Protein AF-A0A9D6YVW3-F1 (afdb_monomer_lite)

Secondary structure (DSSP, 8-state):
-PPPP------SSSHHHHHHHHHHHHHH-HHHHHHTEEEE--TTS--EEEETT-PPP--------S-TTSSSS----TT----BSEEEPPP---PPTT-EEEEEEE-TTSPPEEEEEE-BTTB-STTSHHHHHHHHHHHTSHHHHHTTEEEEEETTEEEEEESSTT--BEEEEEEEESS--STT--------------------------EEEEETTEE-PEEEE----TT-EEEEEEEEE-TT--EEEEEEEEETTT-SSHHHHHHHHHHHHHHSS-HHHHTEEEEEEEETTEEEEEEEES-TTEEEEE---TTS-EES-SS-EEEEEESTTGGG---SSHHHHHHHHHHHHHHHHHHHHHHHHHHHHHHHHHHHHHHHHHHHHHHHHHHHHHHHHHHHHHHHHHHHHHHHHHHHHHHHHHHHHHHHHHHHHS--

Sequence (436 aa):
GTPYEFTYTATAATAAVNATDLQTQIANDATLKAVGITLSTASPAGMVFTSARGEDLRVSLSGETANRLGMGAYQFGAGSSYEYNTFTTAADATPAAGNTTRFTFGFSGGAGVDINVAWNATNNVNDGTMAAAINAALNANDTARYAGIKATVAAGAITFTADDPSTNFRLQISAAAGTEDFGGLNTGLVAFSAGTIAGADAKNYIAEGSYQLGSGGTAAPLTFSAIYSASDDQALTVQANDASGVAHSLQIGLNSGNARSLDEALNTINTALQQSNDSTLKGITAVKVISGGVEKMTLISTNKDFRLSVGANASGTGFDQSSALVSSTQVGSGSNASISTQQTAQTAVTALANAVTSLGAAQAVVGKGQNQFSFAISLASTQLTNLAASESRIRDADLALEAANLTKAQVLQQAGIAALAQANSAPQAVLSLLRG

Radius of gyration: 40.56 Å; chains: 1; bounding box: 115×64×127 Å

pLDDT: mean 72.79, std 17.68, range [27.38, 96.44]

Structure (mmCIF, N/CA/C/O backbone):
data_AF-A0A9D6YVW3-F1
#
_entry.id   AF-A0A9D6YVW3-F1
#
loop_
_atom_site.group_PDB
_atom_site.id
_atom_site.type_symbol
_atom_site.label_atom_id
_atom_site.label_alt_id
_atom_site.label_comp_id
_atom_site.label_asym_id
_atom_site.label_entity_id
_atom_site.label_seq_id
_atom_site.pdbx_PDB_ins_code
_atom_site.Cartn_x
_atom_site.Cartn_y
_atom_site.Cartn_z
_atom_site.occupancy
_atom_site.B_iso_or_equiv
_atom_site.auth_seq_id
_atom_site.auth_comp_id
_atom_site.auth_asym_id
_atom_site.auth_atom_id
_atom_site.pdbx_PDB_model_num
ATOM 1 N N . GLY A 1 1 ? -7.063 -35.182 23.916 1.00 56.53 1 GLY A N 1
ATOM 2 C CA . GLY A 1 1 ? -7.708 -35.705 25.135 1.00 56.53 1 GLY A CA 1
ATOM 3 C C . GLY A 1 1 ? -8.996 -34.951 25.368 1.00 56.53 1 GLY A C 1
ATOM 4 O O . GLY A 1 1 ? -9.139 -33.860 24.829 1.00 56.53 1 GLY A O 1
ATOM 5 N N . THR A 1 2 ? -9.931 -35.527 26.116 1.00 70.12 2 THR A N 1
ATOM 6 C CA . THR A 1 2 ? -11.098 -34.791 26.624 1.00 70.12 2 THR A CA 1
ATOM 7 C C . THR A 1 2 ? -10.622 -33.607 27.479 1.00 70.12 2 THR A C 1
ATOM 9 O O . THR A 1 2 ? -9.671 -33.797 28.243 1.00 70.12 2 THR A O 1
ATOM 12 N N . PRO A 1 3 ? -11.213 -32.404 27.354 1.00 75.44 3 PRO A N 1
ATOM 13 C CA . PRO A 1 3 ? -10.870 -31.272 28.212 1.00 75.44 3 PRO A CA 1
ATOM 14 C C . PRO A 1 3 ? -11.087 -31.632 29.685 1.00 75.44 3 PRO A C 1
ATOM 16 O O . PRO A 1 3 ? -12.078 -32.282 30.015 1.00 75.44 3 PRO A O 1
ATOM 19 N N . TYR A 1 4 ? -10.165 -31.229 30.556 1.00 83.62 4 TYR A N 1
ATOM 20 C CA . TYR A 1 4 ? -10.389 -31.277 31.998 1.00 83.62 4 TYR A CA 1
ATOM 21 C C . TYR A 1 4 ? -11.113 -29.999 32.416 1.00 83.62 4 TYR A C 1
ATOM 23 O O . TYR A 1 4 ? -10.637 -28.903 32.120 1.00 83.62 4 TYR A O 1
ATOM 31 N N . GLU A 1 5 ? -12.261 -30.138 33.072 1.00 84.56 5 GLU A N 1
ATOM 32 C CA . GLU A 1 5 ? -13.061 -29.008 33.533 1.00 84.56 5 GLU A CA 1
ATOM 33 C C . GLU A 1 5 ? -12.773 -28.738 35.012 1.00 84.56 5 GLU A C 1
ATOM 35 O O . GLU A 1 5 ? -12.950 -29.609 35.863 1.00 84.56 5 GLU A O 1
ATOM 40 N N . PHE A 1 6 ? -12.317 -27.523 35.310 1.00 84.75 6 PHE A N 1
ATOM 41 C CA . PHE A 1 6 ? -12.033 -27.061 36.663 1.00 84.75 6 PHE A CA 1
ATOM 42 C C . PHE A 1 6 ? -13.008 -25.937 37.018 1.00 84.75 6 PHE A C 1
ATOM 44 O O . PHE A 1 6 ? -13.059 -24.916 36.332 1.00 84.75 6 PHE A O 1
ATOM 51 N N . THR A 1 7 ? -13.785 -26.117 38.087 1.00 84.12 7 THR A N 1
ATOM 52 C CA . THR A 1 7 ? -14.759 -25.115 38.544 1.00 84.12 7 THR A CA 1
ATOM 53 C C . THR A 1 7 ? -14.167 -24.281 39.673 1.00 84.12 7 THR A C 1
ATOM 55 O O . THR A 1 7 ? -13.851 -24.810 40.735 1.00 84.12 7 THR A O 1
ATOM 58 N N . TYR A 1 8 ? -14.078 -22.967 39.466 1.00 84.12 8 TYR A N 1
ATOM 59 C CA . TYR A 1 8 ? -13.674 -22.002 40.487 1.00 84.12 8 TYR A CA 1
ATOM 60 C C . TYR A 1 8 ? -14.861 -21.134 40.904 1.00 84.12 8 TYR A C 1
ATOM 62 O O . TYR A 1 8 ? -15.540 -20.560 40.055 1.00 84.12 8 TYR A O 1
ATOM 70 N N . THR A 1 9 ? -15.090 -20.989 42.210 1.00 83.06 9 THR A N 1
ATOM 71 C CA . THR A 1 9 ? -16.049 -20.013 42.747 1.00 83.06 9 THR A CA 1
ATOM 72 C C . THR A 1 9 ? -15.282 -18.906 43.448 1.00 83.06 9 THR A C 1
ATOM 74 O O . THR A 1 9 ? -14.682 -19.137 44.494 1.00 83.06 9 THR A O 1
ATOM 77 N N . ALA A 1 10 ? -15.316 -17.695 42.893 1.00 72.81 10 ALA A N 1
ATOM 78 C CA . ALA A 1 10 ? -14.654 -16.552 43.507 1.00 72.81 10 ALA A CA 1
ATOM 79 C C . ALA A 1 10 ? -15.269 -16.220 44.874 1.00 72.81 10 ALA A C 1
ATOM 81 O O . ALA A 1 10 ? -16.489 -16.075 45.009 1.00 72.81 10 ALA A O 1
ATOM 82 N N . THR A 1 11 ? -14.426 -16.047 45.888 1.00 70.25 11 THR A N 1
ATOM 83 C CA . THR A 1 11 ? -14.860 -15.782 47.270 1.00 70.25 11 THR A CA 1
ATOM 84 C C . THR A 1 11 ? -14.547 -14.356 47.723 1.00 70.25 11 THR A C 1
ATOM 86 O O . THR A 1 11 ? -15.291 -13.803 48.532 1.00 70.25 11 THR A O 1
ATOM 89 N N . ALA A 1 12 ? -13.546 -13.693 47.135 1.00 67.56 12 ALA A N 1
ATOM 90 C CA . ALA A 1 12 ? -13.072 -12.375 47.555 1.00 67.56 12 ALA A CA 1
ATOM 91 C C . ALA A 1 12 ? -13.487 -11.230 46.615 1.00 67.56 12 ALA A C 1
ATOM 93 O O . ALA A 1 12 ? -13.835 -11.433 45.448 1.00 67.56 12 ALA A O 1
ATOM 94 N N . ALA A 1 13 ? -13.476 -10.000 47.134 1.00 54.16 13 ALA A N 1
ATOM 95 C CA . ALA A 1 13 ? -13.843 -8.801 46.377 1.00 54.16 13 ALA A CA 1
ATOM 96 C C . ALA A 1 13 ? -12.753 -8.333 45.392 1.00 54.16 13 ALA A C 1
ATOM 98 O O . ALA A 1 13 ? -13.042 -7.509 44.534 1.00 54.16 13 ALA A O 1
ATOM 99 N N . THR A 1 14 ? -11.516 -8.837 45.502 1.00 54.41 14 THR A N 1
ATOM 100 C CA . THR A 1 14 ? -10.375 -8.367 44.700 1.00 54.41 14 THR A CA 1
ATOM 101 C C . THR A 1 14 ? -9.762 -9.480 43.848 1.00 54.41 14 THR A C 1
ATOM 103 O O . THR A 1 14 ? -9.613 -10.620 44.295 1.00 54.41 14 THR A O 1
ATOM 106 N N . ALA A 1 15 ? -9.342 -9.127 42.628 1.00 61.56 15 ALA A N 1
ATOM 107 C CA . ALA A 1 15 ? -8.734 -10.054 41.670 1.00 61.56 15 ALA A CA 1
ATOM 108 C C . ALA A 1 15 ? -7.432 -10.685 42.176 1.00 61.56 15 ALA A C 1
ATOM 110 O O . ALA A 1 15 ? -7.215 -11.875 41.985 1.00 61.56 15 ALA A O 1
ATOM 111 N N . ALA A 1 16 ? -6.596 -9.928 42.892 1.00 65.06 16 ALA A N 1
ATOM 112 C CA . ALA A 1 16 ? -5.350 -10.446 43.460 1.00 65.06 16 ALA A CA 1
ATOM 113 C C . ALA A 1 16 ? -5.592 -11.558 44.500 1.00 65.06 16 ALA A C 1
ATOM 115 O O . ALA A 1 16 ? -4.868 -12.556 44.535 1.00 65.06 16 ALA A O 1
ATOM 116 N N . VAL A 1 17 ? -6.634 -11.411 45.327 1.00 71.31 17 VAL A N 1
ATOM 117 C CA . VAL A 1 17 ? -6.984 -12.421 46.334 1.00 71.31 17 VAL A CA 1
ATOM 118 C C . VAL A 1 17 ? -7.592 -13.646 45.659 1.00 71.31 17 VAL A C 1
ATOM 120 O O . VAL A 1 17 ? -7.192 -14.762 45.975 1.00 71.31 17 VAL A O 1
ATOM 123 N N . ASN A 1 18 ? -8.476 -13.453 44.676 1.00 75.00 18 ASN A N 1
ATOM 124 C CA . ASN A 1 18 ? -9.044 -14.567 43.916 1.00 75.00 18 ASN A CA 1
ATOM 125 C C . ASN A 1 18 ? -7.992 -15.298 43.059 1.00 75.00 18 ASN A C 1
ATOM 127 O O . ASN A 1 18 ? -8.065 -16.512 42.927 1.00 75.00 18 ASN A O 1
ATOM 131 N N . ALA A 1 19 ? -6.974 -14.611 42.530 1.00 77.00 19 ALA A N 1
ATOM 132 C CA . ALA A 1 19 ? -5.864 -15.240 41.810 1.00 77.00 19 ALA A CA 1
ATOM 133 C C . ALA A 1 19 ? -4.987 -16.092 42.742 1.00 77.00 19 ALA A C 1
ATOM 135 O O . ALA A 1 19 ? -4.595 -17.202 42.386 1.00 77.00 19 ALA A O 1
ATOM 136 N N . THR A 1 20 ? -4.718 -15.601 43.956 1.00 80.06 20 THR A N 1
ATOM 137 C CA . THR A 1 20 ? -3.978 -16.349 44.988 1.00 80.06 20 THR A CA 1
ATOM 138 C C . THR A 1 20 ? -4.769 -17.572 45.473 1.00 80.06 20 THR A C 1
ATOM 140 O O . THR A 1 20 ? -4.215 -18.658 45.663 1.00 80.06 20 THR A O 1
ATOM 143 N N . ASP A 1 21 ? -6.082 -17.419 45.639 1.00 84.94 21 ASP A N 1
ATOM 144 C CA . ASP A 1 21 ? -7.002 -18.507 45.972 1.00 84.94 21 ASP A CA 1
ATOM 145 C C . ASP A 1 21 ? -7.060 -19.548 44.842 1.00 84.94 21 ASP A C 1
ATOM 147 O O . ASP A 1 21 ? -6.819 -20.729 45.074 1.00 84.94 21 ASP A O 1
ATOM 151 N N . LEU A 1 22 ? -7.235 -19.118 43.591 1.00 86.44 22 LEU A N 1
ATOM 152 C CA . LEU A 1 22 ? -7.216 -19.995 42.420 1.00 86.44 22 LEU A CA 1
ATOM 153 C C . LEU A 1 22 ? -5.880 -20.743 42.270 1.00 86.44 22 LEU A C 1
ATOM 155 O O . LEU A 1 22 ? -5.876 -21.939 41.986 1.00 86.44 22 LEU A O 1
ATOM 159 N N . GLN A 1 23 ? -4.748 -20.083 42.528 1.00 88.12 23 GLN A N 1
ATOM 160 C CA . GLN A 1 23 ? -3.433 -20.730 42.581 1.00 88.12 23 GLN A CA 1
ATOM 161 C C . GLN A 1 23 ? -3.391 -21.842 43.632 1.00 88.12 23 GLN A C 1
ATOM 163 O O . GLN A 1 23 ? -2.894 -22.937 43.360 1.00 88.12 23 GLN A O 1
ATOM 168 N N . THR A 1 24 ? -3.944 -21.578 44.813 1.00 88.56 24 THR A N 1
ATOM 169 C CA . THR A 1 24 ? -4.030 -22.558 45.898 1.00 88.56 24 THR A CA 1
ATOM 170 C C . THR A 1 24 ? -4.929 -23.733 45.508 1.00 88.56 24 THR A C 1
ATOM 172 O O . THR A 1 24 ? -4.570 -24.887 45.740 1.00 88.56 24 THR A O 1
ATOM 175 N N . GLN A 1 25 ? -6.072 -23.473 44.871 1.00 89.69 25 GLN A N 1
ATOM 176 C CA . GLN A 1 25 ? -7.001 -24.524 44.458 1.00 89.69 25 GLN A CA 1
ATOM 177 C C . GLN A 1 25 ? -6.437 -25.393 43.323 1.00 89.69 25 GLN A C 1
ATOM 179 O O . GLN A 1 25 ? -6.549 -26.613 43.395 1.00 89.69 25 GLN A O 1
ATOM 184 N N . ILE A 1 26 ? -5.742 -24.807 42.341 1.00 89.50 26 ILE A N 1
ATOM 185 C CA . ILE A 1 26 ? -5.049 -25.561 41.281 1.00 89.50 26 ILE A CA 1
ATOM 186 C C . ILE A 1 26 ? -3.926 -26.427 41.861 1.00 89.50 26 ILE A C 1
ATOM 188 O O . ILE A 1 26 ? -3.779 -27.582 41.471 1.00 89.50 26 ILE A O 1
ATOM 192 N N . ALA A 1 27 ? -3.155 -25.910 42.822 1.00 88.00 27 ALA A N 1
ATOM 193 C CA . ALA A 1 27 ? -2.098 -26.682 43.480 1.00 88.00 27 ALA A CA 1
ATOM 194 C C . ALA A 1 27 ? -2.637 -27.883 44.286 1.00 88.00 27 ALA A C 1
ATOM 196 O O . ALA A 1 27 ? -1.920 -28.871 44.487 1.00 88.00 27 ALA A O 1
ATOM 197 N N . ASN A 1 28 ? -3.893 -27.798 44.736 1.00 90.81 28 ASN A N 1
ATOM 198 C CA . ASN A 1 28 ? -4.586 -28.838 45.493 1.00 90.81 28 ASN A CA 1
ATOM 199 C C . ASN A 1 28 ? -5.415 -29.794 44.615 1.00 90.81 28 ASN A C 1
ATOM 201 O O . ASN A 1 28 ? -5.844 -30.838 45.110 1.00 90.81 28 ASN A O 1
ATOM 205 N N . ASP A 1 29 ? -5.620 -29.489 43.332 1.00 92.69 29 ASP A N 1
ATOM 206 C CA . ASP A 1 29 ? -6.336 -30.363 42.402 1.00 92.69 29 ASP A CA 1
ATOM 207 C C . ASP A 1 29 ? -5.487 -31.598 42.058 1.00 92.69 29 ASP A C 1
ATOM 209 O O . ASP A 1 29 ? -4.388 -31.506 41.504 1.00 92.69 29 ASP A O 1
ATOM 213 N N . ALA A 1 30 ? -5.994 -32.785 42.402 1.00 88.81 30 ALA A N 1
ATOM 214 C CA . ALA A 1 30 ? -5.258 -34.038 42.247 1.00 88.81 30 ALA A CA 1
ATOM 215 C C . ALA A 1 30 ? -4.946 -34.373 40.778 1.00 88.81 30 ALA A C 1
ATOM 217 O O . ALA A 1 30 ? -3.887 -34.937 40.491 1.00 88.81 30 ALA A O 1
ATOM 218 N N . THR A 1 31 ? -5.838 -34.015 39.852 1.00 87.44 31 THR A N 1
ATOM 219 C CA . THR A 1 31 ? -5.697 -34.315 38.423 1.00 87.44 31 THR A CA 1
ATOM 220 C C . THR A 1 31 ? -4.661 -33.396 37.787 1.00 87.44 31 THR A C 1
ATOM 222 O O . THR A 1 31 ? -3.732 -33.869 37.131 1.00 87.44 31 THR A O 1
ATOM 225 N N . LEU A 1 32 ? -4.759 -32.089 38.034 1.00 87.69 32 LEU A N 1
ATOM 226 C CA . LEU A 1 32 ? -3.813 -31.092 37.531 1.00 87.69 32 LEU A CA 1
ATOM 227 C C . LEU A 1 32 ? -2.416 -31.308 38.116 1.00 87.69 32 LEU A C 1
ATOM 229 O O . LEU A 1 32 ? -1.429 -31.271 37.379 1.00 87.69 32 LEU A O 1
ATOM 233 N N . LYS A 1 33 ? -2.322 -31.654 39.405 1.00 86.56 33 LYS A N 1
ATOM 234 C CA . LYS A 1 33 ? -1.056 -32.007 40.057 1.00 86.56 33 LYS A CA 1
ATOM 235 C C . LYS A 1 33 ? -0.420 -33.268 39.469 1.00 86.56 33 LYS A C 1
ATOM 237 O O . LYS A 1 33 ? 0.795 -33.298 39.288 1.00 86.56 33 LYS A O 1
ATOM 242 N N . ALA A 1 34 ? -1.212 -34.290 39.134 1.00 84.31 34 ALA A N 1
ATOM 243 C CA . ALA A 1 34 ? -0.706 -35.515 38.508 1.00 84.31 34 ALA A CA 1
ATOM 244 C C . ALA A 1 34 ? -0.150 -35.272 37.092 1.00 84.31 34 ALA A C 1
ATOM 246 O O . ALA A 1 34 ? 0.804 -35.935 36.673 1.00 84.31 34 ALA A O 1
ATOM 247 N N . VAL A 1 35 ? -0.724 -34.313 36.359 1.00 84.56 35 VAL A N 1
ATOM 248 C CA . VAL A 1 35 ? -0.252 -33.895 35.026 1.00 84.56 35 VAL A CA 1
ATOM 249 C C . VAL A 1 35 ? 0.885 -32.863 35.120 1.00 84.56 35 VAL A C 1
ATOM 251 O O . VAL A 1 35 ? 1.658 -32.710 34.178 1.00 84.56 35 VAL A O 1
ATOM 254 N N . GLY A 1 36 ? 1.071 -32.240 36.285 1.00 84.81 36 GLY A N 1
ATOM 255 C CA . GLY A 1 36 ? 2.136 -31.273 36.544 1.00 84.81 36 GLY A CA 1
ATOM 256 C C . GLY A 1 36 ? 1.783 -29.849 36.118 1.00 84.81 36 GLY A C 1
ATOM 257 O O . GLY A 1 36 ? 2.686 -29.086 35.785 1.00 84.81 36 GLY A O 1
ATOM 258 N N . ILE A 1 37 ? 0.496 -29.494 36.105 1.00 87.25 37 ILE A N 1
ATOM 259 C CA . ILE A 1 37 ? 0.031 -28.133 35.819 1.00 87.25 37 ILE A CA 1
ATOM 260 C C . ILE A 1 37 ? 0.104 -27.288 37.092 1.00 87.25 37 ILE A C 1
ATOM 262 O O . ILE A 1 37 ? -0.431 -27.671 38.131 1.00 87.25 37 ILE A O 1
ATOM 266 N N . THR A 1 38 ? 0.754 -26.128 37.013 1.00 84.81 38 THR A N 1
ATOM 267 C CA . THR A 1 38 ? 0.836 -25.148 38.105 1.00 84.81 38 THR A CA 1
ATOM 268 C C . THR A 1 38 ? 0.388 -23.770 37.635 1.00 84.81 38 THR A C 1
ATOM 270 O O . THR A 1 38 ? 0.469 -23.463 36.449 1.00 84.81 38 THR A O 1
ATOM 273 N N . LEU A 1 39 ? -0.090 -22.941 38.565 1.00 83.56 39 LEU A N 1
ATOM 274 C CA . LEU A 1 39 ? -0.407 -21.533 38.335 1.00 83.56 39 LEU A CA 1
ATOM 275 C C . LEU A 1 39 ? 0.561 -20.662 39.148 1.00 83.56 39 LEU A C 1
ATOM 277 O O . LEU A 1 39 ? 0.765 -20.900 40.339 1.00 83.56 39 LEU A O 1
ATOM 281 N N . SER A 1 40 ? 1.145 -19.649 38.514 1.00 79.69 40 SER A N 1
ATOM 282 C CA . SER A 1 40 ? 1.916 -18.585 39.160 1.00 79.69 40 SER A CA 1
ATOM 283 C C . SER A 1 40 ? 1.184 -17.252 39.025 1.00 79.69 40 SER A C 1
ATOM 285 O O . SER A 1 40 ? 0.601 -16.971 37.981 1.00 79.69 40 SER A O 1
ATOM 287 N N . THR A 1 41 ? 1.226 -16.439 40.079 1.00 68.44 41 THR A N 1
ATOM 288 C CA . THR A 1 41 ? 0.574 -15.118 40.172 1.00 68.44 41 THR A CA 1
ATOM 289 C C . THR A 1 41 ? 1.586 -13.984 40.393 1.00 68.44 41 THR A C 1
ATOM 291 O O . THR A 1 41 ? 1.234 -12.884 40.822 1.00 68.44 41 THR A O 1
ATOM 294 N N . ALA A 1 42 ? 2.875 -14.246 40.148 1.00 55.91 42 ALA A N 1
ATOM 295 C CA . ALA A 1 42 ? 3.950 -13.306 40.447 1.00 55.91 42 ALA A CA 1
ATOM 296 C C . ALA A 1 42 ? 3.998 -12.124 39.454 1.00 55.91 42 ALA A C 1
ATOM 298 O O . ALA A 1 42 ? 4.112 -12.298 38.240 1.00 55.91 42 ALA A O 1
ATOM 299 N N . SER A 1 43 ? 3.982 -10.903 39.999 1.00 43.09 43 SER A N 1
ATOM 300 C CA . SER A 1 43 ? 4.253 -9.655 39.269 1.00 43.09 43 SER A CA 1
ATOM 301 C C . SER A 1 43 ? 5.619 -9.717 38.560 1.00 43.09 43 SER A C 1
ATOM 303 O O . SER A 1 43 ? 6.572 -10.220 39.162 1.00 43.09 43 SER A O 1
ATOM 305 N N . PRO A 1 44 ? 5.769 -9.222 37.313 1.00 40.12 44 PRO A N 1
ATOM 306 C CA . PRO A 1 44 ? 4.848 -8.361 36.558 1.00 40.12 44 PRO A CA 1
ATOM 307 C C . PRO A 1 44 ? 3.879 -9.108 35.625 1.00 40.12 44 PRO A C 1
ATOM 309 O O . PRO A 1 44 ? 3.124 -8.471 34.895 1.00 40.12 44 PRO A O 1
ATOM 312 N N . ALA A 1 45 ? 3.895 -10.441 35.612 1.00 46.34 45 ALA A N 1
ATOM 313 C CA . ALA A 1 45 ? 3.288 -11.237 34.551 1.00 46.34 45 ALA A CA 1
ATOM 314 C C . ALA A 1 45 ? 2.059 -12.015 35.040 1.00 46.34 45 ALA A C 1
ATOM 316 O O . ALA A 1 45 ? 2.117 -13.230 35.121 1.00 46.34 45 ALA A O 1
ATOM 317 N N . GLY A 1 46 ? 0.957 -11.321 35.347 1.00 60.34 46 GLY A N 1
ATOM 318 C CA . GLY A 1 46 ? -0.399 -11.891 35.445 1.00 60.34 46 GLY A CA 1
ATOM 319 C C . GLY A 1 46 ? -0.540 -13.302 36.050 1.00 60.34 46 GLY A C 1
ATOM 320 O O . GLY A 1 46 ? 0.138 -13.678 37.002 1.00 60.34 46 GLY A O 1
ATOM 321 N N . MET A 1 47 ? -1.488 -14.074 35.518 1.00 71.06 47 MET A N 1
ATOM 322 C CA . MET A 1 47 ? -1.692 -15.488 35.838 1.00 71.06 47 MET A CA 1
ATOM 323 C C . MET A 1 47 ? -0.996 -16.352 34.781 1.00 71.06 47 MET A C 1
ATOM 325 O O . MET A 1 47 ? -1.395 -16.331 33.618 1.00 71.06 47 MET A O 1
ATOM 329 N N . VAL A 1 48 ? 0.021 -17.125 35.169 1.00 77.25 48 VAL A N 1
ATOM 330 C CA . VAL A 1 48 ? 0.798 -17.984 34.256 1.00 77.25 48 VAL A CA 1
ATOM 331 C C . VAL A 1 48 ? 0.586 -19.446 34.601 1.00 77.25 48 VAL A C 1
ATOM 333 O O . VAL A 1 48 ? 0.943 -19.886 35.694 1.00 77.25 48 VAL A O 1
ATOM 336 N N . PHE A 1 49 ? 0.044 -20.203 33.651 1.00 81.69 49 PHE A N 1
ATOM 337 C CA . PHE A 1 49 ? -0.069 -21.649 33.767 1.00 81.69 49 PHE A CA 1
ATOM 338 C C . PHE A 1 49 ? 1.162 -22.326 33.167 1.00 81.69 49 PHE A C 1
ATOM 340 O O . PHE A 1 49 ? 1.520 -22.058 32.021 1.00 81.69 49 PHE A O 1
ATOM 347 N N . THR A 1 50 ? 1.776 -23.237 33.915 1.00 80.19 50 THR A N 1
ATOM 348 C CA . THR A 1 50 ? 2.980 -23.956 33.488 1.00 80.19 50 THR A CA 1
ATOM 349 C C . THR A 1 50 ? 2.734 -25.455 33.540 1.00 80.19 50 THR A C 1
ATOM 351 O O . THR A 1 50 ? 2.228 -25.963 34.538 1.00 80.19 50 THR A O 1
ATOM 354 N N . SER A 1 51 ? 3.132 -26.175 32.489 1.00 82.94 51 SER A N 1
ATOM 355 C CA . SER A 1 51 ? 3.225 -27.637 32.506 1.00 82.94 51 SER A CA 1
ATOM 356 C C . SER A 1 51 ? 4.646 -28.060 32.867 1.00 82.94 51 SER A C 1
ATOM 358 O O . SER A 1 51 ? 5.599 -27.713 32.171 1.00 82.94 51 SER A O 1
ATOM 360 N N . ALA A 1 52 ? 4.804 -28.869 33.914 1.00 80.12 52 ALA A N 1
ATOM 361 C CA . ALA A 1 52 ? 6.088 -29.471 34.279 1.00 80.12 52 ALA A CA 1
ATOM 362 C C . ALA A 1 52 ? 6.642 -30.412 33.190 1.00 80.12 52 ALA A C 1
ATOM 364 O O . ALA A 1 52 ? 7.822 -30.753 33.211 1.00 80.12 52 ALA A O 1
ATOM 365 N N . ARG A 1 53 ? 5.793 -30.834 32.243 1.00 79.81 53 ARG A N 1
ATOM 366 C CA . ARG A 1 53 ? 6.151 -31.701 31.112 1.00 79.81 53 ARG A CA 1
ATOM 367 C C . ARG A 1 53 ? 6.501 -30.922 29.840 1.00 79.81 53 ARG A C 1
ATOM 369 O O . ARG A 1 53 ? 6.874 -31.543 28.852 1.00 79.81 53 ARG A O 1
ATOM 376 N N . GLY A 1 54 ? 6.396 -29.588 29.861 1.00 72.50 54 GLY A N 1
ATOM 377 C CA . GLY A 1 54 ? 6.676 -28.732 28.700 1.00 72.50 54 GLY A CA 1
ATOM 378 C C . GLY A 1 54 ? 5.635 -28.834 27.580 1.00 72.50 54 GLY A C 1
ATOM 379 O O . GLY A 1 54 ? 5.936 -28.515 26.437 1.00 72.50 54 GLY A O 1
ATOM 380 N N . GLU A 1 55 ? 4.432 -29.314 27.894 1.00 78.69 55 GLU A N 1
ATOM 381 C CA . GLU A 1 55 ? 3.331 -29.454 26.938 1.00 78.69 55 GLU A CA 1
ATOM 382 C C . GLU A 1 55 ? 2.612 -28.115 26.707 1.00 78.69 55 GLU A C 1
ATOM 384 O O . GLU A 1 55 ? 2.467 -27.314 27.635 1.00 78.69 55 GLU A O 1
ATOM 389 N N . ASP A 1 56 ? 2.094 -27.914 25.492 1.00 71.19 56 ASP A N 1
ATOM 390 C CA . ASP A 1 56 ? 1.224 -26.781 25.171 1.00 71.19 56 ASP A CA 1
ATOM 391 C C . ASP A 1 56 ? -0.101 -26.887 25.939 1.00 71.19 56 ASP A C 1
ATOM 393 O O . ASP A 1 56 ? -0.904 -27.801 25.722 1.00 71.19 56 ASP A O 1
ATOM 397 N N . LEU A 1 57 ? -0.355 -25.919 26.819 1.00 70.94 57 LEU A N 1
ATOM 398 C CA . LEU A 1 57 ? -1.593 -25.827 27.584 1.00 70.94 57 LEU A CA 1
ATOM 399 C C . LEU A 1 57 ? -2.562 -24.850 26.912 1.00 70.94 57 LEU A C 1
ATOM 401 O O . LEU A 1 57 ? -2.217 -23.705 26.626 1.00 70.94 57 LEU A O 1
ATOM 405 N N . ARG A 1 58 ? -3.813 -25.274 26.719 1.00 68.31 58 ARG A N 1
ATOM 406 C CA . ARG A 1 58 ? -4.920 -24.373 26.377 1.00 68.31 58 ARG A CA 1
ATOM 407 C C . ARG A 1 58 ? -5.829 -24.226 27.586 1.00 68.31 58 ARG A C 1
ATOM 409 O O . ARG A 1 58 ? -6.401 -25.214 28.038 1.00 68.31 58 ARG A O 1
ATOM 416 N N . VAL A 1 59 ? -5.966 -23.000 28.081 1.00 69.69 59 VAL A N 1
ATOM 417 C CA . VAL A 1 59 ? -6.868 -22.652 29.184 1.00 69.69 59 VAL A CA 1
ATOM 418 C C . VAL A 1 59 ? -7.993 -21.795 28.623 1.00 69.69 59 VAL A C 1
ATOM 420 O O . VAL A 1 59 ? -7.743 -20.746 28.036 1.00 69.69 59 VAL A O 1
ATOM 423 N N . SER A 1 60 ? -9.230 -22.252 28.789 1.00 62.25 60 SER A N 1
ATOM 424 C CA . SER A 1 60 ? -10.437 -21.506 28.433 1.00 62.25 60 SER A CA 1
ATOM 425 C C . SER A 1 60 ? -11.257 -21.258 29.689 1.00 62.25 60 SER A C 1
ATOM 427 O O . SER A 1 60 ? -11.533 -22.200 30.430 1.00 62.25 60 SER A O 1
ATOM 429 N N . LEU A 1 61 ? -11.666 -20.011 29.911 1.00 62.62 61 LEU A N 1
ATOM 430 C CA . LEU A 1 61 ? -12.581 -19.644 30.989 1.00 62.62 61 LEU A CA 1
ATOM 431 C C . LEU A 1 61 ? -13.982 -19.423 30.419 1.00 62.62 61 LEU A C 1
ATOM 433 O O . LEU A 1 61 ? -14.138 -18.882 29.326 1.00 62.62 61 LEU A O 1
ATOM 437 N N . SER A 1 62 ? -15.002 -19.834 31.167 1.00 58.78 62 SER A N 1
ATOM 438 C CA . SER A 1 62 ? -16.406 -19.574 30.846 1.00 58.78 62 SER A CA 1
ATOM 439 C C . SER A 1 62 ? -17.181 -19.276 32.131 1.00 58.78 62 SER A C 1
ATOM 441 O O . SER A 1 62 ? -16.799 -19.755 33.197 1.00 58.78 62 SER A O 1
ATOM 443 N N . GLY A 1 63 ? -18.235 -18.456 32.049 1.00 54.66 63 GLY A N 1
ATOM 444 C CA . GLY A 1 63 ? -19.088 -18.125 33.203 1.00 54.66 63 GLY A CA 1
ATOM 445 C C . GLY A 1 63 ? -18.581 -16.997 34.113 1.00 54.66 63 GLY A C 1
ATOM 446 O O . GLY A 1 63 ? -19.115 -16.801 35.201 1.00 54.66 63 GLY A O 1
ATOM 447 N N . GLU A 1 64 ? -17.573 -16.239 33.683 1.00 51.62 64 GLU A N 1
ATOM 448 C CA . GLU A 1 64 ? -17.053 -15.066 34.392 1.00 51.62 64 GLU A CA 1
ATOM 449 C C . GLU A 1 64 ? -17.931 -13.844 34.057 1.00 51.62 64 GLU A C 1
ATOM 451 O O . GLU A 1 64 ? -17.838 -13.290 32.966 1.00 51.62 64 GLU A O 1
ATOM 456 N N . THR A 1 65 ? -18.868 -13.482 34.943 1.00 49.25 65 THR A N 1
ATOM 457 C CA . THR A 1 65 ? -19.799 -12.354 34.716 1.00 49.25 65 THR A CA 1
ATOM 458 C C . THR A 1 65 ? -19.492 -11.119 35.564 1.00 49.25 65 THR A C 1
ATOM 460 O O . THR A 1 65 ? -20.202 -10.124 35.458 1.00 49.25 65 THR A O 1
ATOM 463 N N . ALA A 1 66 ? -18.515 -11.195 36.471 1.00 50.06 66 ALA A N 1
ATOM 464 C CA . ALA A 1 66 ? -18.310 -10.209 37.540 1.00 50.06 66 ALA A CA 1
ATOM 465 C C . ALA A 1 66 ? -16.841 -9.783 37.723 1.00 50.06 66 ALA A C 1
ATOM 467 O O . ALA A 1 66 ? -16.506 -9.179 38.742 1.00 50.06 66 ALA A O 1
ATOM 468 N N . ASN A 1 67 ? -15.964 -10.122 36.781 1.00 52.81 67 ASN A N 1
ATOM 469 C CA . ASN A 1 67 ? -14.529 -9.840 36.784 1.00 52.81 67 ASN A CA 1
ATOM 470 C C . ASN A 1 67 ? -13.746 -10.159 38.061 1.00 52.81 67 ASN A C 1
ATOM 472 O O . ASN A 1 67 ? -12.753 -9.509 38.406 1.00 52.81 67 ASN A O 1
ATOM 476 N N . ARG A 1 68 ? -14.174 -11.150 38.824 1.00 62.12 68 ARG A N 1
ATOM 477 C CA . ARG A 1 68 ? -13.567 -11.463 40.110 1.00 62.12 68 ARG A CA 1
ATOM 478 C C . ARG A 1 68 ? -12.164 -12.037 39.953 1.00 62.12 68 ARG A C 1
ATOM 480 O O . ARG A 1 68 ? -11.390 -11.927 40.895 1.00 62.12 68 ARG A O 1
ATOM 487 N N . LEU A 1 69 ? -11.805 -12.576 38.787 1.00 61.50 69 LEU A N 1
ATOM 488 C CA . LEU A 1 69 ? -10.437 -13.013 38.471 1.00 61.50 69 LEU A CA 1
ATOM 489 C C . LEU A 1 69 ? -9.583 -11.935 37.786 1.00 61.50 69 LEU A C 1
ATOM 491 O O . LEU A 1 69 ? -8.408 -12.171 37.522 1.00 61.50 69 LEU A O 1
ATOM 495 N N . GLY A 1 70 ? -10.138 -10.749 37.510 1.00 55.94 70 GLY A N 1
ATOM 496 C CA . GLY A 1 70 ? -9.407 -9.680 36.822 1.00 55.94 70 GLY A CA 1
ATOM 497 C C . GLY A 1 70 ? -9.125 -9.975 35.346 1.00 55.94 70 GLY A C 1
ATOM 498 O O . GLY A 1 70 ? -8.269 -9.325 34.753 1.00 55.94 70 GLY A O 1
ATOM 499 N N . MET A 1 71 ? -9.827 -10.951 34.764 1.00 52.88 71 MET A N 1
ATOM 500 C CA . MET A 1 71 ? -9.679 -11.394 33.373 1.00 52.88 71 MET A CA 1
ATOM 501 C C . MET A 1 71 ? -10.759 -10.819 32.424 1.00 52.88 71 MET A C 1
ATOM 503 O O . MET A 1 71 ? -10.777 -11.170 31.249 1.00 52.88 71 MET A O 1
ATOM 507 N N . GLY A 1 72 ? -11.616 -9.908 32.911 1.00 41.88 72 GLY A N 1
ATOM 508 C CA . GLY A 1 72 ? -12.619 -9.135 32.158 1.00 41.88 72 GLY A CA 1
ATOM 509 C C . GLY A 1 72 ? -13.495 -8.167 32.991 1.00 41.88 72 GLY A C 1
ATOM 510 O O . GLY A 1 72 ? -14.508 -8.595 33.507 1.00 41.88 72 GLY A O 1
ATOM 511 N N . ALA A 1 73 ? -13.131 -6.868 33.056 1.00 36.69 73 ALA A N 1
ATOM 512 C CA . ALA A 1 73 ? -13.890 -5.650 33.470 1.00 36.69 73 ALA A CA 1
ATOM 513 C C . ALA A 1 73 ? -14.397 -5.402 34.932 1.00 36.69 73 ALA A C 1
ATOM 515 O O . ALA A 1 73 ? -15.504 -5.788 35.283 1.00 36.69 73 ALA A O 1
ATOM 516 N N . TYR A 1 74 ? -13.621 -4.638 35.739 1.00 32.59 74 TYR A N 1
ATOM 517 C CA . TYR A 1 74 ? -14.018 -3.572 36.711 1.00 32.59 74 TYR A CA 1
ATOM 518 C C . TYR A 1 74 ? -13.040 -3.421 37.897 1.00 32.59 74 TYR A C 1
ATOM 520 O O . TYR A 1 74 ? -12.900 -4.354 38.681 1.00 32.59 74 TYR A O 1
ATOM 528 N N . GLN A 1 75 ? -12.435 -2.229 38.062 1.00 34.66 75 GLN A N 1
ATOM 529 C CA . GLN A 1 75 ? -12.292 -1.513 39.350 1.00 34.66 75 GLN A CA 1
ATOM 530 C C . GLN A 1 75 ? -11.703 -0.094 39.148 1.00 34.66 75 GLN A C 1
ATOM 532 O O . GLN A 1 75 ? -10.727 0.088 38.421 1.00 34.66 75 GLN A O 1
ATOM 537 N N . PHE A 1 76 ? -12.264 0.902 39.848 1.00 34.03 76 PHE A N 1
ATOM 538 C CA . PHE A 1 76 ? -11.690 2.243 40.038 1.00 34.03 76 PHE A CA 1
ATOM 539 C C . PHE A 1 76 ? -10.616 2.241 41.139 1.00 34.03 76 PHE A C 1
ATOM 541 O O . PHE A 1 76 ? -10.865 1.779 42.253 1.00 34.03 76 PHE A O 1
ATOM 548 N N . GLY A 1 77 ? -9.446 2.815 40.857 1.00 36.44 77 GLY A N 1
ATOM 549 C CA . GLY A 1 77 ? -8.398 3.040 41.851 1.00 36.44 77 GLY A CA 1
ATOM 550 C C . GLY A 1 77 ? -7.133 3.627 41.232 1.00 36.44 77 GLY A C 1
ATOM 551 O O . GLY A 1 77 ? -6.768 3.295 40.104 1.00 36.44 77 GLY A O 1
ATOM 552 N N . ALA A 1 78 ? -6.470 4.524 41.962 1.00 34.59 78 ALA A N 1
ATOM 553 C CA . ALA A 1 78 ? -5.194 5.093 41.552 1.00 34.59 78 ALA A CA 1
ATOM 554 C C . ALA A 1 78 ? -4.172 3.972 41.287 1.00 34.59 78 ALA A C 1
ATOM 556 O O . ALA A 1 78 ? -3.897 3.159 42.167 1.00 34.59 78 ALA A O 1
ATOM 557 N N . GLY A 1 79 ? -3.608 3.943 40.077 1.00 37.78 79 GLY A N 1
ATOM 558 C CA . GLY A 1 79 ? -2.502 3.045 39.731 1.00 37.78 79 GLY A CA 1
ATOM 559 C C . GLY A 1 79 ? -2.869 1.744 39.010 1.00 37.78 79 GLY A C 1
ATOM 560 O O . GLY A 1 79 ? -2.029 0.851 38.950 1.00 37.78 79 GLY A O 1
ATOM 561 N N . SER A 1 80 ? -4.066 1.603 38.431 1.00 37.34 80 SER A N 1
ATOM 562 C CA . SER A 1 80 ? -4.401 0.420 37.618 1.00 37.34 80 SER A CA 1
ATOM 563 C C . SER A 1 80 ? -5.131 0.797 36.325 1.00 37.34 80 SER A C 1
ATOM 565 O O . SER A 1 80 ? -6.182 1.429 36.353 1.00 37.34 80 SER A O 1
ATOM 567 N N . SER A 1 81 ? -4.552 0.432 35.177 1.00 43.72 81 SER A N 1
ATOM 568 C CA . SER A 1 81 ? -5.148 0.618 33.848 1.00 43.72 81 SER A CA 1
ATOM 569 C C . SER A 1 81 ? -5.940 -0.630 33.464 1.00 43.72 81 SER A C 1
ATOM 571 O O . SER A 1 81 ? -5.327 -1.669 33.247 1.00 43.72 81 SER A O 1
ATOM 573 N N . TYR A 1 82 ? -7.267 -0.529 33.363 1.00 43.97 82 TYR A N 1
ATOM 574 C CA . TYR A 1 82 ? -8.127 -1.641 32.937 1.00 43.97 82 TYR A CA 1
ATOM 575 C C . TYR A 1 82 ? -8.898 -1.298 31.673 1.00 43.97 82 TYR A C 1
ATOM 577 O O . TYR A 1 82 ? -9.451 -0.212 31.546 1.00 43.97 82 TYR A O 1
ATOM 585 N N . GLU A 1 83 ? -8.933 -2.247 30.757 1.00 43.41 83 GLU A N 1
ATOM 586 C CA . GLU A 1 83 ? -9.538 -2.145 29.440 1.00 43.41 83 GLU A CA 1
ATOM 587 C C . GLU A 1 83 ? -11.012 -2.602 29.481 1.00 43.41 83 GLU A C 1
ATOM 589 O O . GLU A 1 83 ? -11.320 -3.663 30.024 1.00 43.41 83 GLU A O 1
ATOM 594 N N . TYR A 1 84 ? -11.923 -1.781 28.949 1.00 49.41 84 TYR A N 1
ATOM 595 C CA . TYR A 1 84 ? -13.376 -1.995 28.932 1.00 49.41 84 TYR A CA 1
ATOM 596 C C . TYR A 1 84 ? -13.898 -2.001 27.493 1.00 49.41 84 TYR A C 1
ATOM 598 O O . TYR A 1 84 ? -13.519 -1.136 26.717 1.00 49.41 84 TYR A O 1
ATOM 606 N N . ASN A 1 85 ? -14.818 -2.894 27.135 1.00 51.12 85 ASN A N 1
ATOM 607 C CA . ASN A 1 85 ? -15.549 -2.813 25.858 1.00 51.12 85 ASN A CA 1
ATOM 608 C C . ASN A 1 85 ? -16.916 -2.111 26.001 1.00 51.12 85 ASN A C 1
ATOM 610 O O . ASN A 1 85 ? -17.531 -1.704 25.014 1.00 51.12 85 ASN A O 1
ATOM 614 N N . THR A 1 86 ? -17.399 -1.940 27.235 1.00 51.47 86 THR A N 1
ATOM 615 C CA . THR A 1 86 ? -18.595 -1.169 27.589 1.00 51.47 86 THR A CA 1
ATOM 616 C C . THR A 1 86 ? -18.407 -0.509 28.956 1.00 51.47 86 THR A C 1
ATOM 618 O O . THR A 1 86 ? -17.868 -1.118 29.878 1.00 51.47 86 THR A O 1
ATOM 621 N N . PHE A 1 87 ? -18.868 0.733 29.099 1.00 57.91 87 PHE A N 1
ATOM 622 C CA . PHE A 1 87 ? -18.859 1.490 30.349 1.00 57.91 87 PHE A CA 1
ATOM 623 C C . PHE A 1 87 ? -20.185 2.237 30.520 1.00 57.91 87 PHE A C 1
ATOM 625 O O . PHE A 1 87 ? -20.521 3.075 29.689 1.00 57.91 87 PHE A O 1
ATOM 632 N N . THR A 1 88 ? -20.920 1.987 31.604 1.00 57.75 88 THR A N 1
ATOM 633 C CA . THR A 1 88 ? -22.179 2.688 31.915 1.00 57.75 88 THR A CA 1
ATOM 634 C C . THR A 1 88 ? -22.016 3.538 33.165 1.00 57.75 88 THR A C 1
ATOM 636 O O . THR A 1 88 ? -21.528 3.064 34.190 1.00 57.75 88 THR A O 1
ATOM 639 N N . THR A 1 89 ? -22.428 4.800 33.086 1.00 56.78 89 THR A N 1
ATOM 640 C CA . THR A 1 89 ? -22.437 5.716 34.226 1.00 56.78 89 THR A CA 1
ATOM 641 C C . THR A 1 89 ? -23.626 5.442 35.142 1.00 56.78 89 THR A C 1
ATOM 643 O O . THR A 1 89 ? -24.626 4.858 34.728 1.00 56.78 89 THR A O 1
ATOM 646 N N . ALA A 1 90 ? -23.567 5.932 36.381 1.00 53.91 90 ALA A N 1
ATOM 647 C CA . ALA A 1 90 ? -24.780 6.075 37.180 1.00 53.91 90 ALA A CA 1
ATOM 648 C C . ALA A 1 90 ? -25.757 7.054 36.498 1.00 53.91 90 ALA A C 1
ATOM 650 O O . ALA A 1 90 ? -25.335 7.915 35.718 1.00 53.91 90 ALA A O 1
ATOM 651 N N . ALA A 1 91 ? -27.051 6.911 36.792 1.00 53.91 91 ALA A N 1
ATOM 652 C CA . ALA A 1 91 ? -28.046 7.901 36.406 1.00 53.91 91 ALA A CA 1
ATOM 653 C C . ALA A 1 91 ? -27.822 9.170 37.235 1.00 53.91 91 ALA A C 1
ATOM 655 O O . ALA A 1 91 ? -27.846 9.106 38.465 1.00 53.91 91 ALA A O 1
ATOM 656 N N . ASP A 1 92 ? -27.582 10.293 36.565 1.00 54.84 92 ASP A N 1
ATOM 657 C CA . ASP A 1 92 ? -27.339 11.579 37.217 1.00 54.84 92 ASP A CA 1
ATOM 658 C C . ASP A 1 92 ? -28.439 12.575 36.843 1.00 54.84 92 ASP A C 1
ATOM 660 O O . ASP A 1 92 ? -28.840 12.670 35.682 1.00 54.84 92 ASP A O 1
ATOM 664 N N . ALA A 1 93 ? -28.984 13.262 37.846 1.00 45.97 93 ALA A N 1
ATOM 665 C CA . ALA A 1 93 ? -30.287 13.899 37.730 1.00 45.97 93 ALA A CA 1
ATOM 666 C C . ALA A 1 93 ? -30.243 15.319 37.154 1.00 45.97 93 ALA A C 1
ATOM 668 O O . ALA A 1 93 ? -31.221 15.691 36.517 1.00 45.97 93 ALA A O 1
ATOM 669 N N . THR A 1 94 ? -29.171 16.104 37.307 1.00 52.44 94 THR A N 1
ATOM 670 C CA . THR A 1 94 ? -29.104 17.473 36.743 1.00 52.44 94 THR A CA 1
ATOM 671 C C . THR A 1 94 ? -27.734 18.127 36.969 1.00 52.44 94 THR A C 1
ATOM 673 O O . THR A 1 94 ? -27.528 18.685 38.046 1.00 52.44 94 THR A O 1
ATOM 676 N N . PRO A 1 95 ? -26.834 18.182 35.975 1.00 51.91 95 PRO A N 1
ATOM 677 C CA . PRO A 1 95 ? -25.609 18.970 36.114 1.00 51.91 95 PRO A CA 1
ATOM 678 C C . PRO A 1 95 ? -25.875 20.468 35.995 1.00 51.91 95 PRO A C 1
ATOM 680 O O . PRO A 1 95 ? -26.700 20.913 35.189 1.00 51.91 95 PRO A O 1
ATOM 683 N N . ALA A 1 96 ? -25.150 21.269 36.773 1.00 54.72 96 ALA A N 1
ATOM 684 C CA . ALA A 1 96 ? -25.232 22.725 36.709 1.00 54.72 96 ALA A CA 1
ATOM 685 C C . ALA A 1 96 ? -24.843 23.268 35.313 1.00 54.72 96 ALA A C 1
ATOM 687 O O . ALA A 1 96 ? -23.807 22.915 34.743 1.00 54.72 96 ALA A O 1
ATOM 688 N N . ALA A 1 97 ? -25.675 24.156 34.755 1.00 57.38 97 ALA A N 1
ATOM 689 C CA . ALA A 1 97 ? -25.445 24.771 33.448 1.00 57.38 97 ALA A CA 1
ATOM 690 C C . ALA A 1 97 ? -24.147 25.605 33.427 1.00 57.38 97 ALA A C 1
ATOM 692 O O . ALA A 1 97 ? -23.927 26.428 34.313 1.00 57.38 97 ALA A O 1
ATOM 693 N N . GLY A 1 98 ? -23.320 25.431 32.385 1.00 60.94 98 GLY A N 1
ATOM 694 C CA . GLY A 1 98 ? -22.068 26.182 32.189 1.00 60.94 98 GLY A CA 1
ATOM 695 C C . GLY A 1 98 ? -20.780 25.379 32.412 1.00 60.94 98 GLY A C 1
ATOM 696 O O . GLY A 1 98 ? -19.694 25.897 32.158 1.00 60.94 98 GLY A O 1
ATOM 697 N N . ASN A 1 99 ? -20.884 24.116 32.828 1.00 65.06 99 ASN A N 1
ATOM 698 C CA . ASN A 1 99 ? -19.738 23.229 33.027 1.00 65.06 99 ASN A CA 1
ATOM 699 C C . ASN A 1 99 ? -19.312 22.528 31.728 1.00 65.06 99 ASN A C 1
ATOM 701 O O . ASN A 1 99 ? -20.135 22.223 30.869 1.00 65.06 99 ASN A O 1
ATOM 705 N N . THR A 1 100 ? -18.020 22.224 31.583 1.00 68.50 100 THR A N 1
ATOM 706 C CA . THR A 1 100 ? -17.518 21.360 30.498 1.00 68.50 100 THR A CA 1
ATOM 707 C C . THR A 1 100 ? -16.892 20.106 31.085 1.00 68.50 100 THR A C 1
ATOM 709 O O . THR A 1 100 ? -15.980 20.192 31.908 1.00 68.50 100 THR A O 1
ATOM 712 N N . THR A 1 101 ? -17.355 18.941 30.640 1.00 68.56 101 THR A N 1
ATOM 713 C CA . THR A 1 101 ? -16.793 17.642 31.012 1.00 68.56 101 THR A CA 1
ATOM 714 C C . THR A 1 101 ? -15.766 17.221 29.971 1.00 68.56 101 THR A C 1
ATOM 716 O O . THR A 1 101 ? -16.039 17.229 28.771 1.00 68.56 101 THR A O 1
ATOM 719 N N . ARG A 1 102 ? -14.582 16.835 30.433 1.00 69.38 102 ARG A N 1
ATOM 720 C CA . ARG A 1 102 ? -13.543 16.197 29.633 1.00 69.38 102 ARG A CA 1
ATOM 721 C C . ARG A 1 102 ? -13.606 14.692 29.829 1.00 69.38 102 ARG A C 1
ATOM 723 O O . ARG A 1 102 ? -13.452 14.209 30.950 1.00 69.38 102 ARG A O 1
ATOM 730 N N . PHE A 1 103 ? -13.782 13.969 28.734 1.00 75.81 103 PHE A N 1
ATOM 731 C CA . PHE A 1 103 ? -13.655 12.520 28.684 1.00 75.81 103 PHE A CA 1
ATOM 732 C C . PHE A 1 103 ? -12.328 12.186 28.010 1.00 75.81 103 PHE A C 1
ATOM 734 O O . PHE A 1 103 ? -12.091 12.600 26.878 1.00 75.81 103 PHE A O 1
ATOM 741 N N . THR A 1 104 ? -11.470 11.442 28.691 1.00 69.56 104 THR A N 1
ATOM 742 C CA . THR A 1 104 ? -10.206 10.963 28.141 1.00 69.56 104 THR A CA 1
ATOM 743 C C . THR A 1 104 ? -10.293 9.468 27.885 1.00 69.56 104 THR A C 1
ATOM 745 O O . THR A 1 104 ? -10.472 8.684 28.819 1.00 69.56 104 THR A O 1
ATOM 748 N N . PHE A 1 105 ? -10.129 9.065 26.628 1.00 70.50 105 PHE A N 1
ATOM 749 C CA . PHE A 1 105 ? -10.148 7.670 26.205 1.00 70.50 105 PHE A CA 1
ATOM 750 C C . PHE A 1 105 ? -8.732 7.149 25.977 1.00 70.50 105 PHE A C 1
ATOM 752 O O . PHE A 1 105 ? -7.994 7.680 25.155 1.00 70.50 105 PHE A O 1
ATOM 759 N N . GLY A 1 106 ? -8.333 6.106 26.696 1.00 61.72 106 GLY A N 1
ATOM 760 C CA . GLY A 1 106 ? -7.042 5.449 26.503 1.00 61.72 106 GLY A CA 1
ATOM 761 C C . GLY A 1 106 ? -7.201 4.141 25.741 1.00 61.72 106 GLY A C 1
ATOM 762 O O . GLY A 1 106 ? -7.895 3.250 26.218 1.00 61.72 106 GLY A O 1
ATOM 763 N N . PHE A 1 107 ? -6.494 3.983 24.627 1.00 58.56 107 PHE A N 1
ATOM 764 C CA . PHE A 1 107 ? -6.533 2.770 23.804 1.00 58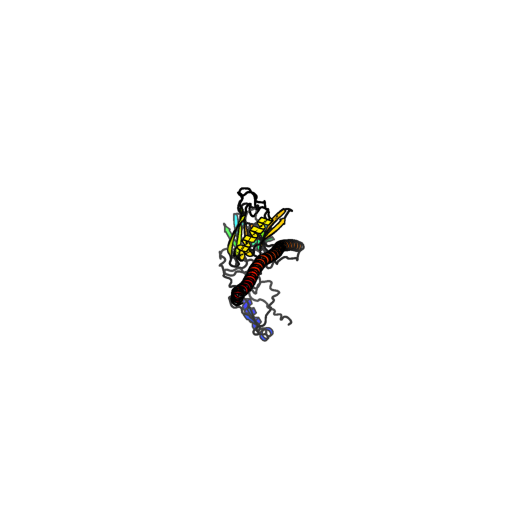.56 107 PHE A CA 1
ATOM 765 C C . PHE A 1 107 ? -5.166 2.088 23.828 1.00 58.56 107 PHE A C 1
ATOM 767 O O . PHE A 1 107 ? -4.156 2.769 23.637 1.00 58.56 107 PHE A O 1
ATOM 774 N N . SER A 1 108 ? -5.125 0.777 24.101 1.00 49.59 108 SER A N 1
ATOM 775 C CA . SER A 1 108 ? -3.960 -0.093 23.848 1.00 49.59 108 SER A CA 1
ATOM 776 C C . SER A 1 108 ? -2.603 0.508 24.265 1.00 49.59 108 SER A C 1
ATOM 778 O O . SER A 1 108 ? -1.670 0.599 23.469 1.00 49.59 108 SER A O 1
ATOM 780 N N . GLY A 1 109 ? -2.508 1.008 25.504 1.00 43.31 109 GLY A N 1
ATOM 781 C CA . GLY A 1 109 ? -1.275 1.590 26.063 1.00 43.31 109 GLY A CA 1
ATOM 782 C C . GLY A 1 109 ? -0.824 2.948 25.491 1.00 43.31 109 GLY A C 1
ATOM 783 O O . GLY A 1 109 ? 0.155 3.503 25.983 1.00 43.31 109 GLY A O 1
ATOM 784 N N . GLY A 1 110 ? -1.529 3.514 24.508 1.00 43.53 110 GLY A N 1
ATOM 785 C CA . GLY A 1 110 ? -1.239 4.824 23.920 1.00 43.53 110 GLY A CA 1
ATOM 786 C C . GLY A 1 110 ? -1.630 6.010 24.810 1.00 43.53 110 GLY A C 1
ATOM 787 O O . GLY A 1 110 ? -2.288 5.851 25.846 1.00 43.53 110 GLY A O 1
ATOM 788 N N . ALA A 1 111 ? -1.227 7.215 24.388 1.00 47.91 111 ALA A N 1
ATOM 789 C CA . ALA A 1 111 ? -1.640 8.462 25.028 1.00 47.91 111 ALA A CA 1
ATOM 790 C C . ALA A 1 111 ? -3.171 8.598 25.004 1.00 47.91 111 ALA A C 1
ATOM 792 O O . ALA A 1 111 ? -3.817 8.268 24.008 1.00 47.91 111 ALA A O 1
ATOM 793 N N . GLY A 1 112 ? -3.739 9.069 26.115 1.00 59.06 112 GLY A N 1
ATOM 794 C CA . GLY A 1 112 ? -5.171 9.322 26.219 1.00 59.06 112 GLY A CA 1
ATOM 795 C C . GLY A 1 112 ? -5.637 10.358 25.195 1.00 59.06 112 GLY A C 1
ATOM 796 O O . GLY A 1 112 ? -4.950 11.341 24.921 1.00 59.06 112 GLY A O 1
ATOM 797 N N . VAL A 1 113 ? -6.813 10.119 24.634 1.00 67.44 113 VAL A N 1
ATOM 798 C CA . VAL A 1 113 ? -7.508 10.986 23.693 1.00 67.44 113 VAL A CA 1
ATOM 799 C C . VAL A 1 113 ? -8.549 11.786 24.454 1.00 67.44 113 VAL A C 1
ATOM 801 O O . VAL A 1 113 ? -9.528 11.219 24.934 1.00 67.44 113 VAL A O 1
ATOM 804 N N . ASP A 1 114 ? -8.355 13.095 24.537 1.00 76.38 114 ASP A N 1
ATOM 805 C CA . ASP A 1 114 ? -9.300 13.993 25.195 1.00 76.38 114 ASP A CA 1
ATOM 806 C C . ASP A 1 114 ? -10.414 14.414 24.226 1.00 76.38 114 ASP A C 1
ATOM 808 O O . ASP A 1 114 ? -10.152 14.911 23.128 1.00 76.38 114 ASP A O 1
ATOM 812 N N . ILE A 1 115 ? -11.663 14.286 24.668 1.00 78.50 115 ILE A N 1
ATOM 813 C CA . ILE A 1 115 ? -12.811 14.991 24.099 1.00 78.50 115 ILE A CA 1
ATOM 814 C C . ILE A 1 115 ? -13.453 15.866 25.175 1.00 78.50 115 ILE A C 1
ATOM 816 O O . ILE A 1 115 ? -13.568 15.474 26.336 1.00 78.50 115 ILE A O 1
ATOM 820 N N . ASN A 1 116 ? -13.900 17.054 24.781 1.00 79.06 116 ASN A N 1
ATOM 821 C CA . ASN A 1 116 ? -14.541 18.009 25.679 1.00 79.06 116 ASN A CA 1
ATOM 822 C C . ASN A 1 116 ? -15.994 18.204 25.255 1.00 79.06 116 ASN A C 1
ATOM 824 O O . ASN A 1 116 ? -16.266 18.501 24.093 1.00 79.06 116 ASN A O 1
ATOM 828 N N . VAL A 1 117 ? -16.920 18.065 26.200 1.00 76.38 117 VAL A N 1
ATOM 829 C CA . VAL A 1 117 ? -18.356 18.220 25.963 1.00 76.38 117 VAL A CA 1
ATOM 830 C C . VAL A 1 117 ? -18.924 19.205 26.977 1.00 76.38 117 VAL A C 1
ATOM 832 O O . VAL A 1 117 ? -18.809 19.015 28.187 1.00 76.38 117 VAL A O 1
ATOM 835 N N . ALA A 1 118 ? -19.520 20.285 26.473 1.00 71.88 118 ALA A N 1
ATOM 836 C CA . ALA A 1 118 ? -20.152 21.305 27.301 1.00 71.88 118 ALA A CA 1
ATOM 837 C C . ALA A 1 118 ? -21.563 20.878 27.730 1.00 71.88 118 ALA A C 1
ATOM 839 O O . ALA A 1 118 ? -22.373 20.471 26.891 1.00 71.88 118 ALA A O 1
ATOM 840 N N . TRP A 1 119 ? -21.866 21.053 29.015 1.00 66.25 119 TRP A N 1
ATOM 841 C CA .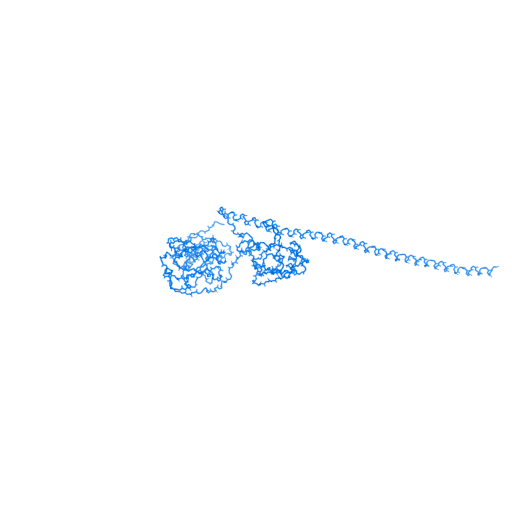 TRP A 1 119 ? -23.204 20.952 29.587 1.00 66.25 119 TRP A CA 1
ATOM 842 C C . TRP A 1 119 ? -23.914 22.300 29.490 1.00 66.25 119 TRP A C 1
ATOM 844 O O . TRP A 1 119 ? -23.484 23.312 30.052 1.00 66.25 119 TRP A O 1
ATOM 854 N N . ASN A 1 120 ? -25.017 22.321 28.750 1.00 66.38 120 ASN A N 1
ATOM 855 C CA . ASN A 1 120 ? -25.831 23.509 28.527 1.00 66.38 120 ASN A CA 1
ATOM 856 C C . ASN A 1 120 ? -27.301 23.105 28.337 1.00 66.38 120 ASN A C 1
ATOM 858 O O . ASN A 1 120 ? -27.619 21.921 28.285 1.00 66.38 120 ASN A O 1
ATOM 862 N N . ALA A 1 121 ? -28.196 24.087 28.202 1.00 61.22 121 ALA A N 1
ATOM 863 C CA . ALA A 1 121 ? -29.630 23.843 28.021 1.00 61.22 121 ALA A CA 1
ATOM 864 C C . ALA A 1 121 ? -29.972 22.968 26.793 1.00 61.22 121 ALA A C 1
ATOM 866 O O . ALA A 1 121 ? -31.048 22.381 26.749 1.00 61.22 121 ALA A O 1
ATOM 867 N N . THR A 1 122 ? -29.065 22.865 25.817 1.00 61.53 122 THR A N 1
ATOM 868 C CA . THR A 1 122 ? -29.206 22.046 24.607 1.00 61.53 122 THR A CA 1
ATOM 869 C C . THR A 1 122 ? -28.650 20.629 24.788 1.00 61.53 122 THR A C 1
ATOM 871 O O . THR A 1 122 ? -29.146 19.713 24.143 1.00 61.53 122 THR A O 1
ATOM 874 N N . ASN A 1 123 ? -27.665 20.419 25.668 1.00 63.78 123 ASN A N 1
ATOM 875 C CA . ASN A 1 123 ? -26.983 19.141 25.901 1.00 63.78 123 ASN A CA 1
ATOM 876 C C . ASN A 1 123 ? -27.379 18.569 27.273 1.00 63.78 123 ASN A C 1
ATOM 878 O O . ASN A 1 123 ? -26.748 18.882 28.282 1.00 63.78 123 ASN A O 1
ATOM 882 N N . ASN A 1 124 ? -28.407 17.717 27.303 1.00 66.12 124 ASN A N 1
ATOM 883 C CA . ASN A 1 124 ? -28.985 17.138 28.516 1.00 66.12 124 ASN A CA 1
ATOM 884 C C . ASN A 1 124 ? -29.164 15.610 28.370 1.00 66.12 124 ASN A C 1
ATOM 886 O O . ASN A 1 124 ? -29.441 15.101 27.281 1.00 66.12 124 ASN A O 1
ATOM 890 N N . VAL A 1 125 ? -28.994 14.870 29.469 1.00 62.69 125 VAL A N 1
ATOM 891 C CA . VAL A 1 125 ? -29.221 13.415 29.553 1.00 62.69 125 VAL A CA 1
ATOM 892 C C . VAL A 1 125 ? -30.704 13.040 29.518 1.00 62.69 125 VAL A C 1
ATOM 894 O O . VAL A 1 125 ? -31.037 11.934 29.104 1.00 62.69 125 VAL A O 1
ATOM 897 N N . ASN A 1 126 ? -31.600 13.964 29.868 1.00 61.50 126 ASN A N 1
ATOM 898 C CA . ASN A 1 126 ? -33.041 13.695 29.879 1.00 61.50 126 ASN A CA 1
ATOM 899 C C . ASN A 1 126 ? -33.660 13.638 28.470 1.00 61.50 126 ASN A C 1
ATOM 901 O O . ASN A 1 126 ? -34.609 12.887 28.261 1.00 61.50 126 ASN A O 1
ATOM 905 N N . ASP A 1 127 ? -33.071 14.341 27.496 1.00 61.91 127 ASP A N 1
ATOM 906 C CA . ASP A 1 127 ? -33.611 14.462 26.130 1.00 61.91 127 ASP A CA 1
ATOM 907 C C . ASP A 1 127 ? -32.748 13.743 25.072 1.00 61.91 127 ASP A C 1
ATOM 909 O O . ASP A 1 127 ? -32.929 13.925 23.869 1.00 61.91 127 ASP A O 1
ATOM 913 N N . GLY A 1 128 ? -31.759 12.947 25.498 1.00 62.97 128 GLY A N 1
ATOM 914 C CA . GLY A 1 128 ? -30.849 12.213 24.604 1.00 62.97 128 GLY A CA 1
ATOM 915 C C . GLY A 1 128 ? -29.850 13.087 23.827 1.00 62.97 128 GLY A C 1
ATOM 916 O O . GLY A 1 128 ? -28.963 12.560 23.151 1.00 62.97 128 GLY A O 1
ATOM 917 N N . THR A 1 129 ? -29.923 14.413 23.952 1.00 73.94 129 THR A N 1
ATOM 918 C CA . THR A 1 129 ? -29.035 15.357 23.258 1.00 73.94 129 THR A CA 1
ATOM 919 C C . THR A 1 129 ? -27.591 15.286 23.754 1.00 73.94 129 THR A C 1
ATOM 921 O O . THR A 1 129 ? -26.664 15.519 22.978 1.00 73.94 129 THR A O 1
ATOM 924 N N . MET A 1 130 ? -27.370 14.860 25.004 1.00 77.19 130 MET A N 1
ATOM 925 C CA . MET A 1 130 ? -26.025 14.585 25.522 1.00 77.19 130 MET A CA 1
ATOM 926 C C . MET A 1 130 ? -25.327 13.446 24.761 1.00 77.19 130 MET A C 1
ATOM 928 O O . MET A 1 130 ? -24.148 13.563 24.429 1.00 77.19 130 MET A O 1
ATOM 932 N N . ALA A 1 131 ? -26.050 12.375 24.407 1.00 81.19 131 ALA A N 1
ATOM 933 C CA . ALA A 1 131 ? -25.490 11.286 23.602 1.00 81.19 131 ALA A CA 1
ATOM 934 C C . ALA A 1 131 ? -25.004 11.808 22.243 1.00 81.19 131 ALA A C 1
ATOM 936 O O . ALA A 1 131 ? -23.917 11.462 21.785 1.00 81.19 131 ALA A O 1
ATOM 937 N N . ALA A 1 132 ? -25.798 12.675 21.607 1.00 83.19 132 ALA A N 1
ATOM 938 C CA . ALA A 1 132 ? -25.456 13.278 20.324 1.00 83.19 132 ALA A CA 1
ATOM 939 C C . ALA A 1 132 ? -24.213 14.178 20.424 1.00 83.19 132 ALA A C 1
ATOM 941 O O . ALA A 1 132 ? -23.322 14.072 19.584 1.00 83.19 132 ALA A O 1
ATOM 942 N N . ALA A 1 133 ? -24.115 15.007 21.467 1.00 83.12 133 ALA A N 1
ATOM 943 C CA . ALA A 1 133 ? -22.957 15.871 21.696 1.00 83.12 133 ALA A CA 1
ATOM 944 C C . ALA A 1 133 ? -21.667 15.067 21.940 1.00 83.12 133 ALA A C 1
ATOM 946 O O . ALA A 1 133 ? -20.627 15.371 21.353 1.00 83.12 133 ALA A O 1
ATOM 947 N N . ILE A 1 134 ? -21.744 14.000 22.744 1.00 84.94 134 ILE A N 1
ATOM 948 C CA . ILE A 1 134 ? -20.619 13.088 22.986 1.00 84.94 134 ILE A CA 1
ATOM 949 C C . ILE A 1 134 ? -20.208 12.381 21.691 1.00 84.94 134 ILE A C 1
ATOM 951 O O . ILE A 1 134 ? -19.033 12.395 21.333 1.00 84.94 134 ILE A O 1
ATOM 955 N N . ASN A 1 135 ? -21.160 11.813 20.946 1.00 87.62 135 ASN A N 1
ATOM 956 C CA . ASN A 1 135 ? -20.871 11.133 19.681 1.00 87.62 135 ASN A CA 1
ATOM 957 C C . ASN A 1 135 ? -20.295 12.082 18.623 1.00 87.62 135 ASN A C 1
ATOM 959 O O . ASN A 1 135 ? -19.429 11.680 17.850 1.00 87.62 135 ASN A O 1
ATOM 963 N N . ALA A 1 136 ? -20.731 13.342 18.578 1.00 85.75 136 ALA A N 1
ATOM 964 C CA . ALA A 1 136 ? -20.143 14.342 17.692 1.00 85.75 136 ALA A CA 1
ATOM 965 C C . ALA A 1 136 ? -18.671 14.615 18.049 1.00 85.75 136 ALA A C 1
ATOM 967 O O . ALA A 1 136 ? -17.823 14.645 17.159 1.00 85.75 136 ALA A O 1
ATOM 968 N N . ALA A 1 137 ? -18.354 14.743 19.342 1.00 84.25 137 ALA A N 1
ATOM 969 C CA . ALA A 1 137 ? -16.987 14.949 19.812 1.00 84.25 137 ALA A CA 1
ATOM 970 C C . ALA A 1 137 ? -16.086 13.716 19.589 1.00 84.25 137 ALA A C 1
ATOM 972 O O . ALA A 1 137 ? -14.937 13.871 19.179 1.00 84.25 137 ALA A O 1
ATOM 973 N N . LEU A 1 138 ? -16.611 12.497 19.779 1.00 83.00 138 LEU A N 1
ATOM 974 C CA . LEU A 1 138 ? -15.915 11.241 19.461 1.00 83.00 138 LEU A CA 1
ATOM 975 C C . LEU A 1 138 ? -15.600 11.134 17.963 1.00 83.00 138 LEU A C 1
ATOM 977 O O . LEU A 1 138 ? -14.476 10.815 17.592 1.00 83.00 138 LEU A O 1
ATOM 981 N N . ASN A 1 139 ? -16.562 11.465 17.097 1.00 80.38 139 ASN A N 1
ATOM 982 C CA . ASN A 1 139 ? -16.378 11.419 15.644 1.00 80.38 139 ASN A CA 1
ATOM 983 C C . ASN A 1 139 ? -15.426 12.498 15.106 1.00 80.38 139 ASN A C 1
ATOM 985 O O . ASN A 1 139 ? -14.856 12.322 14.030 1.00 80.38 139 ASN A O 1
ATOM 989 N N . ALA A 1 140 ? -15.253 13.604 15.831 1.00 78.31 140 ALA A N 1
ATOM 990 C CA . ALA A 1 140 ? -14.286 14.645 15.491 1.00 78.31 140 ALA A CA 1
ATOM 991 C C . ALA A 1 140 ? -12.836 14.248 15.826 1.00 78.31 140 ALA A C 1
ATOM 993 O O . ALA A 1 140 ? -11.906 14.908 15.364 1.00 78.31 140 ALA A O 1
ATOM 994 N N . ASN A 1 141 ? -12.630 13.186 16.613 1.00 71.88 141 ASN A N 1
ATOM 995 C CA . ASN A 1 141 ? -11.311 12.673 16.951 1.00 71.88 141 ASN A CA 1
ATOM 996 C C . ASN A 1 141 ? -11.016 11.366 16.202 1.00 71.88 141 ASN A C 1
ATOM 998 O O . ASN A 1 141 ? -11.697 10.363 16.400 1.00 71.88 141 ASN A O 1
ATOM 1002 N N . ASP A 1 142 ? -9.968 11.359 15.377 1.00 69.75 142 ASP A N 1
ATOM 1003 C CA . ASP A 1 142 ? -9.623 10.207 14.538 1.00 69.75 142 ASP A CA 1
ATOM 1004 C C . ASP A 1 142 ? -9.429 8.916 15.336 1.00 69.75 142 ASP A C 1
ATOM 1006 O O . ASP A 1 142 ? -9.998 7.887 14.981 1.00 69.75 142 ASP A O 1
ATOM 1010 N N . THR A 1 143 ? -8.689 8.968 16.443 1.00 64.94 143 THR A N 1
ATOM 1011 C CA . THR A 1 143 ? -8.398 7.785 17.260 1.00 64.94 143 THR A CA 1
ATOM 1012 C C . THR A 1 143 ? -9.663 7.214 17.899 1.00 64.94 143 THR A C 1
ATOM 1014 O O . THR A 1 143 ? -9.885 6.007 17.842 1.00 64.94 143 THR A O 1
ATOM 1017 N N . ALA A 1 144 ? -10.525 8.065 18.465 1.00 68.56 144 ALA A N 1
ATOM 1018 C CA . ALA A 1 144 ? -11.780 7.617 19.071 1.00 68.56 144 ALA A CA 1
ATOM 1019 C C . ALA A 1 144 ? -12.785 7.105 18.022 1.00 68.56 144 ALA A C 1
ATOM 1021 O O . ALA A 1 144 ? -13.466 6.104 18.256 1.00 68.56 144 ALA A O 1
ATOM 1022 N N . ARG A 1 145 ? -12.832 7.749 16.848 1.00 79.44 145 ARG A N 1
ATOM 1023 C CA . ARG A 1 145 ? -13.650 7.331 15.703 1.00 79.44 145 ARG A CA 1
ATOM 1024 C C . ARG A 1 145 ? -13.209 5.976 15.153 1.00 79.44 145 ARG A C 1
ATOM 1026 O O . ARG A 1 145 ? -14.059 5.133 14.892 1.00 79.44 145 ARG A O 1
ATOM 1033 N N . TYR A 1 146 ? -11.903 5.743 15.004 1.00 61.81 146 TYR A N 1
ATOM 1034 C CA . TYR A 1 146 ? -11.375 4.452 14.549 1.00 61.81 146 TYR A CA 1
ATOM 1035 C C . TYR A 1 146 ? -11.567 3.340 15.579 1.00 61.81 146 TYR A C 1
ATOM 1037 O O . TYR A 1 146 ? -11.822 2.204 15.196 1.00 61.81 146 TYR A O 1
ATOM 1045 N N . ALA A 1 147 ? -11.516 3.664 16.872 1.00 60.62 147 ALA A N 1
ATOM 1046 C CA . ALA A 1 147 ? -11.868 2.728 17.936 1.00 60.62 147 ALA A CA 1
ATOM 1047 C C . ALA A 1 147 ? -13.380 2.419 17.999 1.00 60.62 147 ALA A C 1
ATOM 1049 O O . ALA A 1 147 ? -13.802 1.561 18.772 1.00 60.62 147 ALA A O 1
ATOM 1050 N N . GLY A 1 148 ? -14.211 3.101 17.201 1.00 72.88 148 GLY A N 1
ATOM 1051 C CA . GLY A 1 148 ? -15.645 2.834 17.114 1.00 72.88 148 GLY A CA 1
ATOM 1052 C C . GLY A 1 148 ? -16.392 3.111 18.416 1.00 72.88 148 GLY A C 1
ATOM 1053 O O . GLY A 1 148 ? -17.396 2.458 18.688 1.00 72.88 148 GLY A O 1
ATOM 1054 N N . ILE A 1 149 ? -15.902 4.035 19.247 1.00 79.38 149 ILE A N 1
ATOM 1055 C CA . ILE A 1 149 ? -16.555 4.353 20.517 1.00 79.38 149 ILE A CA 1
ATOM 1056 C C . ILE A 1 149 ? -17.821 5.167 20.254 1.00 79.38 149 ILE A C 1
ATOM 1058 O O . ILE A 1 149 ? -17.800 6.165 19.532 1.00 79.38 149 ILE A O 1
ATOM 1062 N N . LYS A 1 150 ? -18.921 4.757 20.883 1.00 83.62 150 LYS A N 1
ATOM 1063 C CA . LYS A 1 150 ? -20.225 5.421 20.838 1.00 83.62 150 LYS A CA 1
ATOM 1064 C C . LYS A 1 150 ? -20.789 5.587 22.233 1.00 83.62 150 LYS A C 1
ATOM 1066 O O . LYS A 1 150 ? -20.551 4.754 23.097 1.00 83.62 150 LYS A O 1
ATOM 1071 N N . ALA A 1 151 ? -21.581 6.632 22.426 1.00 86.69 151 ALA A N 1
ATOM 1072 C CA . ALA A 1 151 ? -22.360 6.862 23.630 1.00 86.69 151 ALA A CA 1
ATOM 1073 C C . ALA A 1 151 ? -23.860 6.725 23.347 1.00 86.69 151 ALA A C 1
ATOM 1075 O O . ALA A 1 151 ? -24.376 7.249 22.359 1.00 86.69 151 ALA A O 1
ATOM 1076 N N . THR A 1 152 ? -24.577 6.063 24.244 1.00 82.12 152 THR A N 1
ATOM 1077 C CA . THR A 1 152 ? -26.041 6.025 24.288 1.00 82.12 152 THR A CA 1
ATOM 1078 C C . THR A 1 152 ? -26.511 6.541 25.637 1.00 82.12 152 THR A C 1
ATOM 1080 O O . THR A 1 152 ? -25.766 6.495 26.613 1.00 82.12 152 THR A O 1
ATOM 1083 N N . VAL A 1 153 ? -27.731 7.067 25.698 1.00 78.94 153 VAL A N 1
ATOM 1084 C CA . VAL A 1 153 ? -28.323 7.523 26.956 1.00 78.94 153 VAL A CA 1
ATOM 1085 C C . VAL A 1 153 ? -29.650 6.817 27.158 1.00 78.94 153 VAL A C 1
ATOM 1087 O O . VAL A 1 153 ? -30.501 6.833 26.271 1.00 78.94 153 VAL A O 1
ATOM 1090 N N . ALA A 1 154 ? -29.815 6.191 28.321 1.00 73.50 154 ALA A N 1
ATOM 1091 C CA . ALA A 1 154 ? -31.048 5.528 28.717 1.00 73.50 154 ALA A CA 1
ATOM 1092 C C . ALA A 1 154 ? -31.284 5.746 30.215 1.00 73.50 154 ALA A C 1
ATOM 1094 O O . ALA A 1 154 ? -30.373 5.552 31.016 1.00 73.50 154 ALA A O 1
ATOM 1095 N N . ALA A 1 155 ? -32.497 6.160 30.597 1.00 70.12 155 ALA A N 1
ATOM 1096 C CA . ALA A 1 155 ? -32.881 6.393 31.996 1.00 70.12 155 ALA A CA 1
ATOM 1097 C C . ALA A 1 155 ? -31.898 7.293 32.789 1.00 70.12 155 ALA A C 1
ATOM 1099 O O . ALA A 1 155 ? -31.623 7.039 33.958 1.00 70.12 155 ALA A O 1
ATOM 1100 N N . GLY A 1 156 ? -31.344 8.327 32.142 1.00 64.75 156 GLY A N 1
ATOM 1101 C CA . GLY A 1 156 ? -30.390 9.261 32.756 1.00 64.75 156 GLY A CA 1
ATOM 1102 C C . GLY A 1 156 ? -28.950 8.742 32.875 1.00 64.75 156 GLY A C 1
ATOM 1103 O O . GLY A 1 156 ? -28.080 9.488 33.313 1.00 64.75 156 GLY A O 1
ATOM 1104 N N . ALA A 1 157 ? -28.675 7.498 32.469 1.00 66.94 157 ALA A N 1
ATOM 1105 C CA . ALA A 1 157 ? -27.333 6.920 32.428 1.00 66.94 157 ALA A CA 1
ATOM 1106 C C . ALA A 1 157 ? -26.734 7.002 31.017 1.00 66.94 157 ALA A C 1
ATOM 1108 O O . ALA A 1 157 ? -27.419 6.739 30.025 1.00 66.94 157 ALA A O 1
ATOM 1109 N N . ILE A 1 158 ? -25.441 7.319 30.931 1.00 74.75 158 ILE A N 1
ATOM 1110 C CA . ILE A 1 158 ? -24.670 7.319 29.687 1.00 74.75 158 ILE A CA 1
ATOM 1111 C C . ILE A 1 158 ? -23.918 5.996 29.585 1.00 74.75 158 ILE A C 1
ATOM 1113 O O . ILE A 1 158 ? -23.170 5.629 30.488 1.00 74.75 158 ILE A O 1
ATOM 1117 N N . THR A 1 159 ? -24.083 5.287 28.476 1.00 76.06 159 THR A N 1
ATOM 1118 C CA . THR A 1 159 ? -23.355 4.053 28.184 1.00 76.06 159 THR A CA 1
ATOM 1119 C C . THR A 1 159 ? -22.430 4.263 26.999 1.00 76.06 159 THR A C 1
ATOM 1121 O O . THR A 1 159 ? -22.897 4.553 25.902 1.00 76.06 159 THR A O 1
ATOM 1124 N N . PHE A 1 160 ? -21.130 4.096 27.221 1.00 80.50 160 PHE A N 1
ATOM 1125 C CA . PHE A 1 160 ? -20.100 4.054 26.196 1.00 80.50 160 PHE A CA 1
ATOM 1126 C C . PHE A 1 160 ? -19.865 2.612 25.758 1.00 80.50 160 PHE A C 1
ATOM 1128 O O . PHE A 1 160 ? -19.638 1.746 26.598 1.00 80.50 160 PHE A O 1
ATOM 1135 N N . THR A 1 161 ? -19.881 2.357 24.459 1.00 76.12 161 THR A N 1
ATOM 1136 C CA . THR A 1 161 ? -19.643 1.041 23.852 1.00 76.12 161 THR A CA 1
ATOM 1137 C C . THR A 1 161 ? -18.677 1.192 22.697 1.00 76.12 161 THR A C 1
ATOM 1139 O O . THR A 1 161 ? -18.777 2.169 21.955 1.00 76.12 161 THR A O 1
ATOM 1142 N N . ALA A 1 162 ? -17.796 0.219 22.500 1.00 68.75 162 ALA A N 1
ATOM 1143 C CA . ALA A 1 162 ? -17.127 0.069 21.218 1.00 68.75 162 ALA A CA 1
ATOM 1144 C C . ALA A 1 162 ? -18.029 -0.696 20.235 1.00 68.75 162 ALA A C 1
ATOM 1146 O O . ALA A 1 162 ? -18.735 -1.625 20.626 1.00 68.75 162 ALA A O 1
ATOM 1147 N N . ASP A 1 163 ? -18.001 -0.312 18.960 1.00 69.19 163 ASP A N 1
ATOM 1148 C CA . ASP A 1 163 ? -18.697 -1.027 17.882 1.00 69.19 163 ASP A CA 1
ATOM 1149 C C . ASP A 1 163 ? -18.176 -2.456 17.694 1.00 69.19 163 ASP A C 1
ATOM 1151 O O . ASP A 1 163 ? -18.939 -3.361 17.351 1.00 69.19 163 ASP A O 1
ATOM 1155 N N . ASP A 1 164 ? -16.875 -2.651 17.912 1.00 56.12 164 ASP A N 1
ATOM 1156 C CA . ASP A 1 164 ? -16.233 -3.957 17.902 1.00 56.12 164 ASP A CA 1
ATOM 1157 C C . ASP A 1 164 ? -16.091 -4.457 19.352 1.00 56.12 164 ASP A C 1
ATOM 1159 O O . ASP A 1 164 ? -15.403 -3.812 20.148 1.00 56.12 164 ASP A O 1
ATOM 1163 N N . PRO A 1 165 ? -16.690 -5.606 19.718 1.00 53.62 165 PRO A N 1
ATOM 1164 C CA . PRO A 1 165 ? -16.567 -6.186 21.057 1.00 53.62 165 PRO A CA 1
ATOM 1165 C C . PRO A 1 165 ? -15.128 -6.514 21.480 1.00 53.62 165 PRO A C 1
ATOM 1167 O O . PRO A 1 165 ? -14.888 -6.726 22.670 1.00 53.62 165 PRO A O 1
ATOM 1170 N N . SER A 1 166 ? -14.197 -6.599 20.521 1.00 47.81 166 SER A N 1
ATOM 1171 C CA . SER A 1 166 ? -12.762 -6.798 20.751 1.00 47.81 166 SER A CA 1
ATOM 1172 C C . SER A 1 166 ? -11.994 -5.498 21.010 1.00 47.81 166 SER A C 1
ATOM 1174 O O . SER A 1 166 ? -10.856 -5.546 21.479 1.00 47.81 166 SER A O 1
ATOM 1176 N N . THR A 1 167 ? -12.606 -4.339 20.755 1.00 50.44 167 THR A N 1
ATOM 1177 C CA . THR A 1 167 ? -11.999 -3.047 21.065 1.00 50.44 167 THR A CA 1
ATOM 1178 C C . THR A 1 167 ? -12.238 -2.709 22.524 1.00 50.44 167 THR A C 1
ATOM 1180 O O . THR A 1 167 ? -13.345 -2.357 22.937 1.00 50.44 167 THR A O 1
ATOM 1183 N N . ASN A 1 168 ? -11.161 -2.750 23.300 1.00 57.31 168 ASN A N 1
ATOM 1184 C CA . ASN A 1 168 ? -11.184 -2.259 24.661 1.00 57.31 168 ASN A CA 1
ATOM 1185 C C . ASN A 1 168 ? -10.659 -0.823 24.752 1.00 57.31 168 ASN A C 1
ATOM 1187 O O . ASN A 1 168 ? -9.728 -0.417 24.054 1.00 57.31 168 ASN A O 1
ATOM 1191 N N . PHE A 1 169 ? -11.222 -0.059 25.677 1.00 60.47 169 PHE A N 1
ATOM 1192 C CA . PHE A 1 169 ? -10.844 1.308 25.975 1.00 60.47 169 PHE A CA 1
ATOM 1193 C C . PHE A 1 169 ? -10.817 1.552 27.482 1.00 60.47 169 PHE A C 1
ATOM 1195 O O . PHE A 1 169 ? -11.511 0.919 28.271 1.00 60.47 169 PHE A O 1
ATOM 1202 N N . ARG A 1 170 ? -9.997 2.512 27.890 1.00 65.94 170 ARG A N 1
ATOM 1203 C CA . ARG A 1 170 ? -9.991 3.107 29.227 1.00 65.94 170 ARG A CA 1
ATOM 1204 C C . ARG A 1 170 ? -10.754 4.414 29.147 1.00 65.94 170 ARG A C 1
ATOM 1206 O O . ARG A 1 170 ? -10.560 5.144 28.183 1.00 65.94 170 ARG A O 1
ATOM 1213 N N . LEU A 1 171 ? -11.559 4.736 30.150 1.00 66.94 171 LEU A N 1
ATOM 1214 C CA . LEU A 1 171 ? -12.244 6.021 30.229 1.00 66.94 171 LEU A CA 1
ATOM 1215 C C . LEU A 1 171 ? -11.877 6.728 31.530 1.00 66.94 171 LEU A C 1
ATOM 1217 O O . LEU A 1 171 ? -12.025 6.171 32.614 1.00 66.94 171 LEU A O 1
ATOM 1221 N N . GLN A 1 172 ? -11.423 7.968 31.407 1.00 67.56 172 GLN A N 1
ATOM 1222 C CA . GLN A 1 172 ? -11.275 8.906 32.509 1.00 67.56 172 GLN A CA 1
ATOM 1223 C C . GLN A 1 172 ? -12.213 10.089 32.275 1.00 67.56 172 GLN A C 1
ATOM 1225 O O . GLN A 1 172 ? -12.349 10.570 31.156 1.00 67.56 172 GLN A O 1
ATOM 1230 N N . ILE A 1 173 ? -12.865 10.563 33.332 1.00 65.94 173 ILE A N 1
ATOM 1231 C CA . ILE A 1 173 ? -13.788 11.699 33.278 1.00 65.94 173 ILE A CA 1
ATOM 1232 C C . ILE A 1 173 ? -13.256 12.759 34.238 1.00 65.94 173 ILE A C 1
ATOM 1234 O O . ILE A 1 173 ? -12.878 12.441 35.363 1.00 65.94 173 ILE A O 1
ATOM 1238 N N . SER A 1 174 ? -13.167 14.006 33.784 1.00 61.69 174 SER A N 1
ATOM 1239 C CA . SER A 1 174 ? -12.713 15.137 34.599 1.00 61.69 174 SER A CA 1
ATOM 1240 C C . SER A 1 174 ? -13.429 16.426 34.203 1.00 61.69 174 SER A C 1
ATOM 1242 O O . SER A 1 174 ? -13.963 16.529 33.100 1.00 61.69 174 SER A O 1
ATOM 1244 N N . ALA A 1 175 ? -13.433 17.435 35.071 1.00 57.38 175 ALA A N 1
ATOM 1245 C CA . ALA A 1 175 ? -13.865 18.772 34.682 1.00 57.38 175 ALA A CA 1
ATOM 1246 C C . ALA A 1 175 ? -12.813 19.426 33.768 1.00 57.38 175 ALA A C 1
ATOM 1248 O O . ALA A 1 175 ? -11.626 19.458 34.093 1.00 57.38 175 ALA A O 1
ATOM 1249 N N . ALA A 1 176 ? -13.245 19.959 32.624 1.00 52.72 176 ALA A N 1
ATOM 1250 C CA . ALA A 1 176 ? -12.411 20.816 31.780 1.00 52.72 176 ALA A CA 1
ATOM 1251 C C . ALA A 1 176 ? -12.398 22.267 32.305 1.00 52.72 176 ALA A C 1
ATOM 1253 O O . ALA A 1 176 ? -11.381 22.948 32.198 1.00 52.72 176 ALA A O 1
ATOM 1254 N N . ALA A 1 177 ? -13.526 22.723 32.876 1.00 53.03 177 ALA A N 1
ATOM 1255 C CA . ALA A 1 177 ? -13.712 23.992 33.591 1.00 53.03 177 ALA A CA 1
ATOM 1256 C C . ALA A 1 177 ? -15.030 23.959 34.408 1.00 53.03 177 ALA A C 1
ATOM 1258 O O . ALA A 1 177 ? -16.041 23.483 33.883 1.00 53.03 177 ALA A O 1
ATOM 1259 N N . GLY A 1 178 ? -15.031 24.482 35.648 1.00 50.94 178 GLY A N 1
ATOM 1260 C CA . GLY A 1 178 ? -16.211 24.567 36.540 1.00 50.94 178 GLY A CA 1
ATOM 1261 C C . GLY A 1 178 ? -16.229 23.568 37.715 1.00 50.94 178 GLY A C 1
ATOM 1262 O O . GLY A 1 178 ? -15.339 22.727 37.825 1.00 50.94 178 GLY A O 1
ATOM 1263 N N . THR A 1 179 ? -17.209 23.694 38.626 1.00 44.47 179 THR A N 1
ATOM 1264 C CA . THR A 1 179 ? -17.395 22.787 39.781 1.00 44.47 179 THR A CA 1
ATOM 1265 C C . THR A 1 179 ? -18.049 21.485 39.323 1.00 44.47 179 THR A C 1
ATOM 1267 O O . THR A 1 179 ? -19.051 21.521 38.612 1.00 44.47 179 THR A O 1
ATOM 1270 N N . GLU A 1 180 ? -17.448 20.359 39.710 1.00 51.31 180 GLU A N 1
ATOM 1271 C CA . GLU A 1 180 ? -17.795 18.998 39.292 1.00 51.31 180 GLU A CA 1
ATOM 1272 C C . GLU A 1 180 ? -19.263 18.666 39.568 1.00 51.31 180 GLU A C 1
ATOM 1274 O O . GLU A 1 180 ? -19.721 18.785 40.701 1.00 51.31 180 GLU A O 1
ATOM 1279 N N . ASP A 1 181 ? -19.979 18.213 38.542 1.00 47.75 181 ASP A N 1
ATOM 1280 C CA . ASP A 1 181 ? -21.257 17.539 38.742 1.00 47.75 181 ASP A CA 1
ATOM 1281 C C . ASP A 1 181 ? -21.417 16.449 37.682 1.00 47.75 181 ASP A C 1
ATOM 1283 O O . ASP A 1 181 ? -21.997 16.636 36.612 1.00 47.75 181 ASP A O 1
ATOM 1287 N N . PHE A 1 182 ? -20.729 15.338 37.941 1.00 50.41 182 PHE A N 1
ATOM 1288 C CA . PHE A 1 182 ? -21.027 14.053 37.328 1.00 50.41 182 PHE A CA 1
ATOM 1289 C C . PHE A 1 182 ? -21.137 13.035 38.471 1.00 50.41 182 PHE A C 1
ATOM 1291 O O . PHE A 1 182 ? -20.138 12.487 38.943 1.00 50.41 182 PHE A O 1
ATOM 1298 N N . GLY A 1 183 ? -22.353 12.859 38.989 1.00 46.47 183 GLY A N 1
ATOM 1299 C CA . GLY A 1 183 ? -22.726 11.840 39.971 1.00 46.47 183 GLY A CA 1
ATOM 1300 C C . GLY A 1 183 ? -22.042 11.932 41.341 1.00 46.47 183 GLY A C 1
ATOM 1301 O O . GLY A 1 183 ? -21.890 10.905 42.002 1.00 46.47 183 GLY A O 1
ATOM 1302 N N . GLY A 1 184 ? -21.587 13.114 41.774 1.00 41.03 184 GLY A N 1
ATOM 1303 C CA . GLY A 1 184 ? -20.916 13.284 43.073 1.00 41.03 184 GLY A CA 1
ATOM 1304 C C . GLY A 1 184 ? -19.505 12.677 43.175 1.00 41.03 184 GLY A C 1
ATOM 1305 O O . GLY A 1 184 ? -19.014 12.440 44.279 1.00 41.03 184 GLY A O 1
ATOM 1306 N N . LEU A 1 185 ? -18.836 12.419 42.048 1.00 42.34 185 LEU A N 1
ATOM 1307 C CA . LEU A 1 185 ? -17.439 11.975 42.008 1.00 42.34 185 LEU A CA 1
ATOM 1308 C C . LEU A 1 185 ? -16.495 13.170 42.231 1.00 42.34 185 LEU A C 1
ATOM 1310 O O . LEU A 1 185 ? -16.452 14.056 41.387 1.00 42.34 185 LEU A O 1
ATOM 1314 N N . ASN A 1 186 ? -15.751 13.181 43.350 1.00 34.78 186 ASN A N 1
ATOM 1315 C CA . ASN A 1 186 ? -14.829 14.260 43.732 1.00 34.78 186 ASN A CA 1
ATOM 1316 C C . ASN A 1 186 ? -13.356 13.797 43.847 1.00 34.78 186 ASN A C 1
ATOM 1318 O O . ASN A 1 186 ? -13.026 12.909 44.635 1.00 34.78 186 ASN A O 1
ATOM 1322 N N . THR A 1 187 ? -12.487 14.499 43.108 1.00 33.59 187 THR A N 1
ATOM 1323 C CA . THR A 1 187 ? -11.016 14.684 43.206 1.00 33.59 187 THR A CA 1
ATOM 1324 C C . THR A 1 187 ? -10.018 13.553 42.919 1.00 33.59 187 THR A C 1
ATOM 1326 O O . THR A 1 187 ? -9.791 12.647 43.716 1.00 33.59 187 THR A O 1
ATOM 1329 N N . GLY A 1 188 ? -9.222 13.781 41.864 1.00 37.00 188 GLY A N 1
ATOM 1330 C CA . GLY A 1 188 ? -7.824 13.344 41.785 1.00 37.00 188 GLY A CA 1
ATOM 1331 C C . GLY A 1 188 ? -7.309 13.188 40.355 1.00 37.00 188 GLY A C 1
ATOM 1332 O O . GLY A 1 188 ? -7.511 12.147 39.737 1.00 37.00 188 GLY A O 1
ATOM 1333 N N . LEU A 1 189 ? -6.603 14.196 39.827 1.00 36.28 189 LEU A N 1
ATOM 1334 C CA . LEU A 1 189 ? -5.899 14.110 38.542 1.00 36.28 189 LEU A CA 1
ATOM 1335 C C . LEU A 1 189 ? -4.736 13.111 38.654 1.00 36.28 189 LEU A C 1
ATOM 1337 O O . LEU A 1 189 ? -3.603 13.491 38.939 1.00 36.28 189 LEU A O 1
ATOM 1341 N N . VAL A 1 190 ? -4.994 11.830 38.411 1.00 35.69 190 VAL A N 1
ATOM 1342 C CA . VAL A 1 190 ? -3.923 10.905 38.040 1.00 35.69 190 VAL A CA 1
ATOM 1343 C C . VAL A 1 190 ? -3.783 11.044 36.531 1.00 35.69 190 VAL A C 1
ATOM 1345 O O . VAL A 1 190 ? -4.630 10.575 35.774 1.00 35.69 190 VAL A O 1
ATOM 1348 N N . ALA A 1 191 ? -2.762 11.779 36.087 1.00 35.84 191 ALA A N 1
ATOM 1349 C CA . ALA A 1 191 ? -2.323 11.705 34.699 1.00 35.84 191 ALA A CA 1
ATOM 1350 C C . ALA A 1 191 ? -2.094 10.227 34.357 1.00 35.84 191 ALA A C 1
ATOM 1352 O O . ALA A 1 191 ? -1.583 9.490 35.205 1.00 35.84 191 ALA A O 1
ATOM 1353 N N . PHE A 1 192 ? -2.438 9.786 33.143 1.00 36.28 192 PHE A N 1
ATOM 1354 C CA . PHE A 1 192 ? -1.945 8.506 32.644 1.00 36.28 192 PHE A CA 1
ATOM 1355 C C . PHE A 1 192 ? -0.419 8.535 32.771 1.00 36.28 192 PHE A C 1
ATOM 1357 O O . PHE A 1 192 ? 0.265 9.180 31.980 1.00 36.28 192 PHE A O 1
ATOM 1364 N N . SER A 1 193 ? 0.128 7.892 33.804 1.00 34.06 193 SER A N 1
ATOM 1365 C CA . SER A 1 193 ? 1.547 7.584 33.808 1.00 34.06 193 SER A CA 1
ATOM 1366 C C . SER A 1 193 ? 1.727 6.665 32.612 1.00 34.06 193 SER A C 1
ATOM 1368 O O . SER A 1 193 ? 1.011 5.664 32.506 1.00 34.06 193 SER A O 1
ATOM 1370 N N . ALA A 1 194 ? 2.593 7.055 31.676 1.00 30.28 194 ALA A N 1
ATOM 1371 C CA . ALA A 1 194 ? 3.035 6.201 30.588 1.00 30.28 194 ALA A CA 1
ATOM 1372 C C . ALA A 1 194 ? 3.738 4.989 31.213 1.00 30.28 194 ALA A C 1
ATOM 1374 O O . ALA A 1 194 ? 4.955 4.952 31.361 1.00 30.28 194 ALA A O 1
ATOM 1375 N N . GLY A 1 195 ? 2.942 4.032 31.681 1.00 32.47 195 GLY A N 1
ATOM 1376 C CA . GLY A 1 195 ? 3.408 2.745 32.132 1.00 32.47 195 GLY A CA 1
ATOM 1377 C C . GLY A 1 195 ? 3.892 2.037 30.891 1.00 32.47 195 GLY A C 1
ATOM 1378 O O . GLY A 1 195 ? 3.082 1.602 30.076 1.00 32.47 195 GLY A O 1
ATOM 1379 N N . THR A 1 196 ? 5.209 1.991 30.728 1.00 30.34 196 THR A N 1
ATOM 1380 C CA . THR A 1 196 ? 5.885 1.155 29.750 1.00 30.34 196 THR A CA 1
ATOM 1381 C C . THR A 1 196 ? 5.361 -0.264 29.930 1.00 30.34 196 THR A C 1
ATOM 1383 O O . THR A 1 196 ? 5.757 -0.966 30.860 1.00 30.34 196 THR A O 1
ATOM 1386 N N . ILE A 1 197 ? 4.425 -0.678 29.077 1.00 32.69 197 ILE A N 1
ATOM 1387 C CA . ILE A 1 197 ? 4.045 -2.079 28.991 1.00 32.69 197 ILE A CA 1
ATOM 1388 C C . ILE A 1 197 ? 5.262 -2.771 28.389 1.00 32.69 197 ILE A C 1
ATOM 1390 O O . ILE A 1 197 ? 5.609 -2.554 27.228 1.00 32.69 197 ILE A O 1
ATOM 1394 N N . ALA A 1 198 ? 5.965 -3.528 29.234 1.00 31.03 198 ALA A N 1
ATOM 1395 C CA . ALA A 1 198 ? 7.001 -4.445 28.799 1.00 31.03 198 ALA A CA 1
ATOM 1396 C C . ALA A 1 198 ? 6.395 -5.332 27.711 1.00 31.03 198 ALA A C 1
ATOM 1398 O O . ALA A 1 198 ? 5.341 -5.931 27.924 1.00 31.03 198 ALA A O 1
ATOM 1399 N N . GLY A 1 199 ? 7.038 -5.332 26.542 1.00 36.09 199 GLY A N 1
ATOM 1400 C CA . GLY A 1 199 ? 6.563 -6.004 25.343 1.00 36.09 199 GLY A CA 1
ATOM 1401 C C . GLY A 1 199 ? 6.125 -7.434 25.635 1.00 36.09 199 GLY A C 1
ATOM 1402 O O . GLY A 1 199 ? 6.949 -8.315 25.853 1.00 36.09 199 GLY A O 1
ATOM 1403 N N . ALA A 1 200 ? 4.817 -7.643 25.624 1.00 27.38 200 ALA A N 1
ATOM 1404 C CA . ALA A 1 200 ? 4.197 -8.946 25.523 1.00 27.38 200 ALA A CA 1
ATOM 1405 C C . ALA A 1 200 ? 3.235 -8.837 24.348 1.00 27.38 200 ALA A C 1
ATOM 1407 O O . ALA A 1 200 ? 2.124 -8.335 24.488 1.00 27.38 200 ALA A O 1
ATOM 1408 N N . ASP A 1 201 ? 3.774 -9.183 23.179 1.00 29.72 201 ASP A N 1
ATOM 1409 C CA . ASP A 1 201 ? 3.090 -9.471 21.924 1.00 29.72 201 ASP A CA 1
ATOM 1410 C C . ASP A 1 201 ? 1.690 -8.863 21.786 1.00 29.72 201 ASP A C 1
ATOM 1412 O O . ASP A 1 201 ? 0.684 -9.550 21.609 1.00 29.72 201 ASP A O 1
ATOM 1416 N N . ALA A 1 202 ? 1.667 -7.539 21.632 1.00 27.92 202 ALA A N 1
ATOM 1417 C CA . ALA A 1 202 ? 0.942 -7.027 20.491 1.00 27.92 202 ALA A CA 1
ATOM 1418 C C . ALA A 1 202 ? 1.609 -7.638 19.249 1.00 27.92 202 ALA A C 1
ATOM 1420 O O . ALA A 1 202 ? 2.372 -6.987 18.535 1.00 27.92 202 ALA A O 1
ATOM 1421 N N . LYS A 1 203 ? 1.206 -8.864 18.904 1.00 31.59 203 LYS A N 1
ATOM 1422 C CA . LYS A 1 203 ? 0.808 -9.049 17.523 1.00 31.59 203 LYS A CA 1
ATOM 1423 C C . LYS A 1 203 ? -0.349 -8.075 17.327 1.00 31.59 203 LYS A C 1
ATOM 1425 O O . LYS A 1 203 ? -1.516 -8.443 17.349 1.00 31.59 203 LYS A O 1
ATOM 1430 N N . ASN A 1 204 ? 0.013 -6.816 17.065 1.00 31.02 204 ASN A N 1
ATOM 1431 C CA . ASN A 1 204 ? -0.460 -6.197 15.856 1.00 31.02 204 ASN A CA 1
ATOM 1432 C C . ASN A 1 204 ? -0.436 -7.345 14.841 1.00 31.02 204 ASN A C 1
ATOM 1434 O O . ASN A 1 204 ? 0.610 -7.695 14.294 1.00 31.02 204 ASN A O 1
ATOM 1438 N N . TYR A 1 205 ? -1.592 -7.945 14.581 1.00 32.22 205 TYR A N 1
ATOM 1439 C CA . TYR A 1 205 ? -1.916 -8.096 13.186 1.00 32.22 205 TYR A CA 1
ATOM 1440 C C . TYR A 1 205 ? -1.869 -6.663 12.667 1.00 32.22 205 TYR A C 1
ATOM 1442 O O . TYR A 1 205 ? -2.847 -5.924 12.702 1.00 32.22 205 TYR A O 1
ATOM 1450 N N . ILE A 1 206 ? -0.649 -6.245 12.301 1.00 40.47 206 ILE A N 1
ATOM 1451 C CA . ILE A 1 206 ? -0.411 -5.245 11.287 1.00 40.47 206 ILE A CA 1
ATOM 1452 C C . ILE A 1 206 ? -1.421 -5.674 10.246 1.00 40.47 206 ILE A C 1
ATOM 1454 O O . ILE A 1 206 ? -1.346 -6.816 9.789 1.00 40.47 206 ILE A O 1
ATOM 1458 N N . ALA A 1 207 ? -2.465 -4.881 10.025 1.00 41.38 207 ALA A N 1
ATOM 1459 C CA . ALA A 1 207 ? -3.406 -5.217 8.984 1.00 41.38 207 ALA A CA 1
ATOM 1460 C C . ALA A 1 207 ? -2.572 -5.227 7.702 1.00 41.38 207 ALA A C 1
ATOM 1462 O O . ALA A 1 207 ? -2.261 -4.168 7.156 1.00 41.38 207 ALA A O 1
ATOM 1463 N N . GLU A 1 208 ? -2.123 -6.418 7.304 1.00 52.56 208 GLU A N 1
ATOM 1464 C CA . GLU A 1 208 ? -1.610 -6.716 5.986 1.00 52.56 208 GLU A CA 1
ATOM 1465 C C . GLU A 1 208 ? -2.782 -6.418 5.065 1.00 52.56 208 GLU A C 1
ATOM 1467 O O . GLU A 1 208 ? -3.716 -7.198 4.895 1.00 52.56 208 GLU A O 1
ATOM 1472 N N . GLY A 1 209 ? -2.801 -5.184 4.598 1.00 61.38 209 GLY A N 1
ATOM 1473 C CA . GLY A 1 209 ? -3.879 -4.606 3.837 1.00 61.38 209 GLY A CA 1
ATOM 1474 C C . GLY A 1 209 ? -3.277 -3.578 2.910 1.00 61.38 209 GLY A C 1
ATOM 1475 O O . GLY A 1 209 ? -2.278 -2.930 3.224 1.00 61.38 209 GLY A O 1
ATOM 1476 N N . SER A 1 210 ? -3.858 -3.457 1.729 1.00 75.38 210 SER A N 1
ATOM 1477 C CA . SER A 1 210 ? -3.499 -2.377 0.828 1.00 75.38 210 SER A CA 1
ATOM 1478 C C . SER A 1 210 ? -4.113 -1.078 1.345 1.00 75.38 210 SER A C 1
ATOM 1480 O O . SER A 1 210 ? -5.253 -1.047 1.801 1.00 75.38 210 SER A O 1
ATOM 1482 N N . TYR A 1 211 ? -3.359 0.002 1.256 1.00 82.75 211 TYR A N 1
ATOM 1483 C CA . TYR A 1 211 ? -3.773 1.366 1.535 1.00 82.75 211 TYR A CA 1
ATOM 1484 C C . TYR A 1 211 ? -3.752 2.141 0.229 1.00 82.75 211 TYR A C 1
ATOM 1486 O O . TYR A 1 211 ? -2.914 1.879 -0.632 1.00 82.75 211 TYR A O 1
ATOM 1494 N N . GLN A 1 212 ? -4.668 3.089 0.082 1.00 87.19 212 GLN A N 1
ATOM 1495 C CA . GLN A 1 212 ? -4.757 3.973 -1.072 1.00 87.19 212 GLN A CA 1
ATOM 1496 C C . GLN A 1 212 ? -4.863 5.438 -0.651 1.00 87.19 212 GLN A C 1
ATOM 1498 O O . GLN A 1 212 ? -5.096 5.715 0.521 1.00 87.19 212 GLN A O 1
ATOM 1503 N N . LEU A 1 213 ? -4.731 6.388 -1.581 1.00 88.00 213 LEU A N 1
ATOM 1504 C CA . LEU A 1 213 ? -5.003 7.796 -1.264 1.00 88.00 213 LEU A CA 1
ATOM 1505 C C . LEU A 1 213 ? -6.449 7.988 -0.802 1.00 88.00 213 LEU A C 1
ATOM 1507 O O . LEU A 1 213 ? -7.386 7.520 -1.455 1.00 88.00 213 LEU A O 1
ATOM 1511 N N . GLY A 1 214 ? -6.633 8.710 0.300 1.00 78.94 214 GLY A N 1
ATOM 1512 C CA . GLY A 1 214 ? -7.952 8.974 0.848 1.00 78.94 214 GLY A CA 1
ATOM 1513 C C . GLY A 1 214 ? -7.974 9.869 2.078 1.00 78.94 214 GLY A C 1
ATOM 1514 O O . GLY A 1 214 ? -6.956 10.306 2.606 1.00 78.94 214 GLY A O 1
ATOM 1515 N N . SER A 1 215 ? -9.184 10.154 2.541 1.00 65.62 215 SER A N 1
ATOM 1516 C CA . SER A 1 215 ? -9.423 10.894 3.778 1.00 65.62 215 SER A CA 1
ATOM 1517 C C . SER A 1 215 ? -10.635 10.303 4.485 1.00 65.62 215 SER A C 1
ATOM 1519 O O . SER A 1 215 ? -11.648 10.015 3.847 1.00 65.62 215 SER A O 1
ATOM 1521 N N . GLY A 1 216 ? -10.518 10.062 5.794 1.00 55.06 216 GLY A N 1
ATOM 1522 C CA . GLY A 1 216 ? -11.623 9.575 6.625 1.00 55.06 216 GLY A CA 1
ATOM 1523 C C . GLY A 1 216 ? -12.272 8.272 6.137 1.00 55.06 216 GLY A C 1
ATOM 1524 O O . GLY A 1 216 ? -13.492 8.157 6.183 1.00 55.06 216 GLY A O 1
ATOM 1525 N N . GLY A 1 217 ? -11.487 7.319 5.623 1.00 60.69 217 GLY A N 1
ATOM 1526 C CA . GLY A 1 217 ? -11.997 6.023 5.148 1.00 60.69 217 GLY A CA 1
ATOM 1527 C C . GLY A 1 217 ? -12.480 6.006 3.694 1.00 60.69 217 GLY A C 1
ATOM 1528 O O . GLY A 1 217 ? -12.912 4.964 3.209 1.00 60.69 217 GLY A O 1
ATOM 1529 N N . THR A 1 218 ? -12.421 7.138 2.984 1.00 70.12 218 THR A N 1
ATOM 1530 C CA . THR A 1 218 ? -12.910 7.249 1.600 1.00 70.12 218 THR A CA 1
ATOM 1531 C C . THR A 1 218 ? -11.757 7.446 0.623 1.00 70.12 218 THR A C 1
ATOM 1533 O O . THR A 1 218 ? -10.893 8.296 0.843 1.00 70.12 218 THR A O 1
ATOM 1536 N N . ALA A 1 219 ? -11.757 6.681 -0.474 1.00 77.56 219 ALA A N 1
ATOM 1537 C CA . ALA A 1 219 ? -10.790 6.823 -1.560 1.00 77.56 219 ALA A CA 1
ATOM 1538 C C . ALA A 1 219 ? -10.879 8.219 -2.198 1.00 77.56 219 ALA A C 1
ATOM 1540 O O . ALA A 1 219 ? -11.966 8.661 -2.571 1.00 77.56 219 ALA A O 1
ATOM 1541 N N . ALA A 1 220 ? -9.739 8.881 -2.382 1.00 84.44 220 ALA A N 1
ATOM 1542 C CA . ALA A 1 220 ? -9.650 10.214 -2.977 1.00 84.44 220 ALA A CA 1
ATOM 1543 C C . ALA A 1 220 ? -8.692 10.218 -4.184 1.00 84.44 220 ALA A C 1
ATOM 1545 O O . ALA A 1 220 ? -7.602 10.788 -4.105 1.00 84.44 220 ALA A O 1
ATOM 1546 N N . PRO A 1 221 ? -9.053 9.552 -5.301 1.00 88.44 221 PRO A N 1
ATOM 1547 C CA . PRO A 1 221 ? -8.229 9.568 -6.501 1.00 88.44 221 PRO A CA 1
ATOM 1548 C C . PRO A 1 221 ? -8.191 10.970 -7.129 1.00 88.44 221 PRO A C 1
ATOM 1550 O O . PRO A 1 221 ? -9.216 11.649 -7.225 1.00 88.44 221 PRO A O 1
ATOM 1553 N N . LEU A 1 222 ? -7.012 11.374 -7.592 1.00 90.00 222 LEU A N 1
ATOM 1554 C CA . LEU A 1 222 ? -6.712 12.703 -8.116 1.00 90.00 222 LEU A CA 1
ATOM 1555 C C . LEU A 1 222 ? -7.010 12.799 -9.612 1.00 90.00 222 LEU A C 1
ATOM 1557 O O . LEU A 1 222 ? -6.560 11.966 -10.402 1.00 90.00 222 LEU A O 1
ATOM 1561 N N . THR A 1 223 ? -7.744 13.832 -10.011 1.00 90.75 223 THR A N 1
ATOM 1562 C CA . THR A 1 223 ? -7.915 14.207 -11.419 1.00 90.75 223 THR A CA 1
ATOM 1563 C C . THR A 1 223 ? -6.616 14.774 -11.977 1.00 90.75 223 THR A C 1
ATOM 1565 O O . THR A 1 223 ? -5.829 15.381 -11.254 1.00 90.75 223 THR A O 1
ATOM 1568 N N . PHE A 1 224 ? -6.385 14.555 -13.269 1.00 91.81 224 PHE A N 1
ATOM 1569 C CA . PHE A 1 224 ? -5.171 14.975 -13.955 1.00 91.81 224 PHE A CA 1
ATOM 1570 C C . PHE A 1 224 ? -5.508 15.752 -15.222 1.00 91.81 224 PHE A C 1
ATOM 1572 O O . PHE A 1 224 ? -6.340 15.320 -16.019 1.00 91.81 224 PHE A O 1
ATOM 1579 N N . SER A 1 225 ? -4.813 16.864 -15.420 1.00 90.62 225 SER A N 1
ATOM 1580 C CA . SER A 1 225 ? -4.801 17.644 -16.648 1.00 90.62 225 SER A CA 1
ATOM 1581 C C . SER A 1 225 ? -3.399 17.608 -17.249 1.00 90.62 225 SER A C 1
ATOM 1583 O O . SER A 1 225 ? -2.410 17.800 -16.543 1.00 90.62 225 SER A O 1
ATOM 1585 N N . ALA A 1 226 ? -3.298 17.343 -18.549 1.00 89.19 226 ALA A N 1
ATOM 1586 C CA . ALA A 1 226 ? -2.012 17.237 -19.225 1.00 89.19 226 ALA A CA 1
ATOM 1587 C C . ALA A 1 226 ? -1.225 18.555 -19.177 1.00 89.19 226 ALA A C 1
ATOM 1589 O O . ALA A 1 226 ? -1.776 19.639 -19.376 1.00 89.19 226 ALA A O 1
ATOM 1590 N N . ILE A 1 227 ? 0.084 18.445 -18.959 1.00 87.25 227 ILE A N 1
ATOM 1591 C CA . ILE A 1 227 ? 0.997 19.582 -18.946 1.00 87.25 227 ILE A CA 1
ATOM 1592 C C . ILE A 1 227 ? 1.598 19.725 -20.346 1.00 87.25 227 ILE A C 1
ATOM 1594 O O . ILE A 1 227 ? 2.364 18.874 -20.799 1.00 87.25 227 ILE A O 1
ATOM 1598 N N . TYR A 1 228 ? 1.238 20.797 -21.055 1.00 86.19 228 TYR A N 1
ATOM 1599 C CA . TYR A 1 228 ? 1.741 21.063 -22.411 1.00 86.19 228 TYR A CA 1
ATOM 1600 C C . TYR A 1 228 ? 2.730 22.226 -22.482 1.00 86.19 228 TYR A C 1
ATOM 1602 O O . TYR A 1 228 ? 3.544 22.258 -23.406 1.00 86.19 228 TYR A O 1
ATOM 1610 N N . SER A 1 229 ? 2.664 23.170 -21.540 1.00 84.19 229 SER A N 1
ATOM 1611 C CA . SER A 1 229 ? 3.535 24.345 -21.536 1.00 84.19 229 SER A CA 1
ATOM 1612 C C . SER A 1 229 ? 4.877 24.043 -20.877 1.00 84.19 229 SER A C 1
ATOM 1614 O O . SER A 1 229 ? 4.934 23.426 -19.818 1.00 84.19 229 SER A O 1
ATOM 1616 N N . ALA A 1 230 ? 5.965 24.541 -21.463 1.00 78.94 230 ALA A N 1
ATOM 1617 C CA . ALA A 1 230 ? 7.302 24.457 -20.871 1.00 78.94 230 ALA A CA 1
ATOM 1618 C C . ALA A 1 230 ? 7.481 25.343 -19.625 1.00 78.94 230 ALA A C 1
ATOM 1620 O O . ALA A 1 230 ? 8.470 25.196 -18.920 1.00 78.94 230 ALA A O 1
ATOM 1621 N N . SER A 1 231 ? 6.547 26.265 -19.368 1.00 80.12 231 SER A N 1
ATOM 1622 C CA . SER A 1 231 ? 6.506 27.087 -18.151 1.00 80.12 231 SER A CA 1
ATOM 1623 C C . SER A 1 231 ? 5.726 26.444 -17.003 1.00 80.12 231 SER A C 1
ATOM 1625 O O . SER A 1 231 ? 5.694 27.003 -15.909 1.00 80.12 231 SER A O 1
ATOM 1627 N N . ASP A 1 232 ? 5.039 25.334 -17.273 1.00 85.25 232 ASP A N 1
ATOM 1628 C CA . ASP A 1 232 ? 4.169 24.674 -16.312 1.00 85.25 232 ASP A CA 1
ATOM 1629 C C . ASP A 1 232 ? 4.911 23.492 -15.696 1.00 85.25 232 ASP A C 1
ATOM 1631 O O . ASP A 1 232 ? 5.075 22.451 -16.333 1.00 85.25 232 ASP A O 1
ATOM 1635 N N . ASP A 1 233 ? 5.289 23.645 -14.432 1.00 87.25 233 ASP A N 1
ATOM 1636 C CA . ASP A 1 233 ? 5.892 22.588 -13.630 1.00 87.25 233 ASP A CA 1
ATOM 1637 C C . ASP A 1 233 ? 5.037 22.342 -12.383 1.00 87.25 233 ASP A C 1
ATOM 1639 O O . ASP A 1 233 ? 4.471 23.264 -11.792 1.00 87.25 233 ASP A O 1
ATOM 1643 N N . GLN A 1 234 ? 4.939 21.084 -11.966 1.00 90.19 234 GLN A N 1
ATOM 1644 C CA . GLN A 1 234 ? 4.260 20.690 -10.739 1.00 90.19 234 GLN A CA 1
ATOM 1645 C C . GLN A 1 234 ? 5.150 19.760 -9.919 1.00 90.19 234 GLN A C 1
ATOM 1647 O O . GLN A 1 234 ? 5.646 18.753 -10.417 1.00 90.19 234 GLN A O 1
ATOM 1652 N N . ALA A 1 235 ? 5.326 20.073 -8.637 1.00 91.12 235 ALA A N 1
ATOM 1653 C CA . ALA A 1 235 ? 6.026 19.198 -7.708 1.00 91.12 235 ALA A CA 1
ATOM 1654 C C . ALA A 1 235 ? 5.030 18.315 -6.948 1.00 91.12 235 ALA A C 1
ATOM 1656 O O . ALA A 1 235 ? 4.108 18.825 -6.321 1.00 91.12 235 ALA A O 1
ATOM 1657 N N . LEU A 1 236 ? 5.240 17.005 -6.950 1.00 92.31 236 LEU A N 1
ATOM 1658 C CA . LEU A 1 236 ? 4.562 16.058 -6.068 1.00 92.31 236 LEU A CA 1
ATOM 1659 C C . LEU A 1 236 ? 5.533 15.610 -4.985 1.00 92.31 236 LEU A C 1
ATOM 1661 O O . LEU A 1 236 ? 6.641 15.192 -5.297 1.00 92.31 236 LEU A O 1
ATOM 1665 N N . THR A 1 237 ? 5.116 15.639 -3.725 1.00 91.50 237 THR A N 1
ATOM 1666 C CA . THR A 1 237 ? 5.925 15.136 -2.612 1.00 91.50 237 THR A CA 1
ATOM 1667 C C . THR A 1 237 ? 5.243 13.925 -1.998 1.00 91.50 237 THR A C 1
ATOM 1669 O O . THR A 1 237 ? 4.203 14.056 -1.349 1.00 91.50 237 THR A O 1
ATOM 1672 N N . VAL A 1 238 ? 5.834 12.749 -2.194 1.00 92.44 238 VAL A N 1
ATOM 1673 C CA . VAL A 1 238 ? 5.411 11.501 -1.556 1.00 92.44 238 VAL A CA 1
ATOM 1674 C C . VAL A 1 238 ? 6.179 11.355 -0.252 1.00 92.44 238 VAL A C 1
ATOM 1676 O O . VAL A 1 238 ? 7.404 11.428 -0.245 1.00 92.44 238 VAL A O 1
ATOM 1679 N N . GLN A 1 239 ? 5.463 11.155 0.846 1.00 87.38 239 GLN A N 1
ATOM 1680 C CA . GLN A 1 239 ? 6.038 10.923 2.166 1.00 87.38 239 GLN A CA 1
ATOM 1681 C C . GLN A 1 239 ? 5.544 9.594 2.712 1.00 87.38 239 GLN A C 1
ATOM 1683 O O . GLN A 1 239 ? 4.384 9.254 2.506 1.00 87.38 239 GLN A O 1
ATOM 1688 N N . ALA A 1 240 ? 6.384 8.862 3.430 1.00 83.25 240 ALA A N 1
ATOM 1689 C CA . ALA A 1 240 ? 5.972 7.667 4.152 1.00 83.25 240 ALA A CA 1
ATOM 1690 C C . ALA A 1 240 ? 6.858 7.427 5.365 1.00 83.25 240 ALA A C 1
ATOM 1692 O O . ALA A 1 240 ? 8.051 7.712 5.331 1.00 83.25 240 ALA A O 1
ATOM 1693 N N . ASN A 1 241 ? 6.273 6.877 6.424 1.00 78.38 241 ASN A N 1
ATOM 1694 C CA . ASN A 1 241 ? 7.035 6.4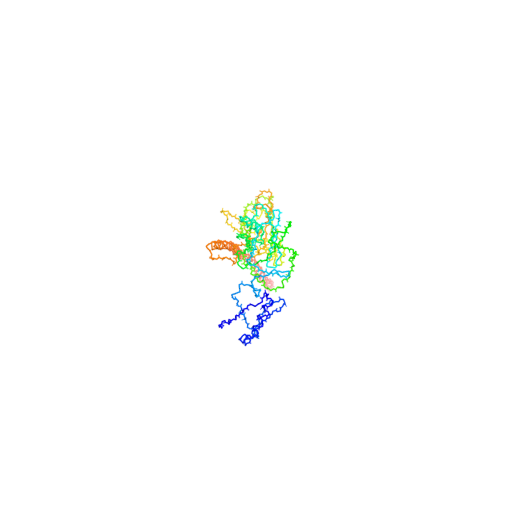79 7.599 1.00 78.38 241 ASN A CA 1
ATOM 1695 C C . ASN A 1 241 ? 7.514 5.034 7.447 1.00 78.38 241 ASN A C 1
ATOM 1697 O O . ASN A 1 241 ? 6.751 4.178 6.997 1.00 78.38 241 ASN A O 1
ATOM 1701 N N . ASP A 1 242 ? 8.758 4.747 7.820 1.00 74.25 242 ASP A N 1
ATOM 1702 C CA . ASP A 1 242 ? 9.235 3.367 7.903 1.00 74.25 242 ASP A CA 1
ATOM 1703 C C . ASP A 1 242 ? 8.670 2.637 9.135 1.00 74.25 242 ASP A C 1
ATOM 1705 O O . ASP A 1 242 ? 7.940 3.203 9.952 1.00 74.25 242 ASP A O 1
ATOM 1709 N N . ALA A 1 243 ? 9.017 1.356 9.288 1.00 66.12 243 ALA A N 1
ATOM 1710 C CA . ALA A 1 243 ? 8.575 0.540 10.422 1.00 66.12 243 ALA A CA 1
ATOM 1711 C C . ALA A 1 243 ? 9.042 1.075 11.793 1.00 66.12 243 ALA A C 1
ATOM 1713 O O . ALA A 1 243 ? 8.464 0.710 12.814 1.00 66.12 243 ALA A O 1
ATOM 1714 N N . SER A 1 244 ? 10.061 1.941 11.819 1.00 65.44 244 SER A N 1
ATOM 1715 C CA . SER A 1 244 ? 10.565 2.603 13.028 1.00 65.44 244 SER A CA 1
ATOM 1716 C C . SER A 1 244 ? 9.907 3.970 13.265 1.00 65.44 244 SER A C 1
ATOM 1718 O O . SER A 1 244 ? 10.219 4.636 14.251 1.00 65.44 244 SER A O 1
ATOM 1720 N N . GLY A 1 245 ? 9.001 4.401 12.379 1.00 63.44 245 GLY A N 1
ATOM 1721 C CA . GLY A 1 245 ? 8.318 5.690 12.443 1.00 63.44 245 GLY A CA 1
ATOM 1722 C C . GLY A 1 245 ? 9.119 6.865 11.874 1.00 63.44 245 GLY A C 1
ATOM 1723 O O . GLY A 1 245 ? 8.677 8.006 12.009 1.00 63.44 245 GLY A O 1
ATOM 1724 N N . VAL A 1 246 ? 10.271 6.623 11.238 1.00 70.38 246 VAL A N 1
ATOM 1725 C CA . VAL A 1 246 ? 11.071 7.686 10.612 1.00 70.38 246 VAL A CA 1
ATOM 1726 C C . VAL A 1 246 ? 10.415 8.094 9.300 1.00 70.38 246 VAL A C 1
ATOM 1728 O O . VAL A 1 246 ? 10.083 7.243 8.478 1.00 70.38 246 VAL A O 1
ATOM 1731 N N . ALA A 1 247 ? 10.225 9.399 9.105 1.00 78.50 247 ALA A N 1
ATOM 1732 C CA . ALA A 1 247 ? 9.630 9.942 7.893 1.00 78.50 247 ALA A CA 1
ATOM 1733 C C . ALA A 1 247 ? 10.649 9.988 6.748 1.00 78.50 247 ALA A C 1
ATOM 1735 O O . ALA A 1 247 ? 11.710 10.603 6.865 1.00 78.50 247 ALA A O 1
ATOM 1736 N N . HIS A 1 248 ? 10.270 9.403 5.620 1.00 85.00 248 HIS A N 1
ATOM 1737 C CA . HIS A 1 248 ? 10.983 9.474 4.354 1.00 85.00 248 HIS A CA 1
ATOM 1738 C C . HIS A 1 248 ? 10.167 10.282 3.353 1.00 85.00 248 HIS A C 1
ATOM 1740 O O . HIS A 1 248 ? 8.935 10.257 3.377 1.00 85.00 248 HIS A O 1
ATOM 1746 N N . SER A 1 249 ? 10.844 11.027 2.484 1.00 91.12 249 SER A N 1
ATOM 1747 C CA . SER A 1 249 ? 10.202 11.960 1.560 1.00 91.12 249 SER A CA 1
ATOM 1748 C C . SER A 1 249 ? 10.911 11.967 0.216 1.00 91.12 249 SER A C 1
ATOM 1750 O O . SER A 1 249 ? 12.139 12.009 0.156 1.00 91.12 249 SER A O 1
ATOM 1752 N N . LEU A 1 250 ? 10.130 11.977 -0.859 1.00 94.44 250 LEU A N 1
ATOM 1753 C CA . LEU A 1 250 ? 10.610 12.136 -2.222 1.00 94.44 250 LEU A CA 1
ATOM 1754 C C . LEU A 1 250 ? 9.774 13.179 -2.949 1.00 94.44 250 LEU A C 1
ATOM 1756 O O . LEU A 1 250 ? 8.552 13.058 -3.049 1.00 94.44 250 LEU A O 1
ATOM 1760 N N . GLN A 1 251 ? 10.459 14.173 -3.504 1.00 94.31 251 GLN A N 1
ATOM 1761 C CA . GLN A 1 251 ? 9.865 15.148 -4.405 1.00 94.31 251 GLN A CA 1
ATOM 1762 C C . GLN A 1 251 ? 10.056 14.707 -5.860 1.00 94.31 251 GLN A C 1
ATOM 1764 O O . GLN A 1 251 ? 11.145 14.309 -6.267 1.00 94.31 251 GLN A O 1
ATOM 1769 N N . ILE A 1 252 ? 8.988 14.793 -6.644 1.00 95.12 252 ILE A N 1
ATOM 1770 C CA . ILE A 1 252 ? 8.891 14.350 -8.032 1.00 95.12 252 ILE A CA 1
ATOM 1771 C C . ILE A 1 252 ? 8.398 15.538 -8.858 1.00 95.12 252 ILE A C 1
ATOM 1773 O O . ILE A 1 252 ? 7.335 16.086 -8.579 1.00 95.12 252 ILE A O 1
ATOM 1777 N N . GLY A 1 253 ? 9.170 15.944 -9.865 1.00 93.50 253 GLY A N 1
ATOM 1778 C CA . GLY A 1 253 ? 8.802 17.031 -10.773 1.00 93.50 253 GLY A CA 1
ATOM 1779 C C . GLY A 1 253 ? 8.067 16.523 -12.012 1.00 93.50 253 GLY A C 1
ATOM 1780 O O . GLY A 1 253 ? 8.576 15.658 -12.729 1.00 93.50 253 GLY A O 1
ATOM 1781 N N . LEU A 1 254 ? 6.895 17.091 -12.280 1.00 93.75 254 LEU A N 1
ATOM 1782 C CA . LEU A 1 254 ? 6.107 16.886 -13.492 1.00 93.75 254 LEU A CA 1
ATOM 1783 C C . LEU A 1 254 ? 6.147 18.148 -14.351 1.00 93.75 254 LEU A C 1
ATOM 1785 O O . LEU A 1 254 ? 5.963 19.244 -13.832 1.00 93.75 254 LEU A O 1
ATOM 1789 N N . ASN A 1 255 ? 6.374 17.990 -15.649 1.00 91.19 255 ASN A N 1
ATOM 1790 C CA . ASN A 1 255 ? 6.472 19.077 -16.616 1.00 91.19 255 ASN A CA 1
ATOM 1791 C C . ASN A 1 255 ? 6.060 18.616 -18.024 1.00 91.19 255 ASN A C 1
ATOM 1793 O O . ASN A 1 255 ? 5.742 17.447 -18.262 1.00 91.19 255 ASN A O 1
ATOM 1797 N N . SER A 1 256 ? 6.103 19.531 -18.992 1.00 89.31 256 SER A N 1
ATOM 1798 C CA . SER A 1 256 ? 5.726 19.248 -20.388 1.00 89.31 256 SER A CA 1
ATOM 1799 C C . SER A 1 256 ? 6.565 18.188 -21.120 1.00 89.31 256 SER A C 1
ATOM 1801 O O . SER A 1 256 ? 6.179 17.767 -22.215 1.00 89.31 256 SER A O 1
ATOM 1803 N N . GLY A 1 257 ? 7.691 17.755 -20.547 1.00 89.12 257 GLY A N 1
ATOM 1804 C CA . GLY A 1 257 ? 8.537 16.689 -21.080 1.00 89.12 257 GLY A CA 1
ATOM 1805 C C . GLY A 1 257 ? 8.247 15.299 -20.512 1.00 89.12 257 GLY A C 1
ATOM 1806 O O . GLY A 1 257 ? 8.801 14.335 -21.029 1.00 89.12 257 GLY A O 1
ATOM 1807 N N . ASN A 1 258 ? 7.441 15.186 -19.449 1.00 91.56 258 ASN A N 1
ATOM 1808 C CA . ASN A 1 258 ? 7.224 13.915 -18.745 1.00 91.56 258 ASN A CA 1
ATOM 1809 C C . ASN A 1 258 ? 5.793 13.717 -18.187 1.00 91.56 258 ASN A C 1
ATOM 1811 O O . ASN A 1 258 ? 5.543 12.756 -17.451 1.00 91.56 258 ASN A O 1
ATOM 1815 N N . ALA A 1 259 ? 4.863 14.623 -18.511 1.00 92.62 259 ALA A N 1
ATOM 1816 C CA . ALA A 1 259 ? 3.486 14.629 -18.017 1.00 92.62 259 ALA A CA 1
ATOM 1817 C C . ALA A 1 259 ? 2.474 15.155 -19.063 1.00 92.62 259 ALA A C 1
ATOM 1819 O O . ALA A 1 259 ? 1.531 15.878 -18.733 1.00 92.62 259 ALA A O 1
ATOM 1820 N N . ARG A 1 260 ? 2.627 14.787 -20.345 1.00 91.00 260 ARG A N 1
ATOM 1821 C CA . ARG A 1 260 ? 1.689 15.174 -21.425 1.00 91.00 260 ARG A CA 1
ATOM 1822 C C . ARG A 1 260 ? 0.441 14.288 -21.482 1.00 91.00 260 ARG A C 1
ATOM 1824 O O . ARG A 1 260 ? -0.484 14.556 -22.248 1.00 91.00 260 ARG A O 1
ATOM 1831 N N . SER A 1 261 ? 0.422 13.216 -20.694 1.00 91.69 261 SER A N 1
ATOM 1832 C CA . SER A 1 261 ? -0.718 12.329 -20.464 1.00 91.69 261 SER A CA 1
ATOM 1833 C C . SER A 1 261 ? -0.651 11.745 -19.051 1.00 91.69 261 SER A C 1
ATOM 1835 O O . SER A 1 261 ? 0.420 11.729 -18.438 1.00 91.69 261 SER A O 1
ATOM 1837 N N . LEU A 1 262 ? -1.777 11.227 -18.547 1.00 91.44 262 LEU A N 1
ATOM 1838 C CA . LEU A 1 262 ? -1.812 10.570 -17.238 1.00 91.44 262 LEU A CA 1
ATOM 1839 C C . LEU A 1 262 ? -0.869 9.360 -17.198 1.00 91.44 262 LEU A C 1
ATOM 1841 O O . LEU A 1 262 ? -0.151 9.170 -16.223 1.00 91.44 262 LEU A O 1
ATOM 1845 N N . ASP A 1 263 ? -0.821 8.564 -18.267 1.00 90.81 263 ASP A N 1
ATOM 1846 C CA . ASP A 1 263 ? 0.037 7.377 -18.328 1.00 90.81 263 ASP A CA 1
ATOM 1847 C C . ASP A 1 263 ? 1.535 7.720 -18.301 1.00 90.81 263 ASP A C 1
ATOM 1849 O O . ASP A 1 263 ? 2.332 6.950 -17.756 1.00 90.81 263 ASP A O 1
ATOM 1853 N N . GLU A 1 264 ? 1.919 8.869 -18.862 1.00 91.56 264 GLU A N 1
ATOM 1854 C CA . GLU A 1 264 ? 3.287 9.388 -18.809 1.00 91.56 264 GLU A CA 1
ATOM 1855 C C . GLU A 1 264 ? 3.630 9.897 -17.404 1.00 91.56 264 GLU A C 1
ATOM 1857 O O . GLU A 1 264 ? 4.642 9.489 -16.837 1.00 91.56 264 GLU A O 1
ATOM 1862 N N . ALA A 1 265 ? 2.735 10.678 -16.790 1.00 93.31 265 ALA A N 1
ATOM 1863 C CA . ALA A 1 265 ? 2.906 11.162 -15.421 1.00 93.31 265 ALA A CA 1
ATOM 1864 C C . ALA A 1 265 ? 3.021 10.000 -14.416 1.00 93.31 265 ALA A C 1
ATOM 1866 O O . ALA A 1 265 ? 3.926 9.982 -13.582 1.00 93.31 265 ALA A O 1
ATOM 1867 N N . LEU A 1 266 ? 2.161 8.981 -14.531 1.00 94.06 266 LEU A N 1
ATOM 1868 C CA . LEU A 1 266 ? 2.224 7.768 -13.707 1.00 94.06 266 LEU A CA 1
ATOM 1869 C C . LEU A 1 266 ? 3.541 7.010 -13.899 1.00 94.06 266 LEU A C 1
ATOM 1871 O O . LEU A 1 266 ? 4.101 6.492 -12.933 1.00 94.06 266 LEU A O 1
ATOM 1875 N N . ASN A 1 267 ? 4.049 6.937 -15.131 1.00 92.88 267 ASN A N 1
ATOM 1876 C CA . ASN A 1 267 ? 5.337 6.309 -15.406 1.00 92.88 267 ASN A CA 1
ATOM 1877 C C . ASN A 1 267 ? 6.490 7.078 -14.744 1.00 92.88 267 ASN A C 1
ATOM 1879 O O . ASN A 1 267 ? 7.351 6.462 -14.117 1.00 92.88 267 ASN A O 1
ATOM 1883 N N . THR A 1 268 ? 6.477 8.408 -14.834 1.00 95.44 268 THR A N 1
ATOM 1884 C CA . THR A 1 268 ? 7.457 9.292 -14.190 1.00 95.44 268 THR A CA 1
ATOM 1885 C C . THR A 1 268 ? 7.449 9.119 -12.670 1.00 95.44 268 THR A C 1
ATOM 1887 O O . THR A 1 268 ? 8.503 8.896 -12.073 1.00 95.44 268 THR A O 1
ATOM 1890 N N . ILE A 1 269 ? 6.266 9.126 -12.046 1.00 95.19 269 ILE A N 1
ATOM 1891 C CA . ILE A 1 269 ? 6.105 8.949 -10.595 1.00 95.19 269 ILE A CA 1
ATOM 1892 C C . ILE A 1 269 ? 6.620 7.582 -10.142 1.00 95.19 269 ILE A C 1
ATOM 1894 O O . ILE A 1 269 ? 7.445 7.504 -9.233 1.00 95.19 269 ILE A O 1
ATOM 1898 N N . ASN A 1 270 ? 6.177 6.504 -10.793 1.00 94.81 270 ASN A N 1
ATOM 1899 C CA . ASN A 1 270 ? 6.608 5.152 -10.439 1.00 94.81 270 ASN A CA 1
ATOM 1900 C C . ASN A 1 270 ? 8.115 4.963 -10.637 1.00 94.81 270 ASN A C 1
ATOM 1902 O O . ASN A 1 270 ? 8.765 4.343 -9.803 1.00 94.81 270 ASN A O 1
ATOM 1906 N N . THR A 1 271 ? 8.691 5.529 -11.699 1.00 94.31 271 THR A N 1
ATOM 1907 C CA . THR A 1 271 ? 10.140 5.466 -11.934 1.00 94.31 271 THR A CA 1
ATOM 1908 C C . THR A 1 271 ? 10.908 6.175 -10.820 1.00 94.31 271 THR A C 1
ATOM 1910 O O . THR A 1 271 ? 11.857 5.605 -10.285 1.00 94.31 271 THR A O 1
ATOM 1913 N N . ALA A 1 272 ? 10.477 7.375 -10.419 1.00 95.56 272 ALA A N 1
ATOM 1914 C CA . ALA A 1 272 ? 11.111 8.119 -9.334 1.00 95.56 272 ALA A CA 1
ATOM 1915 C C . ALA A 1 272 ? 11.035 7.361 -7.996 1.00 95.56 272 ALA A C 1
ATOM 1917 O O . ALA A 1 272 ? 12.046 7.226 -7.308 1.00 95.56 272 ALA A O 1
ATOM 1918 N N . LEU A 1 273 ? 9.868 6.796 -7.660 1.00 94.00 273 LEU A N 1
ATOM 1919 C CA . LEU A 1 273 ? 9.689 5.974 -6.456 1.00 94.00 273 LEU A CA 1
ATOM 1920 C C . LEU A 1 273 ? 10.593 4.737 -6.471 1.00 94.00 273 LEU A C 1
ATOM 1922 O O . LEU A 1 273 ? 11.266 4.460 -5.478 1.00 94.00 273 LEU A O 1
ATOM 1926 N N . GLN A 1 274 ? 10.686 4.037 -7.606 1.00 92.31 274 GLN A N 1
ATOM 1927 C CA . GLN A 1 274 ? 11.540 2.853 -7.730 1.00 92.31 274 GLN A CA 1
ATOM 1928 C C . GLN A 1 274 ? 13.044 3.175 -7.696 1.00 92.31 274 GLN A C 1
ATOM 1930 O O . GLN A 1 274 ? 13.842 2.349 -7.247 1.00 92.31 274 GLN A O 1
ATOM 1935 N N . GLN A 1 275 ? 13.446 4.380 -8.111 1.00 93.56 275 GLN A N 1
ATOM 1936 C CA . GLN A 1 275 ? 14.842 4.836 -8.100 1.00 93.56 275 GLN A CA 1
ATOM 1937 C C . GLN A 1 275 ? 15.270 5.542 -6.802 1.00 93.56 275 GLN A C 1
ATOM 1939 O O . GLN A 1 275 ? 16.459 5.786 -6.617 1.00 93.56 275 GLN A O 1
ATOM 1944 N N . SER A 1 276 ? 14.344 5.818 -5.879 1.00 88.88 276 SER A N 1
ATOM 1945 C CA . SER A 1 276 ? 14.570 6.587 -4.638 1.00 88.88 276 SER A CA 1
ATOM 1946 C C . SER A 1 276 ? 15.599 6.010 -3.649 1.00 88.88 276 SER A C 1
ATOM 1948 O O . SER A 1 276 ? 15.866 6.626 -2.624 1.00 88.88 276 SER A O 1
ATOM 1950 N N . ASN A 1 277 ? 16.184 4.836 -3.922 1.00 88.88 277 ASN A N 1
ATOM 1951 C CA . ASN A 1 277 ? 17.050 4.071 -3.009 1.00 88.88 277 ASN A CA 1
ATOM 1952 C C . ASN A 1 277 ? 16.459 3.793 -1.612 1.00 88.88 277 ASN A C 1
ATOM 1954 O O . ASN A 1 277 ? 17.156 3.256 -0.758 1.00 88.88 277 ASN A O 1
ATOM 1958 N N . ASP A 1 278 ? 15.165 4.038 -1.418 1.00 89.19 278 ASP A N 1
ATOM 1959 C CA . ASP A 1 278 ? 14.465 3.860 -0.154 1.00 89.19 278 ASP A CA 1
ATOM 1960 C C . ASP A 1 278 ? 13.414 2.752 -0.283 1.00 89.19 278 ASP A C 1
ATOM 1962 O O . ASP A 1 278 ? 12.477 2.833 -1.079 1.00 89.19 278 ASP A O 1
ATOM 1966 N N . SER A 1 279 ? 13.575 1.685 0.500 1.00 88.00 279 SER A N 1
ATOM 1967 C CA . SER A 1 279 ? 12.647 0.551 0.524 1.00 88.00 279 SER A CA 1
ATOM 1968 C C . SER A 1 279 ? 11.223 0.939 0.926 1.00 88.00 279 SER A C 1
ATOM 1970 O O . SER A 1 279 ? 10.274 0.316 0.454 1.00 88.00 279 SER A O 1
ATOM 1972 N N . THR A 1 280 ? 11.065 1.962 1.766 1.00 86.19 280 THR A N 1
ATOM 1973 C CA . THR A 1 280 ? 9.769 2.453 2.246 1.00 86.19 280 THR A CA 1
ATOM 1974 C C . THR A 1 280 ? 8.988 3.099 1.107 1.00 86.19 280 THR A C 1
ATOM 1976 O O . THR A 1 280 ? 7.816 2.787 0.896 1.00 86.19 280 THR A O 1
ATOM 1979 N N . LEU A 1 281 ? 9.650 3.952 0.322 1.00 90.19 281 LEU A N 1
ATOM 1980 C CA . LEU A 1 281 ? 9.045 4.648 -0.814 1.00 90.19 281 LEU A CA 1
ATOM 1981 C C . LEU A 1 281 ? 8.851 3.732 -2.031 1.00 90.19 281 LEU A C 1
ATOM 1983 O O . LEU A 1 281 ? 7.850 3.862 -2.735 1.00 90.19 281 LEU A O 1
ATOM 1987 N N . LYS A 1 282 ? 9.737 2.748 -2.244 1.00 90.75 282 LYS A N 1
ATOM 1988 C CA . LYS A 1 282 ? 9.571 1.696 -3.271 1.00 90.75 282 LYS A CA 1
ATOM 1989 C C . LYS A 1 282 ? 8.306 0.854 -3.080 1.00 90.75 282 LYS A C 1
ATOM 1991 O O . LYS A 1 282 ? 7.791 0.295 -4.047 1.00 90.75 282 LYS A O 1
ATOM 1996 N N . GLY A 1 283 ? 7.803 0.767 -1.848 1.00 87.19 283 GLY A N 1
ATOM 1997 C CA . GLY A 1 283 ? 6.549 0.090 -1.516 1.00 87.19 283 GLY A CA 1
ATOM 1998 C C . GLY A 1 283 ? 5.285 0.847 -1.939 1.00 87.19 283 GLY A C 1
ATOM 1999 O O . GLY A 1 283 ? 4.181 0.364 -1.690 1.00 87.19 283 GLY A O 1
ATOM 2000 N N . ILE A 1 284 ? 5.410 2.033 -2.539 1.00 90.88 284 ILE A N 1
ATOM 2001 C CA . ILE A 1 284 ? 4.293 2.857 -3.008 1.00 90.88 284 ILE A CA 1
ATOM 2002 C C . ILE A 1 284 ? 4.248 2.790 -4.533 1.00 90.88 284 ILE A C 1
ATOM 2004 O O . ILE A 1 284 ? 5.261 2.954 -5.207 1.00 90.88 284 ILE A O 1
ATOM 2008 N N . THR A 1 285 ? 3.066 2.550 -5.095 1.00 91.62 285 THR A N 1
ATOM 2009 C CA . THR A 1 285 ? 2.854 2.485 -6.546 1.00 91.62 285 THR A CA 1
ATOM 2010 C C . THR A 1 285 ? 1.704 3.391 -6.960 1.00 91.62 285 THR A C 1
ATOM 2012 O O . THR A 1 285 ? 0.604 3.295 -6.423 1.00 91.62 285 THR A O 1
ATOM 2015 N N . ALA A 1 286 ? 1.939 4.256 -7.942 1.00 93.31 286 ALA A N 1
ATOM 2016 C CA . ALA A 1 286 ? 0.907 5.057 -8.584 1.00 93.31 286 ALA A CA 1
ATOM 2017 C C . ALA A 1 286 ? 0.175 4.226 -9.640 1.00 93.31 286 ALA A C 1
ATOM 2019 O O . ALA A 1 286 ? 0.799 3.625 -10.519 1.00 93.31 286 ALA A O 1
ATOM 2020 N N . VAL A 1 287 ? -1.152 4.210 -9.579 1.00 90.50 287 VAL A N 1
ATOM 2021 C CA . VAL A 1 287 ? -1.998 3.470 -10.515 1.00 90.50 287 VAL A CA 1
ATOM 2022 C C . VAL A 1 287 ? -3.075 4.367 -11.111 1.00 90.50 287 VAL A C 1
ATOM 2024 O O . VAL A 1 287 ? -3.535 5.332 -10.492 1.00 90.50 287 VAL A O 1
ATOM 2027 N N . LYS A 1 288 ? -3.504 4.006 -12.320 1.00 90.62 288 LYS A N 1
ATOM 2028 C CA . LYS A 1 288 ? -4.660 4.602 -12.982 1.00 90.62 288 LYS A CA 1
ATOM 2029 C C . LYS A 1 288 ? -5.935 3.924 -12.495 1.00 90.62 288 LYS A C 1
ATOM 2031 O O . LYS A 1 288 ? -6.022 2.699 -12.501 1.00 90.62 288 LYS A O 1
ATOM 2036 N N . VAL A 1 289 ? -6.927 4.718 -12.115 1.00 88.00 289 VAL A N 1
ATOM 2037 C CA . VAL A 1 289 ? -8.268 4.255 -11.743 1.00 88.00 289 VAL A CA 1
ATOM 2038 C C . VAL A 1 289 ? -9.318 5.050 -12.502 1.00 88.00 289 VAL A C 1
ATOM 2040 O O . VAL A 1 289 ? -9.114 6.221 -12.809 1.00 88.00 289 VAL A O 1
ATOM 2043 N N . ILE A 1 290 ? -10.455 4.425 -12.799 1.00 85.25 290 ILE A N 1
ATOM 2044 C CA . ILE A 1 290 ? -11.593 5.113 -13.410 1.00 85.25 290 ILE A CA 1
ATOM 2045 C C . ILE A 1 290 ? -12.621 5.380 -12.316 1.00 85.25 290 ILE A C 1
ATOM 2047 O O . ILE A 1 290 ? -13.108 4.456 -11.671 1.00 85.25 290 ILE A O 1
ATOM 2051 N N . SER A 1 291 ? -12.947 6.651 -12.097 1.00 83.31 291 SER A N 1
ATOM 2052 C CA . SER A 1 291 ? -13.933 7.073 -11.101 1.00 83.31 291 SER A CA 1
ATOM 2053 C C . SER A 1 291 ? -14.837 8.135 -11.711 1.00 83.31 291 SER A C 1
ATOM 2055 O O . SER A 1 291 ? -14.358 9.155 -12.206 1.00 83.31 291 SER A O 1
ATOM 2057 N N . GLY A 1 292 ? -16.148 7.873 -11.724 1.00 83.38 292 GLY A N 1
ATOM 2058 C CA . GLY A 1 292 ? -17.122 8.747 -12.387 1.00 83.38 292 GLY A CA 1
ATOM 2059 C C . GLY A 1 292 ? -16.928 8.843 -13.907 1.00 83.38 292 GLY A C 1
ATOM 2060 O O . GLY A 1 292 ? -17.227 9.877 -14.488 1.00 83.38 292 GLY A O 1
ATOM 2061 N N . GLY A 1 293 ? -16.380 7.800 -14.543 1.00 85.81 293 GLY A N 1
ATOM 2062 C CA . GLY A 1 293 ? -16.106 7.775 -15.987 1.00 85.81 293 GLY A CA 1
ATOM 2063 C C . GLY A 1 293 ? -14.855 8.546 -16.425 1.00 85.81 293 GLY A C 1
ATOM 2064 O O . GLY A 1 293 ? -14.571 8.600 -17.616 1.00 85.81 293 GLY A O 1
ATOM 2065 N N . VAL A 1 294 ? -14.096 9.110 -15.482 1.00 87.25 294 VAL A N 1
ATOM 2066 C CA . VAL A 1 294 ? -12.862 9.861 -15.750 1.00 87.25 294 VAL A CA 1
ATOM 2067 C C . VAL A 1 294 ? -11.659 9.075 -15.237 1.00 87.25 294 VAL A C 1
ATOM 2069 O O . VAL A 1 294 ? -11.714 8.489 -14.151 1.00 87.25 294 VAL A O 1
ATOM 2072 N N . GLU A 1 295 ? -10.572 9.066 -16.010 1.00 91.50 295 GLU A N 1
ATOM 2073 C CA . GLU A 1 295 ? -9.288 8.520 -15.571 1.00 91.50 295 GLU A CA 1
ATOM 2074 C C . GLU A 1 295 ? -8.657 9.428 -14.505 1.00 91.50 295 GLU A C 1
ATOM 2076 O O . GLU A 1 295 ? -8.525 10.639 -14.679 1.00 91.50 295 GLU A O 1
ATOM 2081 N N . LYS A 1 296 ? -8.269 8.830 -13.382 1.00 91.50 296 LYS A N 1
ATOM 2082 C CA . LYS A 1 296 ? -7.672 9.497 -12.225 1.00 91.50 296 LYS A CA 1
ATOM 2083 C C . LYS A 1 296 ? -6.469 8.699 -11.729 1.00 91.50 296 LYS A C 1
ATOM 2085 O O . LYS A 1 296 ? -6.325 7.515 -12.039 1.00 91.50 296 LYS A O 1
ATOM 2090 N N . MET A 1 297 ? -5.620 9.327 -10.927 1.00 91.81 297 MET A N 1
ATOM 2091 C CA . MET A 1 297 ? -4.527 8.654 -10.227 1.00 91.81 297 MET A CA 1
ATOM 2092 C C . MET A 1 297 ? -4.927 8.300 -8.798 1.00 91.81 297 MET A C 1
ATOM 2094 O O . MET A 1 297 ? -5.536 9.102 -8.099 1.00 91.81 297 MET A O 1
ATOM 2098 N N . THR A 1 298 ? -4.483 7.146 -8.316 1.00 91.31 298 THR A N 1
ATOM 2099 C CA . THR A 1 298 ? -4.315 6.906 -6.878 1.00 91.31 298 THR A CA 1
ATOM 2100 C C . THR A 1 298 ? -2.929 6.320 -6.614 1.00 91.31 298 THR A C 1
ATOM 2102 O O . THR A 1 298 ? -2.293 5.798 -7.528 1.00 91.31 298 THR A O 1
ATOM 2105 N N . LEU A 1 299 ? -2.442 6.418 -5.380 1.00 91.69 299 LEU A N 1
ATOM 2106 C CA . LEU A 1 299 ? -1.277 5.660 -4.920 1.00 91.69 299 LEU A CA 1
ATOM 2107 C C . LEU A 1 299 ? -1.785 4.475 -4.111 1.00 91.69 299 LEU A C 1
ATOM 2109 O O . LEU A 1 299 ? -2.741 4.640 -3.361 1.00 91.69 299 LEU A O 1
ATOM 2113 N N . ILE A 1 300 ? -1.149 3.316 -4.255 1.00 88.31 300 ILE A N 1
ATOM 2114 C CA . ILE A 1 300 ? -1.413 2.105 -3.480 1.00 88.31 300 ILE A CA 1
ATOM 2115 C C . ILE A 1 300 ? -0.123 1.690 -2.772 1.00 88.31 300 ILE A C 1
ATOM 2117 O O . ILE A 1 300 ? 0.953 1.729 -3.369 1.00 88.31 300 ILE A O 1
ATOM 2121 N N . SER A 1 301 ? -0.219 1.278 -1.511 1.00 87.06 301 SER A N 1
ATOM 2122 C CA . SER A 1 301 ? 0.911 0.745 -0.747 1.00 87.06 301 SER A CA 1
ATOM 2123 C C . SER A 1 301 ? 0.456 -0.280 0.287 1.00 87.06 301 SER A C 1
ATOM 2125 O O . SER A 1 301 ? -0.696 -0.275 0.699 1.00 87.06 301 SER A O 1
ATOM 2127 N N . THR A 1 302 ? 1.354 -1.148 0.742 1.00 79.25 302 THR A N 1
ATOM 2128 C CA . THR A 1 302 ? 1.166 -1.917 1.986 1.00 79.25 302 THR A CA 1
ATOM 2129 C C . THR A 1 302 ? 1.524 -1.098 3.231 1.00 79.25 302 THR A C 1
ATOM 2131 O O . THR A 1 302 ? 1.194 -1.493 4.346 1.00 79.25 302 THR A O 1
ATOM 2134 N N . ASN A 1 303 ? 2.176 0.058 3.057 1.00 77.75 303 ASN A N 1
ATOM 2135 C CA . ASN A 1 303 ? 2.462 0.995 4.132 1.00 77.75 303 ASN A CA 1
ATOM 2136 C C . ASN A 1 303 ? 1.199 1.792 4.491 1.00 77.75 303 ASN A C 1
ATOM 2138 O O . ASN A 1 303 ? 0.550 2.372 3.621 1.00 77.75 303 ASN A O 1
ATOM 2142 N N . LYS A 1 304 ? 0.868 1.841 5.782 1.00 74.75 304 LYS A N 1
ATOM 2143 C CA . LYS A 1 304 ? -0.329 2.514 6.292 1.00 74.75 304 LYS A CA 1
ATOM 2144 C C . LYS A 1 304 ? -0.191 4.024 6.460 1.00 74.75 304 LYS A C 1
ATOM 2146 O O . LYS A 1 304 ? -1.218 4.681 6.570 1.00 74.75 304 LYS A O 1
ATOM 2151 N N . ASP A 1 305 ? 1.027 4.570 6.476 1.00 74.62 305 ASP A N 1
ATOM 2152 C CA . ASP A 1 305 ? 1.314 5.966 6.848 1.00 74.62 305 ASP A CA 1
ATOM 2153 C C . ASP A 1 305 ? 1.963 6.764 5.704 1.00 74.62 305 ASP A C 1
ATOM 2155 O O . ASP A 1 305 ? 2.829 7.614 5.938 1.00 74.62 305 ASP A O 1
ATOM 2159 N N . PHE A 1 306 ? 1.570 6.501 4.453 1.00 83.88 306 PHE A N 1
ATOM 2160 C CA . PHE A 1 306 ? 2.019 7.324 3.332 1.00 83.88 306 PHE A CA 1
ATOM 2161 C C . PHE A 1 306 ? 1.100 8.525 3.099 1.00 83.88 306 PHE A C 1
ATOM 2163 O O . PHE A 1 306 ? -0.098 8.502 3.373 1.00 83.88 306 PHE A O 1
ATOM 2170 N N . ARG A 1 307 ? 1.665 9.606 2.574 1.00 85.94 307 ARG A N 1
ATOM 2171 C CA . ARG A 1 307 ? 0.959 10.838 2.237 1.00 85.94 307 ARG A CA 1
ATOM 2172 C C . ARG A 1 307 ? 1.469 11.382 0.914 1.00 85.94 307 ARG A C 1
ATOM 2174 O O . ARG A 1 307 ? 2.633 11.201 0.564 1.00 85.94 307 ARG A O 1
ATOM 2181 N N . LEU A 1 308 ? 0.604 12.084 0.202 1.00 90.00 308 LEU A N 1
ATOM 2182 C CA . LEU A 1 308 ? 0.938 12.812 -1.009 1.00 90.00 308 LEU A CA 1
ATOM 2183 C C . LEU A 1 308 ? 0.595 14.284 -0.813 1.00 90.00 308 LEU A C 1
ATOM 2185 O O . LEU A 1 308 ? -0.539 14.629 -0.491 1.00 90.00 308 LEU A O 1
ATOM 2189 N N . SER A 1 309 ? 1.577 15.147 -1.037 1.00 88.31 309 SER A N 1
ATOM 2190 C CA . SER A 1 309 ? 1.358 16.578 -1.217 1.00 88.31 309 SER A CA 1
ATOM 2191 C C . SER A 1 309 ? 1.485 16.914 -2.696 1.00 88.31 309 SER A C 1
ATOM 2193 O O . SER A 1 309 ? 2.436 16.484 -3.352 1.00 88.31 309 SER A O 1
ATOM 2195 N N . VAL A 1 310 ? 0.526 17.672 -3.216 1.00 88.81 310 VAL A N 1
ATOM 2196 C CA . VAL A 1 310 ? 0.527 18.156 -4.597 1.00 88.81 310 VAL A CA 1
ATOM 2197 C C . VAL A 1 310 ? 0.819 19.653 -4.570 1.00 88.81 310 VAL A C 1
ATOM 2199 O O . VAL A 1 310 ? 0.090 20.445 -3.972 1.00 88.81 310 VAL A O 1
ATOM 2202 N N . GLY A 1 311 ? 1.933 20.035 -5.185 1.00 84.25 311 GLY A N 1
ATOM 2203 C CA . GLY A 1 311 ? 2.354 21.419 -5.325 1.00 84.25 311 GLY A CA 1
ATOM 2204 C C . GLY A 1 311 ? 1.443 22.193 -6.274 1.00 84.25 311 GLY A C 1
ATOM 2205 O O . GLY A 1 311 ? 0.858 21.636 -7.207 1.00 84.25 311 GLY A O 1
ATOM 2206 N N . ALA A 1 312 ? 1.335 23.499 -6.035 1.00 80.50 312 ALA A N 1
ATOM 2207 C CA . ALA A 1 312 ? 0.605 24.390 -6.923 1.00 80.50 312 ALA A CA 1
ATOM 2208 C C . ALA A 1 312 ? 1.283 24.460 -8.301 1.00 80.50 312 ALA A C 1
ATOM 2210 O O . ALA A 1 312 ? 2.509 24.483 -8.398 1.00 80.50 312 ALA A O 1
ATOM 2211 N N . ASN A 1 313 ? 0.469 24.540 -9.350 1.00 77.31 313 ASN A N 1
ATOM 2212 C CA . ASN A 1 313 ? 0.894 24.859 -10.707 1.00 77.31 313 ASN A CA 1
ATOM 2213 C C . ASN A 1 313 ? 0.197 26.165 -11.119 1.00 77.31 313 ASN A C 1
ATOM 2215 O O . ASN A 1 313 ? -1.015 26.303 -10.938 1.00 77.31 313 ASN A O 1
ATOM 2219 N N . ALA A 1 314 ? 0.959 27.127 -11.643 1.00 67.06 314 ALA A N 1
ATOM 2220 C CA . ALA A 1 314 ? 0.477 28.477 -11.949 1.00 67.06 314 ALA A CA 1
ATOM 2221 C C . ALA A 1 314 ? -0.644 28.519 -13.008 1.00 67.06 314 ALA A C 1
ATOM 2223 O O . ALA A 1 314 ? -1.421 29.472 -13.034 1.00 67.06 314 ALA A O 1
ATOM 2224 N N . SER A 1 315 ? -0.747 27.483 -13.841 1.00 73.06 315 SER A N 1
ATOM 2225 C CA . SER A 1 315 ? -1.679 27.395 -14.970 1.00 73.06 315 SER A CA 1
ATOM 2226 C C . SER A 1 315 ? -2.837 26.421 -14.724 1.00 73.06 315 SER A C 1
ATOM 2228 O O . SER A 1 315 ? -3.657 26.206 -15.614 1.00 73.06 315 SER A O 1
ATOM 2230 N N . GLY A 1 316 ? -2.918 25.812 -13.533 1.00 72.44 316 GLY A N 1
ATOM 2231 C CA . GLY A 1 316 ? -3.966 24.840 -13.194 1.00 72.44 316 GLY A CA 1
ATOM 2232 C C . GLY A 1 316 ? -3.880 23.519 -13.973 1.00 72.44 316 GLY A C 1
ATOM 2233 O O . GLY A 1 316 ? -4.860 22.776 -14.028 1.00 72.44 316 GLY A O 1
ATOM 2234 N N . THR A 1 317 ? -2.731 23.229 -14.594 1.00 83.12 317 THR A N 1
ATOM 2235 C CA . THR A 1 317 ? -2.420 21.944 -15.238 1.00 83.12 317 THR A CA 1
ATOM 2236 C C . THR A 1 317 ? -1.776 20.977 -14.231 1.00 83.12 317 THR A C 1
ATOM 2238 O O . THR A 1 317 ? -1.338 21.385 -13.154 1.00 83.12 317 THR A O 1
ATOM 2241 N N . GLY A 1 318 ? -1.739 19.679 -14.545 1.00 87.50 318 GLY A N 1
ATOM 2242 C CA . GLY A 1 318 ? -1.262 18.631 -13.636 1.00 87.50 318 GLY A CA 1
ATOM 2243 C C . GLY A 1 318 ? -2.367 18.027 -12.764 1.00 87.50 318 GLY A C 1
ATOM 2244 O O . GLY A 1 318 ? -3.528 17.954 -13.170 1.00 87.50 318 GLY A O 1
ATOM 2245 N N . PHE A 1 319 ? -2.008 17.534 -11.580 1.00 89.94 319 PHE A N 1
ATOM 2246 C CA . PHE A 1 319 ? -2.955 16.958 -10.628 1.00 89.94 319 PHE A CA 1
ATOM 2247 C C . PHE A 1 319 ? -3.733 18.038 -9.879 1.00 89.94 319 PHE A C 1
ATOM 2249 O O . PHE A 1 319 ? -3.153 18.980 -9.334 1.00 89.94 319 PHE A O 1
ATOM 2256 N N . ASP A 1 320 ? -5.048 17.860 -9.823 1.00 79.06 320 ASP A N 1
ATOM 2257 C CA . ASP A 1 320 ? -5.962 18.731 -9.094 1.00 79.06 320 ASP A CA 1
ATOM 2258 C C . ASP A 1 320 ? -5.971 18.340 -7.612 1.00 79.06 320 ASP A C 1
ATOM 2260 O O . ASP A 1 320 ? -6.550 17.324 -7.231 1.00 79.06 320 ASP A O 1
ATOM 2264 N N . GLN A 1 321 ? -5.233 19.110 -6.810 1.00 63.50 321 GLN A N 1
ATOM 2265 C CA . GLN A 1 321 ? -5.504 19.435 -5.407 1.00 63.50 321 GLN A CA 1
ATOM 2266 C C . GLN A 1 321 ? -4.497 20.503 -4.975 1.00 63.50 321 GLN A C 1
ATOM 2268 O O . GLN A 1 321 ? -3.340 20.221 -4.674 1.00 63.50 321 GLN A O 1
ATOM 2273 N N . SER A 1 322 ? -4.945 21.757 -4.959 1.00 49.56 322 SER A N 1
ATOM 2274 C CA . SER A 1 322 ? -4.165 22.895 -4.471 1.00 49.56 322 SER A CA 1
ATOM 2275 C C . SER A 1 322 ? -3.808 22.701 -2.988 1.00 49.56 322 SER A C 1
ATOM 2277 O O . SER A 1 322 ? -4.666 22.822 -2.117 1.00 49.56 322 SER A O 1
ATOM 2279 N N . SER A 1 323 ? -2.541 22.388 -2.690 1.00 50.06 323 SER A N 1
ATOM 2280 C CA . SER A 1 323 ? -1.925 22.471 -1.353 1.00 50.06 323 SER A CA 1
ATOM 2281 C C . SER A 1 323 ? -2.467 21.542 -0.243 1.00 50.06 323 SER A C 1
ATOM 2283 O O . SER A 1 323 ? -2.056 21.686 0.913 1.00 50.06 323 SER A O 1
ATOM 2285 N N . ALA A 1 324 ? -3.346 20.582 -0.544 1.00 59.56 324 ALA A N 1
ATOM 2286 C CA . ALA A 1 324 ? -3.875 19.647 0.452 1.00 59.56 324 ALA A CA 1
ATOM 2287 C C . ALA A 1 324 ? -2.989 18.394 0.581 1.00 59.56 324 ALA A C 1
ATOM 2289 O O . ALA A 1 324 ? -2.715 17.701 -0.399 1.00 59.56 324 ALA A O 1
ATOM 2290 N N . LEU A 1 325 ? -2.565 18.082 1.809 1.00 72.62 325 LEU A N 1
ATOM 2291 C CA . LEU A 1 325 ? -1.897 16.823 2.137 1.00 72.62 325 LEU A CA 1
ATOM 2292 C C . LEU A 1 325 ? -2.933 15.692 2.123 1.00 72.62 325 LEU A C 1
ATOM 2294 O O . LEU A 1 325 ? -3.786 15.610 3.006 1.00 72.62 325 LEU A O 1
ATOM 2298 N N . VAL A 1 326 ? -2.856 14.812 1.130 1.00 80.44 326 VAL A N 1
ATOM 2299 C CA . VAL A 1 326 ? -3.716 13.629 1.032 1.00 80.44 326 VAL A CA 1
ATOM 2300 C C . VAL A 1 326 ? -3.041 12.487 1.768 1.00 80.44 326 VAL A C 1
ATOM 2302 O O . VAL A 1 326 ? -1.903 12.139 1.459 1.00 80.44 326 VAL A O 1
ATOM 2305 N N . SER A 1 327 ? -3.715 11.916 2.760 1.00 83.88 327 SER A N 1
ATOM 2306 C CA . SER A 1 327 ? -3.167 10.792 3.520 1.00 83.88 327 SER A CA 1
ATOM 2307 C C . SER A 1 327 ? -3.579 9.454 2.909 1.00 83.88 327 SER A C 1
ATOM 2309 O O . SER A 1 327 ? -4.414 9.373 2.008 1.00 83.88 327 SER A O 1
ATOM 2311 N N . SER A 1 328 ? -2.954 8.387 3.374 1.00 80.56 328 SER A N 1
ATOM 2312 C CA . SER A 1 328 ? -3.382 7.022 3.128 1.00 80.56 328 SER A CA 1
ATOM 2313 C C . SER A 1 328 ? -4.698 6.723 3.850 1.00 80.56 328 SER A C 1
ATOM 2315 O O . SER A 1 328 ? -4.981 7.204 4.948 1.00 80.56 328 SER A O 1
ATOM 2317 N N . THR A 1 329 ? -5.510 5.874 3.236 1.00 76.44 329 THR A N 1
ATOM 2318 C CA . THR A 1 329 ? -6.682 5.244 3.831 1.00 76.44 329 THR A CA 1
ATOM 2319 C C . THR A 1 329 ? -6.677 3.763 3.485 1.00 76.44 329 THR A C 1
ATOM 2321 O O . THR A 1 329 ? -6.153 3.369 2.442 1.00 76.44 329 THR A O 1
ATOM 2324 N N . GLN A 1 330 ? -7.226 2.923 4.353 1.00 76.94 330 GLN A N 1
ATOM 2325 C CA . GLN A 1 330 ? -7.264 1.486 4.104 1.00 76.94 330 GLN A CA 1
ATOM 2326 C C . GLN A 1 330 ? -8.175 1.168 2.909 1.00 76.94 330 GLN A C 1
ATOM 2328 O O . GLN A 1 330 ? -9.247 1.753 2.746 1.00 76.94 330 GLN A O 1
ATOM 2333 N N . VAL A 1 331 ? -7.748 0.246 2.046 1.00 70.81 331 VAL A N 1
ATOM 2334 C CA . VAL A 1 331 ? -8.601 -0.307 0.992 1.00 70.81 331 VAL A CA 1
ATOM 2335 C C . VAL A 1 331 ? -9.523 -1.346 1.628 1.00 70.81 331 VAL A C 1
ATOM 2337 O O . VAL A 1 331 ? -9.071 -2.387 2.102 1.00 70.81 331 VAL A O 1
ATOM 2340 N N . GLY A 1 332 ? -10.826 -1.067 1.626 1.00 62.78 332 GLY A N 1
ATOM 2341 C CA . GLY A 1 332 ? -11.814 -1.917 2.293 1.00 62.78 332 GLY A CA 1
ATOM 2342 C C . GLY A 1 332 ? -11.743 -1.822 3.824 1.00 62.78 332 GLY A C 1
ATOM 2343 O O . GLY A 1 332 ? -11.149 -0.899 4.368 1.00 62.78 332 GLY A O 1
ATOM 2344 N N . SER A 1 333 ? -12.376 -2.766 4.525 1.00 53.97 333 SER A N 1
ATOM 2345 C CA . SER A 1 333 ? -12.496 -2.761 5.995 1.00 53.97 333 SER A CA 1
ATOM 2346 C C . SER A 1 333 ? -11.282 -3.342 6.737 1.00 53.97 333 SER A C 1
ATOM 2348 O O . SER A 1 333 ? -11.354 -3.542 7.947 1.00 53.97 333 SER A O 1
ATOM 2350 N N . GLY A 1 334 ? -10.202 -3.702 6.030 1.00 53.12 334 GLY A N 1
ATOM 2351 C CA . GLY A 1 334 ? -9.181 -4.586 6.597 1.00 53.12 334 GLY A CA 1
ATOM 2352 C C . GLY A 1 334 ? -9.775 -5.940 7.011 1.00 53.12 334 GLY A C 1
ATOM 2353 O O . GLY A 1 334 ? -10.928 -6.248 6.712 1.00 53.12 334 GLY A O 1
ATOM 2354 N N . SER A 1 335 ? -8.998 -6.771 7.699 1.00 48.59 335 SER A N 1
ATOM 2355 C CA . SER A 1 335 ? -9.342 -8.156 8.061 1.00 48.59 335 SER A CA 1
ATOM 2356 C C . SER A 1 335 ? -10.609 -8.354 8.930 1.00 48.59 335 SER A C 1
ATOM 2358 O O . SER A 1 335 ? -10.946 -9.498 9.220 1.00 48.59 335 SER A O 1
ATOM 2360 N N . ASN A 1 336 ? -11.346 -7.293 9.299 1.00 48.44 336 ASN A N 1
ATOM 2361 C CA . ASN A 1 336 ? -12.535 -7.323 10.173 1.00 48.44 336 ASN A CA 1
ATOM 2362 C C . ASN A 1 336 ? -13.872 -7.071 9.436 1.00 48.44 336 ASN A C 1
ATOM 2364 O O . ASN A 1 336 ? -14.796 -6.451 9.966 1.00 48.44 336 ASN A O 1
ATOM 2368 N N . ALA A 1 337 ? -14.031 -7.561 8.203 1.00 54.38 337 ALA A N 1
ATOM 2369 C CA . ALA A 1 337 ? -15.317 -7.485 7.506 1.00 54.38 337 ALA A CA 1
ATOM 2370 C C . ALA A 1 337 ? -16.345 -8.475 8.110 1.00 54.38 337 ALA A C 1
ATOM 2372 O O . ALA A 1 337 ? -16.379 -9.653 7.756 1.00 54.38 337 ALA A O 1
ATOM 2373 N N . SER A 1 338 ? -17.195 -8.006 9.031 1.00 54.16 338 SER A N 1
ATOM 2374 C CA . SER A 1 338 ? -18.261 -8.825 9.631 1.00 54.16 338 SER A CA 1
ATOM 2375 C C . SER A 1 338 ? -19.420 -9.082 8.659 1.00 54.16 338 SER A C 1
ATOM 2377 O O . SER A 1 338 ? -19.973 -8.157 8.069 1.00 54.16 338 SER A O 1
ATOM 2379 N N . ILE A 1 339 ? -19.870 -10.334 8.560 1.00 69.12 339 ILE A N 1
ATOM 2380 C CA . ILE A 1 339 ? -21.036 -10.744 7.752 1.00 69.12 339 ILE A CA 1
ATOM 2381 C C . ILE A 1 339 ? -22.279 -11.057 8.600 1.00 69.12 339 ILE A C 1
ATOM 2383 O O . ILE A 1 339 ? -23.250 -11.608 8.089 1.00 69.12 339 ILE A O 1
ATOM 2387 N N . SER A 1 340 ? -22.258 -10.738 9.899 1.00 63.25 340 SER A N 1
ATOM 2388 C CA . SER A 1 340 ? -23.309 -11.143 10.845 1.00 63.25 340 SER A CA 1
ATOM 2389 C C . SER A 1 340 ? -24.653 -10.437 10.642 1.00 63.25 340 SER A C 1
ATOM 2391 O O . SER A 1 340 ? -25.682 -10.943 11.083 1.00 63.25 340 SER A O 1
ATOM 2393 N N . THR A 1 341 ? -24.670 -9.286 9.967 1.00 58.38 341 THR A N 1
ATOM 2394 C CA . THR A 1 341 ? -25.890 -8.531 9.654 1.00 58.38 341 THR A CA 1
ATOM 2395 C C . THR A 1 341 ? -25.960 -8.217 8.163 1.00 58.38 341 THR A C 1
ATOM 2397 O O . THR A 1 341 ? -24.938 -8.142 7.483 1.00 58.38 341 THR A O 1
ATOM 2400 N N . GLN A 1 342 ? -27.164 -7.964 7.641 1.00 62.06 342 GLN A N 1
ATOM 2401 C CA . GLN A 1 342 ? -27.347 -7.573 6.238 1.00 62.06 342 GLN A CA 1
ATOM 2402 C C . GLN A 1 342 ? -26.569 -6.293 5.879 1.00 62.06 342 GLN A C 1
ATOM 2404 O O . GLN A 1 342 ? -26.035 -6.186 4.774 1.00 62.06 342 GLN A O 1
ATOM 2409 N N . GLN A 1 343 ? -26.488 -5.337 6.809 1.00 61.53 343 GLN A N 1
ATOM 2410 C CA . GLN A 1 343 ? -25.769 -4.082 6.607 1.00 61.53 343 GLN A CA 1
ATOM 2411 C C . GLN A 1 343 ? -24.251 -4.293 6.616 1.00 61.53 343 GLN A C 1
ATOM 2413 O O . GLN A 1 343 ? -23.572 -3.839 5.698 1.00 61.53 343 GLN A O 1
ATOM 2418 N N . THR A 1 344 ? -23.715 -5.032 7.592 1.00 60.12 344 THR A N 1
ATOM 2419 C CA . THR A 1 344 ? -22.273 -5.326 7.646 1.00 60.12 344 THR A CA 1
ATOM 2420 C C . THR A 1 344 ? -21.834 -6.206 6.473 1.00 60.12 344 THR A C 1
ATOM 2422 O O . THR A 1 344 ? -20.776 -5.964 5.901 1.00 60.12 344 THR A O 1
ATOM 2425 N N . ALA A 1 345 ? -22.686 -7.128 6.012 1.00 63.81 345 ALA A N 1
ATOM 2426 C CA . ALA A 1 345 ? -22.449 -7.910 4.801 1.00 63.81 345 ALA A CA 1
ATOM 2427 C C . ALA A 1 345 ? -22.412 -7.042 3.526 1.00 63.81 345 ALA A C 1
ATOM 2429 O O . ALA A 1 345 ? -21.548 -7.248 2.678 1.00 63.81 345 ALA A O 1
ATOM 2430 N N . GLN A 1 346 ? -23.289 -6.041 3.380 1.00 68.19 346 GLN A N 1
ATOM 2431 C CA . GLN A 1 346 ? -23.237 -5.099 2.246 1.00 68.19 346 GLN A CA 1
ATOM 2432 C C . GLN A 1 346 ? -21.971 -4.236 2.258 1.00 68.19 346 GLN A C 1
ATOM 2434 O O . GLN A 1 346 ? -21.344 -4.035 1.211 1.00 68.19 346 GLN A O 1
ATOM 2439 N N . THR A 1 347 ? -21.553 -3.779 3.438 1.00 63.31 347 THR A N 1
ATOM 2440 C CA . THR A 1 347 ? -20.278 -3.074 3.607 1.00 63.31 347 THR A CA 1
ATOM 2441 C C . THR A 1 347 ? -19.098 -3.982 3.260 1.00 63.31 347 THR A C 1
ATOM 2443 O O . THR A 1 347 ? -18.216 -3.563 2.515 1.00 63.31 347 THR A O 1
ATOM 2446 N N . ALA A 1 348 ? -19.108 -5.241 3.709 1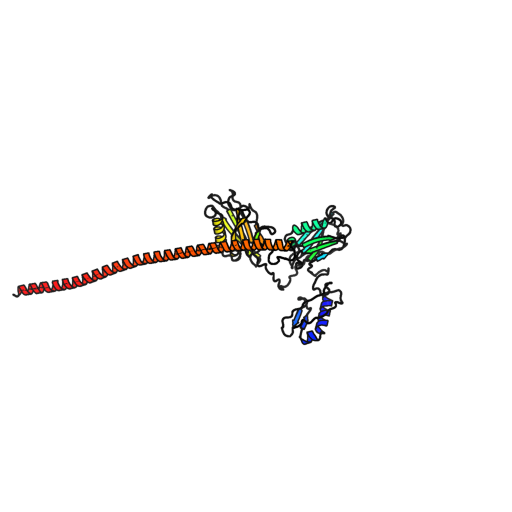.00 64.00 348 ALA A N 1
ATOM 2447 C CA . ALA A 1 348 ? -18.083 -6.233 3.388 1.00 64.00 348 ALA A CA 1
ATOM 2448 C C . ALA A 1 348 ? -17.988 -6.510 1.877 1.00 64.00 348 ALA A C 1
ATOM 2450 O O . ALA A 1 348 ? -16.891 -6.545 1.325 1.00 64.00 348 ALA A O 1
ATOM 2451 N N . VAL A 1 349 ? -19.126 -6.643 1.187 1.00 75.44 349 VAL A N 1
ATOM 2452 C CA . VAL A 1 349 ? -19.171 -6.820 -0.276 1.00 75.44 349 VAL A CA 1
ATOM 2453 C C . VAL A 1 349 ? -18.591 -5.603 -0.996 1.00 75.44 349 VAL A C 1
ATOM 2455 O O . VAL A 1 349 ? -17.797 -5.758 -1.922 1.00 75.44 349 VAL A O 1
ATOM 2458 N N . THR A 1 350 ? -18.936 -4.395 -0.551 1.00 72.44 350 THR A N 1
ATOM 2459 C CA . THR A 1 350 ? -18.401 -3.150 -1.126 1.00 72.44 350 THR A CA 1
ATOM 2460 C C . THR A 1 350 ? -16.892 -3.042 -0.899 1.00 72.44 350 THR A C 1
ATOM 2462 O O . THR A 1 350 ? -16.137 -2.729 -1.819 1.00 72.44 350 THR A O 1
ATOM 2465 N N . ALA A 1 351 ? -16.432 -3.360 0.312 1.00 68.06 351 ALA A N 1
ATOM 2466 C CA . ALA A 1 351 ? -15.018 -3.401 0.659 1.00 68.06 351 ALA A CA 1
ATOM 2467 C C . ALA A 1 351 ? -14.247 -4.411 -0.204 1.00 68.06 351 ALA A C 1
ATOM 2469 O O . ALA A 1 351 ? -13.188 -4.077 -0.736 1.00 68.06 351 ALA A O 1
ATOM 2470 N N . LEU A 1 352 ? -14.799 -5.611 -0.401 1.00 73.56 352 LEU A N 1
ATOM 2471 C CA . LEU A 1 352 ? -14.208 -6.642 -1.249 1.00 73.56 352 LEU A CA 1
ATOM 2472 C C . LEU A 1 352 ? -14.153 -6.206 -2.718 1.00 73.56 352 LEU A C 1
ATOM 2474 O O . LEU A 1 352 ? -13.120 -6.372 -3.360 1.00 73.56 352 LEU A O 1
ATOM 2478 N N . ALA A 1 353 ? -15.221 -5.607 -3.249 1.00 77.69 353 ALA A N 1
ATOM 2479 C CA . ALA A 1 353 ? -15.245 -5.094 -4.620 1.00 77.69 353 ALA A CA 1
ATOM 2480 C C . ALA A 1 353 ? -14.165 -4.022 -4.851 1.00 77.69 353 ALA A C 1
ATOM 2482 O O . ALA A 1 353 ? -13.469 -4.040 -5.871 1.00 77.69 353 ALA A O 1
ATOM 2483 N N . ASN A 1 354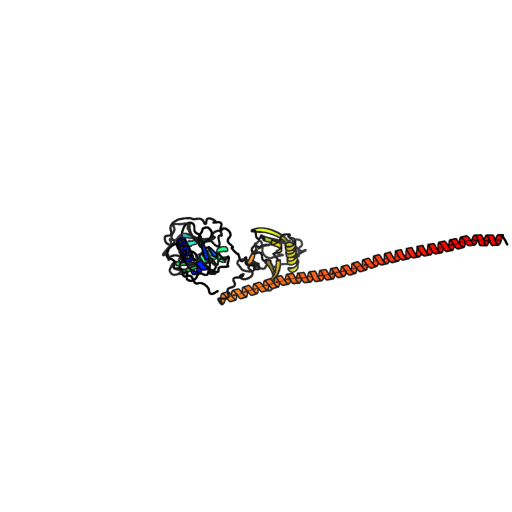 ? -13.970 -3.132 -3.874 1.00 72.69 354 ASN A N 1
ATOM 2484 C CA . ASN A 1 354 ? -12.901 -2.137 -3.909 1.00 72.69 354 ASN A CA 1
ATOM 2485 C C . ASN A 1 354 ? -11.518 -2.798 -3.866 1.00 72.69 354 ASN A C 1
ATOM 2487 O O . ASN A 1 354 ? -10.668 -2.471 -4.689 1.00 72.69 354 ASN A O 1
ATOM 2491 N N . ALA A 1 355 ? -11.309 -3.773 -2.976 1.00 70.75 355 ALA A N 1
ATOM 2492 C CA . ALA A 1 355 ? -10.050 -4.512 -2.887 1.00 70.75 355 ALA A CA 1
ATOM 2493 C C . ALA A 1 355 ? -9.712 -5.255 -4.191 1.00 70.75 355 ALA A C 1
ATOM 2495 O O . ALA A 1 355 ? -8.581 -5.178 -4.668 1.00 70.75 355 ALA A O 1
ATOM 2496 N N . VAL A 1 356 ? -10.696 -5.910 -4.817 1.00 80.19 356 VAL A N 1
ATOM 2497 C CA . VAL A 1 356 ? -10.534 -6.574 -6.122 1.00 80.19 356 VAL A CA 1
ATOM 2498 C C . VAL A 1 356 ? -10.194 -5.561 -7.217 1.00 80.1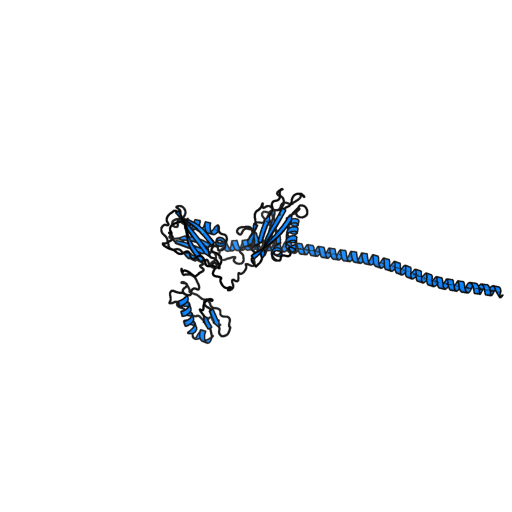9 356 VAL A C 1
ATOM 2500 O O . VAL A 1 356 ? -9.321 -5.821 -8.042 1.00 80.19 356 VAL A O 1
ATOM 2503 N N . THR A 1 357 ? -10.830 -4.388 -7.210 1.00 80.50 357 THR A N 1
ATOM 2504 C CA . THR A 1 357 ? -10.536 -3.317 -8.175 1.00 80.50 357 THR A CA 1
ATOM 2505 C C . THR A 1 357 ? -9.106 -2.798 -8.013 1.00 80.50 357 THR A C 1
ATOM 2507 O O . THR A 1 357 ? -8.380 -2.665 -8.999 1.00 80.50 357 THR A O 1
ATOM 2510 N N . SER A 1 358 ? -8.665 -2.560 -6.775 1.00 71.56 358 SER A N 1
ATOM 2511 C CA . SER A 1 358 ? -7.289 -2.155 -6.473 1.00 71.56 358 SER A CA 1
ATOM 2512 C C . SER A 1 358 ? -6.273 -3.231 -6.868 1.00 71.56 358 SER A C 1
ATOM 2514 O O . SER A 1 358 ? -5.244 -2.904 -7.459 1.00 71.56 358 SER A O 1
ATOM 2516 N N . LEU A 1 359 ? -6.573 -4.511 -6.616 1.00 79.62 359 LEU A N 1
ATOM 2517 C CA . LEU A 1 359 ? -5.744 -5.632 -7.066 1.00 79.62 359 LEU A CA 1
ATOM 2518 C C . LEU A 1 359 ? -5.635 -5.662 -8.594 1.00 79.62 359 LEU A C 1
ATOM 2520 O O . LEU A 1 359 ? -4.532 -5.791 -9.122 1.00 79.62 359 LEU A O 1
ATOM 2524 N N . GLY A 1 360 ? -6.751 -5.492 -9.305 1.00 82.31 360 GLY A N 1
ATOM 2525 C CA . GLY A 1 360 ? -6.767 -5.417 -10.765 1.00 82.31 360 GLY A CA 1
ATOM 2526 C C . GLY A 1 360 ? -5.914 -4.263 -11.300 1.00 82.31 360 GLY A C 1
ATOM 2527 O O . GLY A 1 360 ? -5.151 -4.447 -12.248 1.00 82.31 360 GLY A O 1
ATOM 2528 N N . ALA A 1 361 ? -5.964 -3.094 -10.654 1.00 76.31 361 ALA A N 1
ATOM 2529 C CA . ALA A 1 361 ? -5.118 -1.954 -11.008 1.00 76.31 361 ALA A CA 1
ATOM 2530 C C . ALA A 1 361 ? -3.622 -2.252 -10.793 1.00 76.31 361 ALA A C 1
ATOM 2532 O O . ALA A 1 361 ? -2.800 -1.945 -11.658 1.00 76.31 361 ALA A O 1
ATOM 2533 N N . ALA A 1 362 ? -3.262 -2.907 -9.685 1.00 73.38 362 ALA A N 1
ATOM 2534 C CA . ALA A 1 362 ? -1.887 -3.332 -9.428 1.00 73.38 362 ALA A CA 1
ATOM 2535 C C . ALA A 1 362 ? -1.403 -4.377 -10.455 1.00 73.38 362 ALA A C 1
ATOM 2537 O O . ALA A 1 362 ? -0.312 -4.247 -11.013 1.00 73.38 362 ALA A O 1
ATOM 2538 N N . GLN A 1 363 ? -2.234 -5.376 -10.775 1.00 82.06 363 GLN A N 1
ATOM 2539 C CA . GLN A 1 363 ? -1.941 -6.381 -11.803 1.00 82.06 363 GLN A CA 1
ATOM 2540 C C . GLN A 1 363 ? -1.758 -5.753 -13.190 1.00 82.06 363 GLN A C 1
ATOM 2542 O O . GLN A 1 363 ? -0.879 -6.178 -13.938 1.00 82.06 363 GLN A O 1
ATOM 2547 N N . ALA A 1 364 ? -2.528 -4.713 -13.523 1.00 79.81 364 ALA A N 1
ATOM 2548 C CA . ALA A 1 364 ? -2.378 -3.984 -14.779 1.00 79.81 364 ALA A CA 1
ATOM 2549 C C . ALA A 1 364 ? -1.011 -3.283 -14.887 1.00 79.81 364 ALA A C 1
ATOM 2551 O O . ALA A 1 364 ? -0.391 -3.315 -15.952 1.00 79.81 364 ALA A O 1
ATOM 2552 N N . VAL A 1 365 ? -0.499 -2.704 -13.792 1.00 76.38 365 VAL A N 1
ATOM 2553 C CA . VAL A 1 365 ? 0.853 -2.114 -13.764 1.00 76.38 365 VAL A CA 1
ATOM 2554 C C . VAL A 1 365 ? 1.925 -3.181 -13.984 1.00 76.38 365 VAL A C 1
ATOM 2556 O O . VAL A 1 365 ? 2.818 -2.988 -14.811 1.00 76.38 365 VAL A O 1
ATOM 2559 N N . VAL A 1 366 ? 1.810 -4.334 -13.318 1.00 82.19 366 VAL A N 1
ATOM 2560 C CA . VAL A 1 366 ? 2.740 -5.458 -13.517 1.00 82.19 366 VAL A CA 1
ATOM 2561 C C . VAL A 1 366 ? 2.681 -5.975 -14.958 1.00 82.19 366 VAL A C 1
ATOM 2563 O O . VAL A 1 366 ? 3.725 -6.156 -15.583 1.00 82.19 366 VAL A O 1
ATOM 2566 N N . GLY A 1 367 ? 1.483 -6.151 -15.521 1.00 87.12 367 GLY A N 1
ATOM 2567 C CA . GLY A 1 367 ? 1.294 -6.593 -16.905 1.00 87.12 367 GLY A CA 1
ATOM 2568 C C . GLY A 1 367 ? 1.876 -5.614 -17.929 1.00 87.12 367 GLY A C 1
ATOM 2569 O O . GLY A 1 367 ? 2.541 -6.028 -18.879 1.00 87.12 367 GLY A O 1
ATOM 2570 N N . LYS A 1 368 ? 1.721 -4.301 -17.706 1.00 81.56 368 LYS A N 1
ATOM 2571 C CA . LYS A 1 368 ? 2.393 -3.268 -18.512 1.00 81.56 368 LYS A CA 1
ATOM 2572 C C . LYS A 1 368 ? 3.915 -3.435 -18.459 1.00 81.56 368 LYS A C 1
ATOM 2574 O O . LYS A 1 368 ? 4.554 -3.420 -19.511 1.00 81.56 368 LYS A O 1
ATOM 2579 N N . GLY A 1 369 ? 4.480 -3.644 -17.269 1.00 82.06 369 GLY A N 1
ATOM 2580 C CA . GLY A 1 369 ? 5.913 -3.893 -17.092 1.00 82.06 369 GLY A CA 1
ATOM 2581 C C . GLY A 1 369 ? 6.395 -5.151 -17.824 1.00 82.06 369 GLY A C 1
ATOM 2582 O O . GLY A 1 369 ? 7.406 -5.109 -18.521 1.00 82.06 369 GLY A O 1
ATOM 2583 N N . GLN A 1 370 ? 5.644 -6.254 -17.749 1.00 89.69 370 GLN A N 1
ATOM 2584 C CA . GLN A 1 370 ? 5.953 -7.493 -18.479 1.00 89.69 370 GLN A CA 1
ATOM 2585 C C . GLN A 1 370 ? 5.982 -7.278 -19.998 1.00 89.69 370 GLN A C 1
ATOM 2587 O O . GLN A 1 370 ? 6.913 -7.732 -20.665 1.00 89.69 370 GLN A O 1
ATOM 2592 N N . ASN A 1 371 ? 5.014 -6.535 -20.543 1.00 89.25 371 ASN A N 1
ATOM 2593 C CA . ASN A 1 371 ? 4.975 -6.206 -21.969 1.00 89.25 371 ASN A CA 1
ATOM 2594 C C . ASN A 1 371 ? 6.179 -5.354 -22.392 1.00 89.25 371 ASN A C 1
ATOM 2596 O O . ASN A 1 371 ? 6.793 -5.617 -23.427 1.00 89.25 371 ASN A O 1
ATOM 2600 N N . GLN A 1 372 ? 6.556 -4.366 -21.577 1.00 88.00 372 GLN A N 1
ATOM 2601 C CA . GLN A 1 372 ? 7.737 -3.539 -21.828 1.00 88.00 372 GLN A CA 1
ATOM 2602 C C . GLN A 1 372 ? 9.028 -4.365 -21.802 1.00 88.00 372 GLN A C 1
ATOM 2604 O O . GLN A 1 372 ? 9.862 -4.210 -22.694 1.00 88.00 372 GLN A O 1
ATOM 2609 N N . PHE A 1 373 ? 9.181 -5.283 -20.842 1.00 92.25 373 PHE A N 1
ATOM 2610 C CA . PHE A 1 373 ? 10.333 -6.185 -20.800 1.00 92.25 373 PHE A CA 1
ATOM 2611 C C . PHE A 1 373 ? 10.372 -7.134 -21.997 1.00 92.25 373 PHE A C 1
ATOM 2613 O O . PHE A 1 373 ? 11.430 -7.304 -22.596 1.00 92.25 373 PHE A O 1
ATOM 2620 N N . SER A 1 374 ? 9.234 -7.711 -22.390 1.00 92.81 374 SER A N 1
ATOM 2621 C CA . SER A 1 374 ? 9.156 -8.581 -23.567 1.00 92.81 374 SER A CA 1
ATOM 2622 C C . SER A 1 374 ? 9.578 -7.842 -24.842 1.00 92.81 374 SER A C 1
ATOM 2624 O O . SER A 1 374 ? 10.407 -8.340 -25.608 1.00 92.81 374 SER A O 1
ATOM 2626 N N . PHE A 1 375 ? 9.099 -6.607 -25.022 1.00 94.69 375 PHE A N 1
ATOM 2627 C CA . PHE A 1 375 ? 9.519 -5.752 -26.130 1.00 94.69 375 PHE A CA 1
ATOM 2628 C C . PHE A 1 375 ? 11.019 -5.432 -26.077 1.00 94.69 375 PHE A C 1
ATOM 2630 O O . PHE A 1 375 ? 11.712 -5.583 -27.083 1.00 94.69 375 PHE A O 1
ATOM 2637 N N . ALA A 1 376 ? 11.540 -5.043 -24.910 1.00 93.00 376 ALA A N 1
ATOM 2638 C CA . ALA A 1 376 ? 12.958 -4.738 -24.733 1.00 93.00 376 ALA A CA 1
ATOM 2639 C C . ALA A 1 376 ? 13.854 -5.950 -25.044 1.00 93.00 376 ALA A C 1
ATOM 2641 O O . ALA A 1 376 ? 14.875 -5.797 -25.711 1.00 93.00 376 ALA A O 1
ATOM 2642 N N . ILE A 1 377 ? 13.449 -7.157 -24.635 1.00 94.19 377 ILE A N 1
ATOM 2643 C CA . ILE A 1 377 ? 14.150 -8.410 -24.949 1.00 94.19 377 ILE A CA 1
ATOM 2644 C C . ILE A 1 377 ? 14.141 -8.672 -26.459 1.00 94.19 377 ILE A C 1
ATOM 2646 O O . ILE A 1 377 ? 15.189 -8.957 -27.039 1.00 94.19 377 ILE A O 1
ATOM 2650 N N . SER A 1 378 ? 12.984 -8.538 -27.114 1.00 95.06 378 SER A N 1
ATOM 2651 C CA . SER A 1 378 ? 12.869 -8.720 -28.567 1.00 95.06 378 SER A CA 1
ATOM 2652 C C . SER A 1 378 ? 13.741 -7.723 -29.336 1.00 95.06 378 SER A C 1
ATOM 2654 O O . SER A 1 378 ? 14.412 -8.084 -30.310 1.00 95.06 378 SER A O 1
ATOM 2656 N N . LEU A 1 379 ? 13.762 -6.466 -28.891 1.00 95.81 379 LEU A N 1
ATOM 2657 C CA . LEU A 1 379 ? 14.596 -5.423 -29.471 1.00 95.81 379 LEU A CA 1
ATOM 2658 C C . LEU A 1 379 ? 16.086 -5.730 -29.272 1.00 95.81 379 LEU A C 1
ATOM 2660 O O . LEU A 1 379 ? 16.845 -5.682 -30.238 1.00 95.81 379 LEU A O 1
ATOM 2664 N N . ALA A 1 380 ? 16.499 -6.101 -28.058 1.00 95.25 380 ALA A N 1
ATOM 2665 C CA . ALA A 1 380 ? 17.882 -6.459 -27.750 1.00 95.25 380 ALA A CA 1
ATOM 2666 C C . ALA A 1 380 ? 18.360 -7.676 -28.559 1.00 95.25 380 ALA A C 1
ATOM 2668 O O . ALA A 1 380 ? 19.466 -7.663 -29.091 1.00 95.25 380 ALA A O 1
ATOM 2669 N N . SER A 1 381 ? 17.516 -8.698 -28.731 1.00 95.62 381 SER A N 1
ATOM 2670 C CA . SER A 1 381 ? 17.819 -9.868 -29.569 1.00 95.62 381 SER A CA 1
ATOM 2671 C C . SER A 1 381 ? 18.016 -9.489 -31.044 1.00 95.62 381 SER A C 1
ATOM 2673 O O . SER A 1 381 ? 18.963 -9.944 -31.696 1.00 95.62 381 SER A O 1
ATOM 2675 N N . THR A 1 382 ? 17.179 -8.585 -31.559 1.00 95.06 382 THR A N 1
ATOM 2676 C CA . THR A 1 382 ? 17.313 -8.054 -32.924 1.00 95.06 382 THR A CA 1
ATOM 2677 C C . THR A 1 382 ? 18.605 -7.249 -33.080 1.00 95.06 382 THR A C 1
ATOM 2679 O O . THR A 1 382 ? 19.338 -7.430 -34.051 1.00 95.06 382 THR A O 1
ATOM 2682 N N . GLN A 1 383 ? 18.926 -6.389 -32.110 1.00 96.06 383 GLN A N 1
ATOM 2683 C CA . GLN A 1 383 ? 20.169 -5.616 -32.105 1.00 96.06 383 GLN A CA 1
ATOM 2684 C C . GLN A 1 383 ? 21.401 -6.518 -32.030 1.00 96.06 383 GLN A C 1
ATOM 2686 O O . GLN A 1 383 ? 22.342 -6.299 -32.786 1.00 96.06 383 GLN A O 1
ATOM 2691 N N . LEU A 1 384 ? 21.378 -7.560 -31.194 1.00 96.44 384 LEU A N 1
ATOM 2692 C CA . LEU A 1 384 ? 22.457 -8.542 -31.100 1.00 96.44 384 LEU A CA 1
ATOM 2693 C C . LEU A 1 384 ? 22.679 -9.254 -32.439 1.00 96.44 384 LEU A C 1
ATOM 2695 O O . LEU A 1 384 ? 23.815 -9.372 -32.887 1.00 96.44 384 LEU A O 1
ATOM 2699 N N . THR A 1 385 ? 21.600 -9.661 -33.111 1.00 94.31 385 THR A N 1
ATOM 2700 C CA . THR A 1 385 ? 21.670 -10.300 -34.436 1.00 94.31 385 THR A CA 1
ATOM 2701 C C . THR A 1 385 ? 22.264 -9.353 -35.482 1.00 94.31 385 THR A C 1
ATOM 2703 O O . THR A 1 385 ? 23.165 -9.731 -36.229 1.00 94.31 385 THR A O 1
ATOM 2706 N N . ASN A 1 386 ? 21.813 -8.096 -35.509 1.00 94.44 386 ASN A N 1
ATOM 2707 C CA . ASN A 1 386 ? 22.315 -7.086 -36.444 1.00 94.44 386 ASN A CA 1
ATOM 2708 C C . ASN A 1 386 ? 23.777 -6.700 -36.173 1.00 94.44 386 ASN A C 1
ATOM 2710 O O . ASN A 1 386 ? 24.540 -6.477 -37.119 1.00 94.44 386 ASN A O 1
ATOM 2714 N N . LEU A 1 387 ? 24.172 -6.625 -34.900 1.00 96.12 387 LEU A N 1
ATOM 2715 C CA . LEU A 1 387 ? 25.544 -6.347 -34.491 1.00 96.12 387 LEU A CA 1
ATOM 2716 C C . LEU A 1 387 ? 26.461 -7.507 -34.879 1.00 96.12 387 LEU A C 1
ATOM 2718 O O . LEU A 1 387 ? 27.460 -7.270 -35.549 1.00 96.12 387 LEU A O 1
ATOM 2722 N N . ALA A 1 388 ? 26.076 -8.749 -34.572 1.00 94.25 388 ALA A N 1
ATOM 2723 C CA . ALA A 1 388 ? 26.825 -9.942 -34.961 1.00 94.25 388 ALA A CA 1
ATOM 2724 C C . ALA A 1 388 ? 26.966 -10.063 -36.488 1.00 94.25 388 ALA A C 1
ATOM 2726 O O . ALA A 1 388 ? 28.050 -10.352 -36.988 1.00 94.25 388 ALA A O 1
ATOM 2727 N N . ALA A 1 389 ? 25.907 -9.772 -37.253 1.00 94.50 389 ALA A N 1
ATOM 2728 C CA . ALA A 1 389 ? 25.965 -9.759 -38.716 1.00 94.50 389 ALA A CA 1
ATOM 2729 C C . ALA A 1 389 ? 26.880 -8.648 -39.263 1.00 94.50 389 ALA A C 1
ATOM 2731 O O . ALA A 1 389 ? 27.538 -8.817 -40.290 1.00 94.50 389 ALA A O 1
ATOM 2732 N N . SER A 1 390 ? 26.928 -7.492 -38.601 1.00 94.19 390 SER A N 1
ATOM 2733 C CA . SER A 1 390 ? 27.821 -6.395 -38.986 1.00 94.19 390 SER A CA 1
ATOM 2734 C C . SER A 1 390 ? 29.276 -6.696 -38.625 1.00 94.19 390 SER A C 1
ATOM 2736 O O . SER A 1 390 ? 30.152 -6.470 -39.453 1.00 94.19 390 SER A O 1
ATOM 2738 N N . GLU A 1 391 ? 29.528 -7.290 -37.457 1.00 94.00 391 GLU A N 1
ATOM 2739 C CA . GLU A 1 391 ? 30.849 -7.772 -37.047 1.00 94.00 391 GLU A CA 1
ATOM 2740 C C . GLU A 1 391 ? 31.357 -8.884 -37.974 1.00 94.00 391 GLU A C 1
ATOM 2742 O O . GLU A 1 391 ? 32.504 -8.821 -38.406 1.00 94.00 391 GLU A O 1
ATOM 2747 N N . SER A 1 392 ? 30.507 -9.854 -38.344 1.00 94.56 392 SER A N 1
ATOM 2748 C CA . SER A 1 392 ? 30.849 -10.892 -39.329 1.00 94.56 392 SER A CA 1
ATOM 2749 C C . SER A 1 392 ? 31.247 -10.261 -40.654 1.00 94.56 392 SER A C 1
ATOM 2751 O O . SER A 1 392 ? 32.309 -10.568 -41.166 1.00 94.56 392 SER A O 1
ATOM 2753 N N . ARG A 1 393 ? 30.469 -9.303 -41.178 1.00 90.31 393 ARG A N 1
ATOM 2754 C CA . ARG A 1 393 ? 30.812 -8.625 -42.440 1.00 90.31 393 ARG A CA 1
ATOM 2755 C C . ARG A 1 393 ? 32.154 -7.899 -42.389 1.00 90.31 393 ARG A C 1
ATOM 2757 O O . ARG A 1 393 ? 32.874 -7.934 -43.379 1.00 90.31 393 ARG A O 1
ATOM 2764 N N . ILE A 1 394 ? 32.480 -7.250 -41.271 1.00 88.31 394 ILE A N 1
ATOM 2765 C CA . ILE A 1 394 ? 33.774 -6.575 -41.099 1.00 88.31 394 ILE A CA 1
ATOM 2766 C C . ILE A 1 394 ? 34.896 -7.616 -41.020 1.00 88.31 394 ILE A C 1
ATOM 2768 O O . ILE A 1 394 ? 35.826 -7.565 -41.819 1.00 88.31 394 ILE A O 1
ATOM 2772 N N . ARG A 1 395 ? 34.778 -8.609 -40.128 1.00 91.00 395 ARG A N 1
ATOM 2773 C CA . ARG A 1 395 ? 35.804 -9.650 -39.967 1.00 91.00 395 ARG A CA 1
ATOM 2774 C C . ARG A 1 395 ? 36.007 -10.482 -41.226 1.00 91.00 395 ARG A C 1
ATOM 2776 O O . ARG A 1 395 ? 37.146 -10.748 -41.586 1.00 91.00 395 ARG A O 1
ATOM 2783 N N . ASP A 1 396 ? 34.937 -10.885 -41.899 1.00 90.56 396 ASP A N 1
ATOM 2784 C CA . ASP A 1 396 ? 35.009 -11.695 -43.115 1.00 90.56 396 ASP A CA 1
ATOM 2785 C C . ASP A 1 396 ? 35.618 -10.894 -44.278 1.00 90.56 396 ASP A C 1
ATOM 2787 O O . ASP A 1 396 ? 36.376 -11.454 -45.070 1.00 90.56 396 ASP A O 1
ATOM 2791 N N . ALA A 1 397 ? 35.358 -9.582 -44.366 1.00 83.75 397 ALA A N 1
ATOM 2792 C CA . ALA A 1 397 ? 36.016 -8.707 -45.339 1.00 83.75 397 ALA A CA 1
ATOM 2793 C C . ALA A 1 397 ? 37.519 -8.550 -45.052 1.00 83.75 397 ALA A C 1
ATOM 2795 O O . ALA A 1 397 ? 38.327 -8.652 -45.978 1.00 83.75 397 ALA A O 1
ATOM 2796 N N . ASP A 1 398 ? 37.901 -8.367 -43.786 1.00 86.25 398 ASP A N 1
ATOM 2797 C CA . ASP A 1 398 ? 39.307 -8.277 -43.376 1.00 86.25 398 ASP A CA 1
ATOM 2798 C C . ASP A 1 398 ? 40.048 -9.602 -43.613 1.00 86.25 398 ASP A C 1
ATOM 2800 O O . ASP A 1 398 ? 41.161 -9.612 -44.142 1.00 86.25 398 ASP A O 1
ATOM 2804 N N . LEU A 1 399 ? 39.413 -10.740 -43.307 1.00 88.12 399 LEU A N 1
ATOM 2805 C CA . LEU A 1 399 ? 39.950 -12.070 -43.602 1.00 88.12 399 LEU A CA 1
ATOM 2806 C C . LEU A 1 399 ? 40.119 -12.294 -45.107 1.00 88.12 399 LEU A C 1
ATOM 2808 O O . LEU A 1 399 ? 41.141 -12.834 -45.530 1.00 88.12 399 LEU A O 1
ATOM 2812 N N . ALA A 1 400 ? 39.154 -11.872 -45.926 1.00 88.12 400 ALA A N 1
ATOM 2813 C CA . ALA A 1 400 ? 39.261 -11.967 -47.378 1.00 88.12 400 ALA A CA 1
ATOM 2814 C C . ALA A 1 400 ? 40.409 -11.100 -47.927 1.00 88.12 400 ALA A C 1
ATOM 2816 O O . ALA A 1 400 ? 41.145 -11.546 -48.811 1.00 88.12 400 ALA A O 1
ATOM 2817 N N . LEU A 1 401 ? 40.596 -9.888 -47.390 1.00 91.00 401 LEU A N 1
ATOM 2818 C CA . LEU A 1 401 ? 41.699 -9.000 -47.763 1.00 91.00 401 LEU A CA 1
ATOM 2819 C C . LEU A 1 401 ? 43.060 -9.604 -47.389 1.00 91.00 401 LEU A C 1
ATOM 2821 O O . LEU A 1 401 ? 43.968 -9.637 -48.222 1.00 91.00 401 LEU A O 1
ATOM 2825 N N . GLU A 1 402 ? 43.198 -10.121 -46.168 1.00 88.44 402 GLU A N 1
ATOM 2826 C CA . GLU A 1 402 ? 44.436 -10.753 -45.707 1.00 88.44 402 GLU A CA 1
ATOM 2827 C C . GLU A 1 402 ? 44.742 -12.035 -46.493 1.00 88.44 402 GLU A C 1
ATOM 2829 O O . GLU A 1 402 ? 45.872 -12.245 -46.931 1.00 88.44 402 GLU A O 1
ATOM 2834 N N . ALA A 1 403 ? 43.727 -12.853 -46.785 1.00 89.00 403 ALA A N 1
ATOM 2835 C CA . ALA A 1 403 ? 43.874 -14.035 -47.630 1.00 89.00 403 ALA A CA 1
ATOM 2836 C C . ALA A 1 403 ? 44.315 -13.676 -49.062 1.00 89.00 403 ALA A C 1
ATOM 2838 O O . ALA A 1 403 ? 45.161 -14.365 -49.645 1.00 89.00 403 ALA A O 1
ATOM 2839 N N . ALA A 1 404 ? 43.794 -12.584 -49.632 1.00 92.31 404 ALA A N 1
ATOM 2840 C CA . ALA A 1 404 ? 44.217 -12.087 -50.940 1.00 92.31 404 ALA A CA 1
ATOM 2841 C C . ALA A 1 404 ? 45.671 -11.587 -50.919 1.00 92.31 404 ALA A C 1
ATOM 2843 O O . ALA A 1 404 ? 46.440 -11.892 -51.835 1.00 92.31 404 ALA A O 1
ATOM 2844 N N . ASN A 1 405 ? 46.075 -10.876 -49.862 1.00 92.12 405 ASN A N 1
ATOM 2845 C CA . ASN A 1 405 ? 47.454 -10.427 -49.671 1.00 92.12 405 ASN A CA 1
ATOM 2846 C C . ASN A 1 405 ? 48.423 -11.603 -49.495 1.00 92.12 405 ASN A C 1
ATOM 2848 O O . ASN A 1 405 ? 49.468 -11.627 -50.148 1.00 92.12 405 ASN A O 1
ATOM 2852 N N . LEU A 1 406 ? 48.058 -12.606 -48.693 1.00 94.00 406 LEU A N 1
ATOM 2853 C CA . LEU A 1 406 ? 48.830 -13.836 -48.519 1.00 94.00 406 LEU A CA 1
ATOM 2854 C C . LEU A 1 406 ? 48.989 -14.583 -49.848 1.00 94.00 406 LEU A C 1
ATOM 2856 O O . LEU A 1 406 ? 50.101 -14.953 -50.222 1.00 94.00 406 LEU A O 1
ATOM 2860 N N . THR A 1 407 ? 47.897 -14.749 -50.598 1.00 92.94 407 THR A N 1
ATOM 2861 C CA . THR A 1 407 ? 47.919 -15.406 -51.914 1.00 92.94 407 THR A CA 1
ATOM 2862 C C . THR A 1 407 ? 48.804 -14.635 -52.892 1.00 92.94 407 THR A C 1
ATOM 2864 O O . THR A 1 407 ? 49.649 -15.222 -53.566 1.00 92.94 407 THR A O 1
ATOM 2867 N N . LYS A 1 408 ? 48.685 -13.302 -52.934 1.00 92.62 408 LYS A N 1
ATOM 2868 C CA . LYS A 1 408 ? 49.551 -12.435 -53.744 1.00 92.62 408 LYS A CA 1
ATOM 2869 C C . LYS A 1 408 ? 51.022 -12.598 -53.362 1.00 92.62 408 LYS A C 1
ATOM 2871 O O . LYS A 1 408 ? 51.862 -12.714 -54.252 1.00 92.62 408 LYS A O 1
ATOM 2876 N N . ALA A 1 409 ? 51.342 -12.627 -52.069 1.00 93.94 409 ALA A N 1
ATOM 2877 C CA . ALA A 1 409 ? 52.705 -12.824 -51.587 1.00 93.94 409 ALA A CA 1
ATOM 2878 C C . ALA A 1 409 ? 53.262 -14.197 -51.998 1.00 93.94 409 ALA A C 1
ATOM 2880 O O . ALA A 1 409 ? 54.386 -14.274 -52.490 1.00 93.94 409 ALA A O 1
ATOM 2881 N N . GLN A 1 410 ? 52.466 -15.263 -51.884 1.00 92.62 410 GLN A N 1
ATOM 2882 C CA . GLN A 1 410 ? 52.850 -16.610 -52.315 1.00 92.62 410 GLN A CA 1
ATOM 2883 C C . GLN A 1 410 ? 53.080 -16.694 -53.830 1.00 92.62 410 GLN A C 1
ATOM 2885 O O . GLN A 1 410 ? 54.075 -17.271 -54.267 1.00 92.62 410 GLN A O 1
ATOM 2890 N N . VAL A 1 411 ? 52.207 -16.084 -54.640 1.00 89.44 411 VAL A N 1
ATOM 2891 C CA . VAL A 1 411 ? 52.373 -16.028 -56.102 1.00 89.44 411 VAL A CA 1
ATOM 2892 C C . VAL A 1 411 ? 53.625 -15.236 -56.476 1.00 89.44 411 VAL A C 1
ATOM 2894 O O . VAL A 1 411 ? 54.393 -15.686 -57.322 1.00 89.44 411 VAL A O 1
ATOM 2897 N N . LEU A 1 412 ? 53.883 -14.097 -55.827 1.00 90.62 412 LEU A N 1
ATOM 2898 C CA . LEU A 1 412 ? 55.102 -13.313 -56.049 1.00 90.62 412 LEU A CA 1
ATOM 2899 C C . LEU A 1 412 ? 56.364 -14.075 -55.638 1.00 90.62 412 LEU A C 1
ATOM 2901 O O . LEU A 1 412 ? 57.371 -13.981 -56.332 1.00 90.62 412 LEU A O 1
ATOM 2905 N N . GLN A 1 413 ? 56.323 -14.853 -54.555 1.00 91.38 413 GLN A N 1
ATOM 2906 C CA . GLN A 1 413 ? 57.440 -15.711 -54.158 1.00 91.38 413 GLN A CA 1
ATOM 2907 C C . GLN A 1 413 ? 57.695 -16.817 -55.189 1.00 91.38 413 GLN A C 1
ATOM 2909 O O . GLN A 1 413 ? 58.836 -17.002 -55.607 1.00 91.38 413 GLN A O 1
ATOM 2914 N N . GLN A 1 414 ? 56.653 -17.510 -55.655 1.00 90.25 414 GLN A N 1
ATOM 2915 C CA . GLN A 1 414 ? 56.789 -18.543 -56.689 1.00 90.25 414 GLN A CA 1
ATOM 2916 C C . GLN A 1 414 ? 57.270 -17.956 -58.025 1.00 90.25 414 GLN A C 1
ATOM 2918 O O . GLN A 1 414 ? 58.179 -18.506 -58.645 1.00 90.25 414 GLN A O 1
ATOM 2923 N N . ALA A 1 415 ? 56.731 -16.805 -58.436 1.00 87.69 415 ALA A N 1
ATOM 2924 C CA . ALA A 1 415 ? 57.172 -16.080 -59.625 1.00 87.69 415 ALA A CA 1
ATOM 2925 C C . ALA A 1 415 ? 58.608 -15.559 -59.481 1.00 87.69 415 ALA A C 1
ATOM 2927 O O . ALA A 1 415 ? 59.373 -15.625 -60.436 1.00 87.69 415 ALA A O 1
ATOM 2928 N N . GLY A 1 416 ? 59.003 -15.093 -58.294 1.00 89.25 416 GLY A N 1
ATOM 2929 C CA . GLY A 1 416 ? 60.369 -14.677 -57.984 1.00 89.25 416 GLY A CA 1
ATOM 2930 C C . GLY A 1 416 ? 61.359 -15.836 -58.076 1.00 89.25 416 GLY A C 1
ATOM 2931 O O . GLY A 1 416 ? 62.410 -15.687 -58.690 1.00 89.25 416 GLY A O 1
ATOM 2932 N N . ILE A 1 417 ? 61.008 -17.015 -57.550 1.00 86.44 417 ILE A N 1
ATOM 2933 C CA . ILE A 1 417 ? 61.821 -18.235 -57.681 1.00 86.44 417 ILE A CA 1
ATOM 2934 C C . ILE A 1 417 ? 61.920 -18.667 -59.150 1.00 86.44 417 ILE A C 1
ATOM 2936 O O . ILE A 1 417 ? 63.016 -18.969 -59.616 1.00 86.44 417 ILE A O 1
ATOM 2940 N N . ALA A 1 418 ? 60.814 -18.656 -59.900 1.00 82.25 418 ALA A N 1
ATOM 2941 C CA . ALA A 1 418 ? 60.811 -18.995 -61.324 1.00 82.25 418 ALA A CA 1
ATOM 2942 C C . ALA A 1 418 ? 61.621 -17.991 -62.168 1.00 82.25 418 ALA A C 1
ATOM 2944 O O . ALA A 1 418 ? 62.402 -18.393 -63.029 1.00 82.25 418 ALA A O 1
ATOM 2945 N N . ALA A 1 419 ? 61.496 -16.693 -61.884 1.00 82.75 419 ALA A N 1
ATOM 2946 C CA . ALA A 1 419 ? 62.267 -15.638 -62.533 1.00 82.75 419 ALA A CA 1
ATOM 2947 C C . ALA A 1 419 ? 63.761 -15.748 -62.205 1.00 82.75 419 ALA A C 1
ATOM 2949 O O . ALA A 1 419 ? 64.585 -15.620 -63.105 1.00 82.75 419 ALA A O 1
ATOM 2950 N N . LEU A 1 420 ? 64.122 -16.046 -60.951 1.00 81.25 420 LEU A N 1
ATOM 2951 C CA . LEU A 1 420 ? 65.503 -16.331 -60.553 1.00 81.25 420 LEU A CA 1
ATOM 2952 C C . LEU A 1 420 ? 66.038 -17.593 -61.235 1.00 81.25 420 LEU A C 1
ATOM 2954 O O . LEU A 1 420 ? 67.176 -17.595 -61.695 1.00 81.25 420 LEU A O 1
ATOM 2958 N N . ALA A 1 421 ? 65.237 -18.653 -61.349 1.00 78.56 421 ALA A N 1
ATOM 2959 C CA . ALA A 1 421 ? 65.620 -19.858 -62.077 1.00 78.56 421 ALA A CA 1
ATOM 2960 C C . ALA A 1 421 ? 65.896 -19.546 -63.558 1.00 78.56 421 ALA A C 1
ATOM 2962 O O . ALA A 1 421 ? 66.945 -19.917 -64.077 1.00 78.56 421 ALA A O 1
ATOM 2963 N N . GLN A 1 422 ? 65.024 -18.776 -64.216 1.00 79.25 422 GLN A N 1
ATOM 2964 C CA . GLN A 1 422 ? 65.208 -18.375 -65.611 1.00 79.25 422 GLN A CA 1
ATOM 2965 C C . GLN A 1 422 ? 66.380 -17.398 -65.804 1.00 79.25 422 GLN A C 1
ATOM 2967 O O . GLN A 1 422 ? 67.140 -17.535 -66.763 1.00 79.25 422 GLN A O 1
ATOM 2972 N N . ALA A 1 423 ? 66.586 -16.464 -64.872 1.00 78.19 423 ALA A N 1
ATOM 2973 C CA . ALA A 1 423 ? 67.737 -15.563 -64.853 1.00 78.19 423 ALA A CA 1
ATOM 2974 C C . ALA A 1 423 ? 69.058 -16.296 -64.577 1.00 78.19 423 ALA A C 1
ATOM 2976 O O . ALA A 1 423 ? 70.095 -15.855 -65.055 1.00 78.19 423 ALA A O 1
ATOM 2977 N N . ASN A 1 424 ? 69.038 -17.423 -63.861 1.00 72.81 424 ASN A N 1
ATOM 2978 C CA . ASN A 1 424 ? 70.209 -18.280 -63.668 1.00 72.81 424 ASN A CA 1
ATOM 2979 C C . ASN A 1 424 ? 70.478 -19.189 -64.880 1.00 72.81 424 ASN A C 1
ATOM 2981 O O . ASN A 1 424 ? 71.636 -19.485 -65.179 1.00 72.81 424 ASN A O 1
ATOM 2985 N N . SER A 1 425 ? 69.442 -19.608 -65.615 1.00 77.06 425 SER A N 1
ATOM 2986 C CA . SER A 1 425 ? 69.587 -20.418 -66.835 1.00 77.06 425 SER A CA 1
ATOM 2987 C C . SER A 1 425 ? 69.965 -19.601 -68.078 1.00 77.06 425 SER A C 1
ATOM 2989 O O . SER A 1 425 ? 70.658 -20.119 -68.954 1.00 77.06 425 SER A O 1
ATOM 2991 N N . ALA A 1 426 ? 69.572 -18.326 -68.170 1.00 72.50 426 ALA A N 1
ATOM 2992 C CA . ALA A 1 426 ? 69.880 -17.476 -69.325 1.00 72.50 426 ALA A CA 1
ATOM 2993 C C . ALA A 1 426 ? 71.398 -17.241 -69.555 1.00 72.50 426 ALA A C 1
ATOM 2995 O O . ALA A 1 426 ? 71.849 -17.407 -70.689 1.00 72.50 426 ALA A O 1
ATOM 2996 N N . PRO A 1 427 ? 72.234 -16.952 -68.534 1.00 69.75 427 PRO A N 1
ATOM 2997 C CA . PRO A 1 427 ? 73.686 -16.842 -68.688 1.00 69.75 427 PRO A CA 1
ATOM 2998 C C . PRO A 1 427 ? 74.340 -18.162 -69.101 1.00 69.75 427 PRO A C 1
ATOM 3000 O O . PRO A 1 427 ? 75.293 -18.158 -69.877 1.00 69.75 427 PRO A O 1
ATOM 3003 N N . GLN A 1 428 ? 73.823 -19.300 -68.623 1.00 68.88 428 GLN A N 1
ATOM 3004 C CA . GLN A 1 428 ? 74.331 -20.620 -69.012 1.00 68.88 428 GLN A CA 1
ATOM 3005 C C . GLN A 1 428 ? 74.033 -20.932 -70.485 1.00 68.88 428 GLN A C 1
ATOM 3007 O O . GLN A 1 428 ? 74.894 -21.468 -71.179 1.00 68.88 428 GLN A O 1
ATOM 3012 N N . ALA A 1 429 ? 72.865 -20.526 -70.991 1.00 67.12 429 ALA A N 1
ATOM 3013 C CA . ALA A 1 429 ? 72.531 -20.639 -72.411 1.00 67.12 429 ALA A CA 1
ATOM 3014 C C . ALA A 1 429 ? 73.444 -19.765 -73.296 1.00 67.12 429 ALA A C 1
ATOM 3016 O O . ALA A 1 429 ? 73.896 -20.212 -74.349 1.00 67.12 429 ALA A O 1
ATOM 3017 N N . VAL A 1 430 ? 73.790 -18.554 -72.846 1.00 62.56 430 VAL A N 1
ATOM 3018 C CA . VAL A 1 430 ? 74.733 -17.665 -73.555 1.00 62.56 430 VAL A CA 1
ATOM 3019 C C . VAL A 1 430 ? 76.164 -18.213 -73.523 1.00 62.56 430 VAL A C 1
ATOM 3021 O O . VAL A 1 430 ? 76.861 -18.178 -74.534 1.00 62.56 430 VAL A O 1
ATOM 3024 N N . LEU A 1 431 ? 76.603 -18.793 -72.404 1.00 62.41 431 LEU A N 1
ATOM 3025 C CA . LEU A 1 431 ? 77.904 -19.464 -72.323 1.00 62.41 431 LEU A CA 1
ATOM 3026 C C . LEU A 1 431 ? 77.971 -20.724 -73.198 1.00 62.41 431 LEU A C 1
ATOM 3028 O O . LEU A 1 431 ? 79.047 -21.059 -73.685 1.00 62.41 431 LEU A O 1
ATOM 3032 N N . SER A 1 432 ? 76.845 -21.402 -73.440 1.00 62.88 432 SER A N 1
ATOM 3033 C CA . SER A 1 432 ? 76.774 -22.505 -74.405 1.00 62.88 432 SER A CA 1
ATOM 3034 C C . SER A 1 432 ? 76.931 -22.031 -75.857 1.00 62.88 432 SER A C 1
ATOM 3036 O O . SER A 1 432 ? 77.496 -22.765 -76.658 1.00 62.88 432 SER A O 1
ATOM 3038 N N . LEU A 1 433 ? 76.477 -20.816 -76.188 1.00 61.56 433 LEU A N 1
ATOM 3039 C CA . LEU A 1 433 ? 76.640 -20.185 -77.511 1.00 61.56 433 LEU A CA 1
ATOM 3040 C C . LEU A 1 433 ? 78.041 -19.592 -77.742 1.00 61.56 433 LEU A C 1
ATOM 3042 O O . LEU A 1 433 ? 78.421 -19.357 -78.878 1.00 61.56 433 LEU A O 1
ATOM 3046 N N . LEU A 1 434 ? 78.806 -19.339 -76.677 1.00 56.62 434 LEU A N 1
ATOM 3047 C CA . LEU A 1 434 ? 80.207 -18.895 -76.748 1.00 56.62 434 LEU A CA 1
ATOM 3048 C C . LEU A 1 434 ? 81.211 -20.063 -76.798 1.00 56.62 434 LEU A C 1
ATOM 3050 O O . LEU A 1 434 ? 82.408 -19.829 -76.952 1.00 56.62 434 LEU A O 1
ATOM 3054 N N . ARG A 1 435 ? 80.747 -21.308 -76.613 1.00 57.16 435 ARG A N 1
ATOM 3055 C CA . ARG A 1 435 ? 81.581 -22.527 -76.561 1.00 57.16 435 ARG A CA 1
ATOM 3056 C C . ARG A 1 435 ? 81.333 -23.503 -77.714 1.00 57.16 435 ARG A C 1
ATOM 3058 O O . ARG A 1 435 ? 82.058 -24.495 -77.793 1.00 57.16 435 ARG A O 1
ATOM 3065 N N . GLY A 1 436 ? 80.326 -23.252 -78.548 1.00 53.81 436 GLY A N 1
ATOM 3066 C CA . GLY A 1 436 ? 80.107 -23.919 -79.835 1.00 53.81 436 GLY A CA 1
ATOM 3067 C C . GLY A 1 436 ? 80.343 -22.923 -80.952 1.00 53.81 436 GLY A C 1
ATOM 3068 O O . GLY A 1 436 ? 80.873 -23.357 -81.996 1.00 53.81 436 GLY A O 1
#

Foldseek 3Di:
DPDDDDDDDQDDPAQLVSLVVVQVVCCVDPVSVVQQWGWDCDPPDGIDIDGPVRDDDDDDDDDPPPCSNVPADDDDDPPDFHWHQKDKAPQFDDDDAPWKKWKWKAFDLDATDIFIAHDHPQQALVVFSVQVRVQVRLCVDPVSVVQQWGWGHDNRMIMIHRPDSPTIIGIDMDTPDDDDDRPPDDDDPPHPPSPPPDDDDPPPPLLQFKKKWDDPQDHDFWAAFAAQDQLWKKKKKKWAADPVRDIDIDIFIDHNVQGRDPVSVQVSLLVRQCVVPDPGSPQKHWFWDADPNGITIMIMGSGQWMWMFIDDIPVCHTIDDHGDITTIHTQAPGPPQDPPDPVSVVSNVVSVVSRVRVVVRVVVVVVVVVVVVVVVVVVVVVVVVVVVVVVCVVVVVVVVVVVVVVVVVVVVVVVVVVVVVVVVVVVVVVVVVVVD